Protein AF-A0A0X3V6W2-F1 (afdb_monomer_lite)

Sequence (461 aa):
MFTDTLPVMNDGNWWSPQQLYTWALNQPKLRLTGRVPLDHWPAAKRAATYAGTVDLDKATATCWQTPTGTVALIWPTSDDRRGSLKKWAHDLFPRGEGAAILVTGMFYLGPDIDGFLPGRPQDGRYSPVWADVARVLGASVPYWAPALRDPDLIRTWKPGALPVTALARGSIDSAPLLQLAATYPRDDMHSIVLTNLAQQINQMAHNQAEFALDILGENRGLDPEHLIVAARPLDVPAATSDDIDAVVRKAAWHDIQARSDALASSATMLYQFVDGGTDLANSSAVQVDPSTSAHAQEWARRLRPCQRTAAHNVLHDDSTTESLTDPETDAPVIREHDQTLVAAVPQALPARAPLAELILDDPIWIRTADGTIWPAPRDSYYGLSWGYHGSGPGSLALLIDRLLDDINTRAADDINGASDGLERLTATPLPEGTVLSREDLEAAREGRWIPVFTTDDEDER

Radius of gyration: 30.21 Å; chains: 1; bounding box: 69×69×78 Å

Structure (mmCIF, N/CA/C/O backbone):
data_AF-A0A0X3V6W2-F1
#
_entry.id   AF-A0A0X3V6W2-F1
#
loop_
_atom_site.group_PDB
_atom_site.id
_atom_site.type_symbol
_atom_site.label_atom_id
_atom_site.label_alt_id
_atom_site.label_comp_id
_atom_site.label_asym_id
_atom_site.label_entity_id
_atom_site.label_seq_id
_atom_site.pdbx_PDB_ins_code
_atom_site.Cartn_x
_atom_site.Cartn_y
_atom_site.Cartn_z
_atom_site.occupancy
_atom_site.B_iso_or_equiv
_atom_site.auth_seq_id
_atom_site.auth_comp_id
_atom_site.auth_asym_id
_atom_site.auth_atom_id
_atom_site.pdbx_PDB_model_num
ATOM 1 N N . MET A 1 1 ? 21.492 30.593 -15.847 1.00 29.72 1 MET A N 1
ATOM 2 C CA . MET A 1 1 ? 20.527 31.299 -16.710 1.00 29.72 1 MET A CA 1
ATOM 3 C C . MET A 1 1 ? 20.985 31.160 -18.151 1.00 29.72 1 MET A C 1
ATOM 5 O O . MET A 1 1 ? 21.821 31.936 -18.583 1.00 29.72 1 MET A O 1
ATOM 9 N N . PHE A 1 2 ? 20.489 30.157 -18.874 1.00 32.59 2 PHE A N 1
ATOM 10 C CA . PHE A 1 2 ? 20.242 30.339 -20.302 1.00 32.59 2 PHE A CA 1
ATOM 11 C C . PHE A 1 2 ? 18.771 30.725 -20.371 1.00 32.59 2 PHE A C 1
ATOM 13 O O . PHE A 1 2 ? 17.891 29.877 -20.338 1.00 32.59 2 PHE A O 1
ATOM 20 N N . THR A 1 3 ? 18.523 32.022 -20.250 1.00 33.00 3 THR A N 1
ATOM 21 C CA . THR A 1 3 ? 17.222 32.624 -20.535 1.00 33.00 3 THR A CA 1
ATOM 22 C C . THR A 1 3 ? 16.840 32.310 -21.983 1.00 33.00 3 THR A C 1
ATOM 24 O O . THR A 1 3 ? 17.731 32.101 -22.807 1.00 33.00 3 THR A O 1
ATOM 27 N N . ASP A 1 4 ? 15.546 32.329 -22.308 1.00 38.78 4 ASP A N 1
ATOM 28 C CA . ASP A 1 4 ? 14.972 32.275 -23.670 1.00 38.78 4 ASP A CA 1
ATOM 29 C C . ASP A 1 4 ? 15.412 33.441 -24.590 1.00 38.78 4 ASP A C 1
ATOM 31 O O . ASP A 1 4 ? 14.713 33.861 -25.510 1.00 38.78 4 ASP A O 1
ATOM 35 N N . THR A 1 5 ? 16.598 33.994 -24.365 1.00 42.41 5 THR A N 1
ATOM 36 C CA . THR A 1 5 ? 17.253 34.975 -25.211 1.00 42.41 5 THR A CA 1
ATOM 37 C C . THR A 1 5 ? 18.364 34.296 -26.003 1.00 42.41 5 THR A C 1
ATOM 39 O O . THR A 1 5 ? 19.376 33.835 -25.474 1.00 42.41 5 THR A O 1
ATOM 42 N N . LEU A 1 6 ? 18.105 34.233 -27.309 1.00 40.50 6 LEU A N 1
ATOM 43 C CA . LEU A 1 6 ? 18.957 33.755 -28.396 1.00 40.50 6 LEU A CA 1
ATOM 44 C C . LEU A 1 6 ? 20.434 34.164 -28.211 1.00 40.50 6 LEU A C 1
ATOM 46 O O . LEU A 1 6 ? 20.704 35.313 -27.849 1.00 40.50 6 LEU A O 1
ATOM 50 N N . PRO A 1 7 ? 21.408 33.277 -28.502 1.00 43.44 7 PRO A N 1
ATOM 51 C CA . PRO A 1 7 ? 22.810 33.654 -28.458 1.00 43.44 7 PRO A CA 1
ATOM 52 C C . PRO A 1 7 ? 23.105 34.656 -29.579 1.00 43.44 7 PRO A C 1
ATOM 54 O O . PRO A 1 7 ? 22.868 34.399 -30.758 1.00 43.44 7 PRO A O 1
ATOM 57 N N . VAL A 1 8 ? 23.643 35.807 -29.193 1.00 55.84 8 VAL A N 1
ATOM 58 C CA . VAL A 1 8 ? 24.193 36.809 -30.107 1.00 55.84 8 VAL A CA 1
ATOM 59 C C . VAL A 1 8 ? 25.505 36.279 -30.698 1.00 55.84 8 VAL A C 1
ATOM 61 O O . VAL A 1 8 ? 26.393 35.924 -29.926 1.00 55.84 8 VAL A O 1
ATOM 64 N N . MET A 1 9 ? 25.655 36.270 -32.034 1.00 53.53 9 MET A N 1
ATOM 65 C CA . MET A 1 9 ? 26.755 36.972 -32.733 1.00 53.53 9 MET A CA 1
ATOM 66 C C . MET A 1 9 ? 26.723 36.892 -34.278 1.00 53.53 9 MET A C 1
ATOM 68 O O . MET A 1 9 ? 26.444 35.846 -34.852 1.00 53.53 9 MET A O 1
ATOM 72 N N . ASN A 1 10 ? 27.124 38.037 -34.858 1.00 47.16 10 ASN A N 1
ATOM 73 C CA . ASN A 1 10 ? 27.547 38.417 -36.218 1.00 47.16 10 ASN A CA 1
ATOM 74 C C . ASN A 1 10 ? 26.618 38.146 -37.420 1.00 47.16 10 ASN A C 1
ATOM 76 O O . ASN A 1 10 ? 26.282 37.017 -37.743 1.00 47.16 10 ASN A O 1
ATOM 80 N N . ASP A 1 11 ? 26.283 39.243 -38.113 1.00 48.00 11 ASP A N 1
ATOM 81 C CA . ASP A 1 11 ? 25.608 39.356 -39.424 1.00 48.00 11 ASP A CA 1
ATOM 82 C C . ASP A 1 11 ? 24.072 39.502 -39.431 1.00 48.00 11 ASP A C 1
ATOM 84 O O . ASP A 1 11 ? 23.456 39.525 -40.493 1.00 48.00 11 ASP A O 1
ATOM 88 N N . GLY A 1 12 ? 23.429 39.694 -38.275 1.00 54.44 12 GLY A N 1
ATOM 89 C CA . GLY A 1 12 ? 22.019 40.126 -38.213 1.00 54.44 12 GLY A CA 1
ATOM 90 C C . GLY A 1 12 ? 20.969 39.069 -38.591 1.00 54.44 12 GLY A C 1
ATOM 91 O O . GLY A 1 12 ? 19.782 39.387 -38.620 1.00 54.44 12 GLY A O 1
ATOM 92 N N . ASN A 1 13 ? 21.370 37.817 -38.825 1.00 60.88 13 ASN A N 1
ATOM 93 C CA . ASN A 1 13 ? 20.450 36.707 -39.077 1.00 60.88 13 ASN A CA 1
ATOM 94 C C . ASN A 1 13 ? 20.165 35.920 -37.792 1.00 60.88 13 ASN A C 1
ATOM 96 O O . ASN A 1 13 ? 21.034 35.235 -37.256 1.00 60.88 13 ASN A O 1
ATOM 100 N N . TRP A 1 14 ? 18.921 35.987 -37.319 1.00 74.38 14 TRP A N 1
ATOM 101 C CA . TRP A 1 14 ? 18.433 35.183 -36.200 1.00 74.38 14 TRP A CA 1
ATOM 102 C C . TRP A 1 14 ? 18.250 33.728 -36.632 1.00 74.38 14 TRP A C 1
ATOM 104 O O . TRP A 1 14 ? 17.627 33.451 -37.657 1.00 74.38 14 TRP A O 1
ATOM 114 N N . TRP A 1 15 ? 18.785 32.790 -35.853 1.00 79.62 15 TRP A N 1
ATOM 115 C CA . TRP A 1 15 ? 18.575 31.365 -36.089 1.00 79.62 15 TRP A CA 1
ATOM 116 C C . TRP A 1 15 ? 17.305 30.909 -35.379 1.00 79.62 15 TRP A C 1
ATOM 118 O O . TRP A 1 15 ? 17.150 31.112 -34.176 1.00 79.62 15 TRP A O 1
ATOM 128 N N . SER A 1 16 ? 16.416 30.243 -36.111 1.00 85.62 16 SER A N 1
ATOM 129 C CA . SER A 1 16 ? 15.334 29.474 -35.492 1.00 85.62 16 SER A CA 1
ATOM 130 C C . SER A 1 16 ? 15.902 28.286 -34.695 1.00 85.62 16 SER A C 1
ATOM 132 O O . SER A 1 16 ? 16.968 27.766 -35.054 1.00 85.62 16 SER A O 1
ATOM 134 N N . PRO A 1 17 ? 15.188 27.786 -33.665 1.00 82.00 17 PRO A N 1
ATOM 135 C CA . PRO A 1 17 ? 15.573 26.562 -32.957 1.00 82.00 17 PRO A CA 1
ATOM 136 C C . PRO A 1 17 ? 15.858 25.392 -33.910 1.00 82.00 17 PRO A C 1
ATOM 138 O O . PRO A 1 17 ? 16.885 24.728 -33.790 1.00 82.00 17 PRO A O 1
ATOM 141 N N . GLN A 1 18 ? 15.029 25.221 -34.946 1.00 83.94 18 GLN A N 1
ATOM 142 C CA . GLN A 1 18 ? 15.217 24.202 -35.982 1.00 83.94 18 GLN A CA 1
ATOM 143 C C . GLN A 1 18 ? 16.556 24.345 -36.724 1.00 83.94 18 GLN A C 1
ATOM 145 O O . GLN A 1 18 ? 17.248 23.349 -36.947 1.00 83.94 18 GLN A O 1
ATOM 150 N N . GLN A 1 19 ? 16.937 25.566 -37.117 1.00 87.38 19 GLN A N 1
ATOM 151 C CA . GLN A 1 19 ? 18.213 25.824 -37.797 1.00 87.38 19 GLN A CA 1
ATOM 152 C C . GLN A 1 19 ? 19.401 25.545 -36.873 1.00 87.38 19 GLN A C 1
ATOM 154 O O . GLN A 1 19 ? 20.375 24.931 -37.308 1.00 87.38 19 GLN A O 1
ATOM 159 N N . LEU A 1 20 ? 19.297 25.921 -35.595 1.00 88.94 20 LEU A N 1
ATOM 160 C CA . LEU A 1 20 ? 20.328 25.658 -34.593 1.00 88.94 20 LEU A CA 1
ATOM 161 C C . LEU A 1 20 ? 20.524 24.163 -34.343 1.00 88.94 20 LEU A C 1
ATOM 163 O O . LEU A 1 20 ? 21.660 23.689 -34.347 1.00 88.94 20 LEU A O 1
ATOM 167 N N . TYR A 1 21 ? 19.439 23.410 -34.186 1.00 91.06 21 TYR A N 1
ATOM 168 C CA . TYR A 1 21 ? 19.503 21.962 -34.012 1.00 91.06 21 TYR A CA 1
ATOM 169 C C . TYR A 1 21 ? 20.021 21.255 -35.263 1.00 91.06 21 TYR A C 1
ATOM 171 O O . TYR A 1 21 ? 20.909 20.409 -35.165 1.00 91.06 21 TYR A O 1
ATOM 179 N N . THR A 1 22 ? 19.564 21.663 -36.449 1.00 88.12 22 THR A N 1
ATOM 180 C CA . THR A 1 22 ? 20.061 21.122 -37.723 1.00 88.12 22 THR A CA 1
ATOM 181 C C . THR A 1 22 ? 21.558 21.379 -37.887 1.00 88.12 22 THR A C 1
ATOM 183 O O . THR A 1 22 ? 22.307 20.483 -38.275 1.00 88.12 22 THR A O 1
ATOM 186 N N . TRP A 1 23 ? 22.029 22.587 -37.566 1.00 91.56 23 TRP A N 1
ATOM 187 C CA . TRP A 1 23 ? 23.457 22.885 -37.555 1.00 91.56 23 TRP A CA 1
ATOM 188 C C . TRP A 1 23 ? 24.198 22.006 -36.547 1.00 91.56 23 TRP A C 1
ATOM 190 O O . TRP A 1 23 ? 25.193 21.393 -36.924 1.00 91.56 23 TRP A O 1
ATOM 200 N N . ALA A 1 24 ? 23.702 21.884 -35.312 1.00 89.81 24 ALA A N 1
ATOM 201 C CA . ALA A 1 24 ? 24.347 21.111 -34.253 1.00 89.81 24 ALA A CA 1
ATOM 202 C C . ALA A 1 24 ? 24.517 19.630 -34.629 1.00 89.81 24 ALA A C 1
ATOM 204 O O . ALA A 1 24 ? 25.591 19.065 -34.418 1.00 89.81 24 ALA A O 1
ATOM 205 N N . LEU A 1 25 ? 23.501 19.021 -35.251 1.00 89.50 25 LEU A N 1
ATOM 206 C CA . LEU A 1 25 ? 23.562 17.641 -35.747 1.00 89.50 25 LEU A CA 1
ATOM 207 C C . LEU A 1 25 ? 24.542 17.466 -36.922 1.00 89.50 25 LEU A C 1
ATOM 209 O O . LEU A 1 25 ? 25.089 16.382 -37.106 1.00 89.50 25 LEU A O 1
ATOM 213 N N . ASN A 1 26 ? 24.823 18.533 -37.676 1.00 87.50 26 ASN A N 1
ATOM 214 C CA . ASN A 1 26 ? 25.808 18.545 -38.762 1.00 87.50 26 ASN A CA 1
ATOM 215 C C . ASN A 1 26 ? 27.244 18.864 -38.296 1.00 87.50 26 ASN A C 1
ATOM 217 O O . ASN A 1 26 ? 28.146 18.954 -39.131 1.00 87.50 26 ASN A O 1
ATOM 221 N N . GLN A 1 27 ? 27.489 19.013 -36.986 1.00 88.12 27 GLN A N 1
ATOM 222 C CA . GLN A 1 27 ? 28.825 19.217 -36.409 1.00 88.12 27 GLN A CA 1
ATOM 223 C C . GLN A 1 27 ? 29.340 17.953 -35.687 1.00 88.12 27 GLN A C 1
ATOM 225 O O . GLN A 1 27 ? 29.443 17.941 -34.456 1.00 88.12 27 GLN A O 1
ATOM 230 N N . PRO A 1 28 ? 29.747 16.884 -36.406 1.00 77.06 28 PRO A N 1
ATOM 231 C CA . PRO A 1 28 ? 30.130 15.608 -35.787 1.00 77.06 28 PRO A CA 1
ATOM 232 C C . PRO A 1 28 ? 31.332 15.729 -34.838 1.00 77.06 28 PRO A C 1
ATOM 234 O O . PRO A 1 28 ? 31.452 14.972 -33.879 1.00 77.06 28 PRO A O 1
ATOM 237 N N . LYS A 1 29 ? 32.212 16.716 -35.059 1.00 83.00 29 LYS A N 1
ATOM 238 C CA . LYS A 1 29 ? 33.367 16.984 -34.186 1.00 83.00 29 LYS A CA 1
ATOM 239 C C . LYS A 1 29 ? 32.975 17.562 -32.823 1.00 83.00 29 LYS A C 1
ATOM 241 O O . LYS A 1 29 ? 33.744 17.420 -31.879 1.00 83.00 29 LYS A O 1
ATOM 246 N N . LEU A 1 30 ? 31.813 18.211 -32.727 1.00 82.56 30 LEU A N 1
ATOM 247 C CA . LEU A 1 30 ? 31.355 18.887 -31.513 1.00 82.56 30 LEU A CA 1
ATOM 248 C C . LEU A 1 30 ? 30.489 17.997 -30.615 1.00 82.56 30 LEU A C 1
ATOM 250 O O . LEU A 1 30 ? 30.218 18.396 -29.486 1.00 82.56 30 LEU A O 1
ATOM 254 N N . ARG A 1 31 ? 30.080 16.805 -31.086 1.00 83.38 31 ARG A N 1
ATOM 255 C CA . ARG A 1 31 ? 29.378 15.791 -30.272 1.00 83.38 31 ARG A CA 1
ATOM 256 C C . ARG A 1 31 ? 28.145 16.355 -29.544 1.00 83.38 31 ARG A C 1
ATOM 258 O O . ARG A 1 31 ? 27.915 16.102 -28.369 1.00 83.38 31 ARG A O 1
ATOM 265 N N . LEU A 1 32 ? 27.340 17.147 -30.255 1.00 88.56 32 LEU A N 1
ATOM 266 C CA . LEU A 1 32 ? 26.226 17.919 -29.678 1.00 88.56 32 LEU A CA 1
ATOM 267 C C . LEU A 1 32 ? 24.898 17.151 -29.601 1.00 88.56 32 LEU A C 1
ATOM 269 O O . LEU A 1 32 ? 23.864 17.743 -29.309 1.00 88.56 32 LEU A O 1
ATOM 273 N N . THR A 1 33 ? 24.898 15.848 -29.862 1.00 88.56 33 THR A N 1
ATOM 274 C CA . THR A 1 33 ? 23.675 15.043 -30.012 1.00 88.56 33 THR A CA 1
ATOM 275 C C . THR A 1 33 ? 22.849 15.011 -28.732 1.00 88.56 33 THR A C 1
ATOM 277 O O . THR A 1 33 ? 21.637 15.180 -28.791 1.00 88.56 33 THR A O 1
ATOM 280 N N . GLY A 1 34 ? 23.494 14.947 -27.563 1.00 88.88 34 GLY A N 1
ATOM 281 C CA . GLY A 1 34 ? 22.813 15.046 -26.269 1.00 88.88 34 GLY A CA 1
ATOM 282 C C . GLY A 1 34 ? 22.409 16.459 -25.862 1.00 88.88 34 GLY A C 1
ATOM 283 O O . GLY A 1 34 ? 22.175 16.710 -24.685 1.00 88.88 34 GLY A O 1
ATOM 284 N N . ARG A 1 35 ? 22.341 17.400 -26.809 1.00 91.69 35 ARG A N 1
ATOM 285 C CA . ARG A 1 35 ? 21.745 18.736 -26.642 1.00 91.69 35 ARG A CA 1
ATOM 286 C C . ARG A 1 35 ? 20.576 18.986 -27.591 1.00 91.69 35 ARG A C 1
ATOM 288 O O . ARG A 1 35 ? 19.980 20.059 -27.519 1.00 91.69 35 ARG A O 1
ATOM 295 N N . VAL A 1 36 ? 20.266 18.031 -28.469 1.00 93.25 36 VAL A N 1
ATOM 296 C CA . VAL A 1 36 ? 19.229 18.159 -29.494 1.00 93.25 36 VAL A CA 1
ATOM 297 C C . VAL A 1 36 ? 18.085 17.188 -29.178 1.00 93.25 36 VAL A C 1
ATOM 299 O O . VAL A 1 36 ? 18.342 15.984 -29.139 1.00 93.25 36 VAL A O 1
ATOM 302 N N . PRO A 1 37 ? 16.853 17.675 -28.950 1.00 93.44 37 PRO A N 1
ATOM 303 C CA . PRO A 1 37 ? 15.672 16.826 -28.755 1.00 93.44 37 PRO A CA 1
ATOM 304 C C . PRO A 1 37 ? 15.384 15.895 -29.954 1.00 93.44 37 PRO A C 1
ATOM 306 O O . PRO A 1 37 ? 15.746 16.214 -31.089 1.00 93.44 37 PRO A O 1
ATOM 309 N N . LEU A 1 38 ? 14.771 14.725 -29.710 1.00 93.88 38 LEU A N 1
ATOM 310 C CA . LEU A 1 38 ? 14.567 13.681 -30.735 1.00 93.88 38 LEU A CA 1
ATOM 311 C C . LEU A 1 38 ? 13.630 14.087 -31.885 1.00 93.88 38 LEU A C 1
ATOM 313 O O . LEU A 1 38 ? 13.832 13.641 -33.018 1.00 93.88 38 LEU A O 1
ATOM 317 N N . ASP A 1 39 ? 12.647 14.946 -31.632 1.00 92.62 39 ASP A N 1
ATOM 318 C CA . ASP A 1 39 ? 11.754 15.533 -32.645 1.00 92.62 39 ASP A CA 1
ATOM 319 C C . ASP A 1 39 ? 12.524 16.301 -33.740 1.00 92.62 39 ASP A C 1
ATOM 321 O O . ASP A 1 39 ? 12.085 16.375 -34.887 1.00 92.62 39 ASP A O 1
ATOM 325 N N . HIS A 1 40 ? 13.741 16.762 -33.437 1.00 93.44 40 HIS A N 1
ATOM 326 C CA . HIS A 1 40 ? 14.641 17.415 -34.389 1.00 93.44 40 HIS A CA 1
ATOM 327 C C . HIS A 1 40 ? 15.695 16.493 -35.027 1.00 93.44 40 HIS A C 1
ATOM 329 O O . HIS A 1 40 ? 16.434 16.932 -35.915 1.00 93.44 40 HIS A O 1
ATOM 335 N N . TRP A 1 41 ? 15.806 15.227 -34.609 1.00 94.44 41 TRP A N 1
ATOM 336 C CA . TRP A 1 41 ? 16.722 14.268 -35.243 1.00 94.44 41 TRP A CA 1
ATOM 337 C C . TRP A 1 41 ? 16.181 13.840 -36.613 1.00 94.44 41 TRP A C 1
ATOM 339 O O . TRP A 1 41 ? 14.967 13.770 -36.795 1.00 94.44 41 TRP A O 1
ATOM 349 N N . PRO A 1 42 ? 17.033 13.531 -37.607 1.00 93.38 42 PRO A N 1
ATOM 350 C CA . PRO A 1 42 ? 16.561 13.067 -38.908 1.00 93.38 42 PRO A CA 1
ATOM 351 C C . PRO A 1 42 ? 15.843 11.718 -38.786 1.00 93.38 42 PRO A C 1
ATOM 353 O O . PRO A 1 42 ? 16.253 10.853 -38.014 1.00 93.38 42 PRO A O 1
ATOM 356 N N . ALA A 1 43 ? 14.797 11.517 -39.592 1.00 94.44 43 ALA A N 1
ATOM 357 C CA . ALA A 1 43 ? 14.157 10.211 -39.709 1.00 94.44 43 ALA A CA 1
ATOM 358 C C . ALA A 1 43 ? 15.158 9.161 -40.213 1.00 94.44 43 ALA A C 1
ATOM 360 O O . ALA A 1 43 ? 15.963 9.418 -41.120 1.00 94.44 43 ALA A O 1
ATOM 361 N N . ALA A 1 44 ? 15.101 7.968 -39.629 1.00 93.81 44 ALA A N 1
ATOM 362 C CA . ALA A 1 44 ? 15.961 6.870 -40.021 1.00 93.81 44 ALA A CA 1
ATOM 363 C C . ALA A 1 44 ? 15.641 6.420 -41.456 1.00 93.81 44 ALA A C 1
ATOM 365 O O . ALA A 1 44 ? 14.508 6.105 -41.801 1.00 93.81 44 ALA A O 1
ATOM 366 N N . LYS A 1 45 ? 16.672 6.339 -42.306 1.00 93.75 45 LYS A N 1
ATOM 367 C CA . LYS A 1 45 ? 16.556 5.746 -43.655 1.00 93.75 45 LYS A CA 1
ATOM 368 C C . LYS A 1 45 ? 16.566 4.213 -43.630 1.00 93.75 45 LYS A C 1
ATOM 370 O O . LYS A 1 45 ? 16.338 3.580 -44.655 1.00 93.75 45 LYS A O 1
ATOM 375 N N . ARG A 1 46 ? 16.963 3.634 -42.496 1.00 93.38 46 ARG A N 1
ATOM 376 C CA . ARG A 1 46 ? 17.118 2.202 -42.214 1.00 93.38 46 ARG A CA 1
ATOM 377 C C . ARG A 1 46 ? 16.894 2.018 -40.717 1.00 93.38 46 ARG A C 1
ATOM 379 O O . ARG A 1 46 ? 17.275 2.918 -39.970 1.00 93.38 46 ARG A O 1
ATOM 386 N N . ALA A 1 47 ? 16.376 0.867 -40.302 1.00 94.62 47 ALA A N 1
ATOM 387 C CA . ALA A 1 47 ? 16.252 0.543 -38.885 1.00 94.62 47 ALA A CA 1
ATOM 388 C C . ALA A 1 47 ? 17.602 0.703 -38.157 1.00 94.62 47 ALA A C 1
ATOM 390 O O . ALA A 1 47 ? 18.651 0.288 -38.662 1.00 94.62 47 ALA A O 1
ATOM 391 N N . ALA A 1 48 ? 17.564 1.334 -36.988 1.00 95.81 48 ALA A N 1
ATOM 392 C CA . ALA A 1 48 ? 18.704 1.528 -36.111 1.00 95.81 48 ALA A CA 1
ATOM 393 C C . ALA A 1 48 ? 19.230 0.182 -35.600 1.00 95.81 48 ALA A C 1
ATOM 395 O O . ALA A 1 48 ? 18.475 -0.766 -35.373 1.00 95.81 48 ALA A O 1
ATOM 396 N N . THR A 1 49 ? 20.541 0.101 -35.379 1.00 97.12 49 THR A N 1
ATOM 397 C CA . THR A 1 49 ? 21.160 -1.124 -34.870 1.00 97.12 49 THR A CA 1
ATOM 398 C C . THR A 1 49 ? 20.871 -1.248 -33.381 1.00 97.12 49 THR A C 1
ATOM 400 O O . THR A 1 49 ? 21.299 -0.399 -32.601 1.00 97.12 49 THR A O 1
ATOM 403 N N . TYR A 1 50 ? 20.185 -2.310 -32.968 1.00 96.81 50 TYR A N 1
ATOM 404 C CA . TYR A 1 50 ? 20.026 -2.622 -31.550 1.00 96.81 50 TYR A CA 1
ATOM 405 C C . TYR A 1 50 ? 21.386 -2.946 -30.926 1.00 96.81 50 TYR A C 1
ATOM 407 O O . TYR A 1 50 ? 22.075 -3.869 -31.360 1.00 96.81 50 TYR A O 1
ATOM 415 N N . ALA A 1 51 ? 21.778 -2.154 -29.932 1.00 96.19 51 ALA A N 1
ATOM 416 C CA . ALA A 1 51 ? 23.072 -2.230 -29.261 1.00 96.19 51 ALA A CA 1
ATOM 417 C C . ALA A 1 51 ? 23.040 -3.124 -28.007 1.00 96.19 51 ALA A C 1
ATOM 419 O O . ALA A 1 51 ? 24.073 -3.308 -27.368 1.00 96.19 51 ALA A O 1
ATOM 420 N N . GLY A 1 52 ? 21.876 -3.690 -27.673 1.00 96.00 52 GLY A N 1
ATOM 421 C CA . GLY A 1 52 ? 21.666 -4.528 -26.496 1.00 96.00 52 GLY A CA 1
ATOM 422 C C . GLY A 1 52 ? 21.044 -3.764 -25.331 1.00 96.00 52 GLY A C 1
ATOM 423 O O . GLY A 1 52 ? 20.452 -2.695 -25.507 1.00 96.00 52 GLY A O 1
ATOM 424 N N . THR A 1 53 ? 21.181 -4.337 -24.140 1.00 97.06 53 THR A N 1
ATOM 425 C CA . THR A 1 53 ? 20.631 -3.806 -22.892 1.00 97.06 53 THR A CA 1
ATOM 426 C C . THR A 1 53 ? 21.721 -3.398 -21.911 1.00 97.06 53 THR A C 1
ATOM 428 O O . THR A 1 53 ? 22.798 -3.993 -21.891 1.00 97.06 53 THR A O 1
ATOM 431 N N . VAL A 1 54 ? 21.421 -2.420 -21.061 1.00 96.69 54 VAL A N 1
ATOM 432 C CA . VAL A 1 54 ? 22.275 -1.973 -19.956 1.00 96.69 54 VAL A CA 1
ATOM 433 C C . VAL A 1 54 ? 21.468 -2.029 -18.664 1.00 96.69 54 VAL A C 1
ATOM 435 O O . VAL A 1 54 ? 20.382 -1.454 -18.592 1.00 96.69 54 VAL A O 1
ATOM 438 N N . ASP A 1 55 ? 21.999 -2.707 -17.650 1.00 94.19 55 ASP A N 1
ATOM 439 C CA . ASP A 1 55 ? 21.394 -2.725 -16.321 1.00 94.19 55 ASP A CA 1
ATOM 440 C C . ASP A 1 55 ? 21.734 -1.437 -15.573 1.00 94.19 55 ASP A C 1
ATOM 442 O O . ASP A 1 55 ? 22.876 -0.972 -15.566 1.00 94.19 55 ASP A O 1
ATOM 446 N N . LEU A 1 56 ? 20.717 -0.864 -14.945 1.00 92.56 56 LEU A N 1
ATOM 447 C CA . LEU A 1 56 ? 20.798 0.345 -14.150 1.00 92.56 56 LEU A CA 1
ATOM 448 C C . LEU A 1 56 ? 20.263 0.046 -12.750 1.00 92.56 56 LEU A C 1
ATOM 450 O O . LEU A 1 56 ? 19.516 -0.904 -12.520 1.00 92.56 56 LEU A O 1
ATOM 454 N N . ASP A 1 57 ? 20.621 0.891 -11.795 1.00 90.06 57 ASP A N 1
ATOM 455 C CA . ASP A 1 57 ? 20.052 0.839 -10.451 1.00 90.06 57 ASP A CA 1
ATOM 456 C C . ASP A 1 57 ? 18.518 1.001 -10.520 1.00 90.06 57 ASP A C 1
ATOM 458 O O . ASP A 1 57 ? 18.040 2.081 -10.866 1.00 90.06 57 ASP A O 1
ATOM 462 N N . LYS A 1 58 ? 17.763 -0.075 -10.241 1.00 89.25 58 LYS A N 1
ATOM 463 C CA . LYS A 1 58 ? 16.286 -0.167 -10.329 1.00 89.25 58 LYS A CA 1
ATOM 464 C C . LYS A 1 58 ? 15.676 0.055 -11.731 1.00 89.25 58 LYS A C 1
ATOM 466 O O . LYS A 1 58 ? 14.512 0.451 -11.847 1.00 89.25 58 LYS A O 1
ATOM 471 N N . ALA A 1 59 ? 16.432 -0.179 -12.804 1.00 92.50 59 ALA A N 1
ATOM 472 C CA . ALA A 1 59 ? 15.913 -0.112 -14.172 1.00 92.50 59 ALA A CA 1
ATOM 473 C C . ALA A 1 59 ? 16.737 -0.964 -15.148 1.00 92.50 59 ALA A C 1
ATOM 475 O O . ALA A 1 59 ? 17.899 -1.271 -14.902 1.00 92.50 59 ALA A O 1
ATOM 476 N N . THR A 1 60 ? 16.168 -1.270 -16.310 1.00 94.88 60 THR A N 1
ATOM 477 C CA . THR A 1 60 ? 16.914 -1.827 -17.448 1.00 94.88 60 THR A CA 1
ATOM 478 C C . THR A 1 60 ? 16.732 -0.906 -18.643 1.00 94.88 60 THR A C 1
ATOM 480 O O . THR A 1 60 ? 15.617 -0.479 -18.933 1.00 94.88 60 THR A O 1
ATOM 483 N N . ALA A 1 61 ? 17.813 -0.567 -19.341 1.00 96.12 61 ALA A N 1
ATOM 484 C CA . ALA A 1 61 ? 17.760 0.234 -20.555 1.00 96.12 61 ALA A CA 1
ATOM 485 C C . ALA A 1 61 ? 17.963 -0.636 -21.796 1.00 96.12 61 ALA A C 1
ATOM 487 O O . ALA A 1 61 ? 18.879 -1.449 -21.845 1.00 96.12 61 ALA A O 1
ATOM 488 N N . THR A 1 62 ? 17.147 -0.430 -22.822 1.00 97.25 62 THR A N 1
ATOM 489 C CA . THR A 1 62 ? 17.361 -0.953 -24.179 1.00 97.25 62 THR A CA 1
ATOM 490 C C . THR A 1 62 ? 17.989 0.144 -25.034 1.00 97.25 62 THR A C 1
ATOM 492 O O . THR A 1 62 ? 17.504 1.277 -25.017 1.00 97.25 62 THR A O 1
ATOM 495 N N . CYS A 1 63 ? 19.053 -0.166 -25.773 1.00 97.44 63 CYS A N 1
ATOM 496 C CA . CYS A 1 63 ? 19.865 0.829 -26.475 1.00 97.44 63 CYS A CA 1
ATOM 497 C C . CYS A 1 63 ? 19.872 0.602 -27.992 1.00 97.44 63 CYS A C 1
ATOM 499 O O . CYS A 1 63 ? 20.028 -0.522 -28.470 1.00 97.44 63 CYS A O 1
ATOM 501 N N . TRP A 1 64 ? 19.793 1.689 -28.760 1.00 97.69 64 TRP A N 1
ATOM 502 C CA . TRP A 1 64 ? 19.869 1.680 -30.221 1.00 97.69 64 TRP A CA 1
ATOM 503 C C . TRP A 1 64 ? 20.909 2.665 -30.729 1.00 97.69 64 TRP A C 1
ATOM 505 O O . TRP A 1 64 ? 20.958 3.822 -30.311 1.00 97.69 64 TRP A O 1
ATOM 515 N N . GLN A 1 65 ? 21.705 2.218 -31.693 1.00 96.56 65 GLN A N 1
ATOM 516 C CA . GLN A 1 65 ? 22.650 3.053 -32.409 1.00 96.56 65 GLN A CA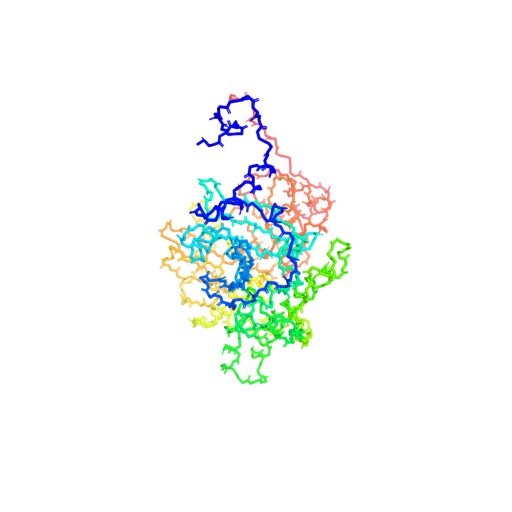 1
ATOM 517 C C . GLN A 1 65 ? 22.011 3.588 -33.691 1.00 96.56 65 GLN A C 1
ATOM 519 O O . GLN A 1 65 ? 21.732 2.834 -34.626 1.00 96.56 65 GLN A O 1
ATOM 524 N N . THR A 1 66 ? 21.837 4.906 -33.756 1.00 94.75 66 THR A N 1
ATOM 525 C CA . THR A 1 66 ? 21.436 5.608 -34.982 1.00 94.75 66 THR A CA 1
ATOM 526 C C . THR A 1 66 ? 22.660 6.270 -35.633 1.00 94.75 66 THR A C 1
ATOM 528 O O . THR A 1 66 ? 23.699 6.426 -34.977 1.00 94.75 66 THR A O 1
ATOM 531 N N . PRO A 1 67 ? 22.570 6.703 -36.907 1.00 90.12 67 PRO A N 1
ATOM 532 C CA . PRO A 1 67 ? 23.610 7.525 -37.528 1.00 90.12 67 PRO A CA 1
ATOM 533 C C . PRO A 1 67 ? 23.848 8.858 -36.806 1.00 90.12 67 PRO A C 1
ATOM 535 O O . PRO A 1 67 ? 24.938 9.416 -36.903 1.00 90.12 67 PRO A O 1
ATOM 538 N N . THR A 1 68 ? 22.833 9.371 -36.105 1.00 91.25 68 THR A N 1
ATOM 539 C CA . THR A 1 68 ? 22.891 10.644 -35.383 1.00 91.25 68 THR A CA 1
ATOM 540 C C . THR A 1 68 ? 23.481 10.474 -33.989 1.00 91.25 68 THR A C 1
ATOM 542 O O . THR A 1 68 ? 24.302 11.278 -33.573 1.00 91.25 68 THR A O 1
ATOM 545 N N . GLY A 1 69 ? 23.110 9.419 -33.272 1.00 92.38 69 GLY A N 1
ATOM 546 C CA . GLY A 1 69 ? 23.556 9.154 -31.908 1.00 92.38 69 GLY A CA 1
ATOM 547 C C . GLY A 1 69 ? 22.857 7.944 -31.299 1.00 92.38 69 GLY A C 1
ATOM 548 O O . GLY A 1 69 ? 22.024 7.296 -31.936 1.00 92.38 69 GLY A O 1
ATOM 549 N N . THR A 1 70 ? 23.202 7.620 -30.062 1.00 95.69 70 THR A N 1
ATOM 550 C CA . THR A 1 70 ? 22.560 6.524 -29.334 1.00 95.69 70 THR A CA 1
ATOM 551 C C . THR A 1 70 ? 21.259 7.008 -28.696 1.00 95.69 70 THR A C 1
ATOM 553 O O . THR A 1 70 ? 21.218 8.094 -28.116 1.00 95.69 70 THR A O 1
ATOM 556 N N . VAL A 1 71 ? 20.206 6.202 -28.798 1.00 97.06 71 VAL A N 1
ATOM 557 C CA . VAL A 1 71 ? 18.939 6.394 -28.082 1.00 97.06 71 VAL A CA 1
ATOM 558 C C . VAL A 1 71 ? 18.784 5.237 -27.107 1.00 97.06 71 VAL A C 1
ATOM 560 O O . VAL A 1 71 ? 18.923 4.081 -27.506 1.00 97.06 71 VAL A O 1
ATOM 563 N N . ALA A 1 72 ? 18.520 5.537 -25.839 1.00 97.38 72 ALA A N 1
ATOM 564 C CA . ALA A 1 72 ? 18.272 4.537 -24.810 1.00 97.38 72 ALA A CA 1
ATOM 565 C C . ALA A 1 72 ? 16.865 4.715 -24.242 1.00 97.38 72 ALA A C 1
ATOM 567 O O . ALA A 1 72 ? 16.512 5.810 -23.809 1.00 97.38 72 ALA A O 1
ATOM 568 N N . LEU A 1 73 ? 16.081 3.640 -24.229 1.00 95.88 73 LEU A N 1
ATOM 569 C CA . LEU A 1 73 ? 14.788 3.590 -23.549 1.00 95.88 73 LEU A CA 1
ATOM 570 C C . LEU A 1 73 ? 14.975 2.897 -22.212 1.00 95.88 73 LEU A C 1
ATOM 572 O O . LEU A 1 73 ? 15.502 1.789 -22.172 1.00 95.88 73 LEU A O 1
ATOM 576 N N . ILE A 1 74 ? 14.564 3.556 -21.140 1.00 94.69 74 ILE A N 1
ATOM 577 C CA . ILE A 1 74 ? 14.763 3.128 -19.763 1.00 94.69 74 ILE A CA 1
ATOM 578 C C . ILE A 1 74 ? 13.437 2.597 -19.228 1.00 94.69 74 ILE A C 1
ATOM 580 O O . ILE A 1 74 ? 12.427 3.303 -19.246 1.00 94.69 74 ILE A O 1
ATOM 584 N N . TRP A 1 75 ? 13.479 1.374 -18.710 1.00 93.25 75 TRP A N 1
ATOM 585 C CA . TRP A 1 75 ? 12.356 0.640 -18.140 1.00 93.25 75 TRP A CA 1
ATOM 586 C C . TRP A 1 75 ? 12.560 0.503 -16.623 1.00 93.25 75 TRP A C 1
ATOM 588 O O . TRP A 1 75 ? 13.299 -0.382 -16.187 1.00 93.25 75 TRP A O 1
ATOM 598 N N . PRO A 1 76 ? 11.957 1.380 -15.799 1.00 90.62 76 PRO A N 1
ATOM 599 C CA . PRO A 1 76 ? 11.979 1.241 -14.345 1.00 90.62 76 PRO A CA 1
ATOM 600 C C . PRO A 1 76 ? 11.372 -0.082 -13.898 1.00 90.62 76 PRO A C 1
ATOM 602 O O . PRO A 1 76 ? 10.286 -0.431 -14.363 1.00 90.62 76 PRO A O 1
ATOM 605 N N . THR A 1 77 ? 12.037 -0.765 -12.970 1.00 86.12 77 THR A N 1
ATOM 606 C CA . THR A 1 77 ? 11.551 -2.015 -12.364 1.00 86.12 77 THR A CA 1
ATOM 607 C C . THR A 1 77 ? 10.913 -1.808 -10.992 1.00 86.12 77 THR A C 1
ATOM 609 O O . THR A 1 77 ? 10.454 -2.762 -10.375 1.00 86.12 77 THR A O 1
ATOM 612 N N . SER A 1 78 ? 10.857 -0.561 -10.517 1.00 74.69 78 SER A N 1
ATOM 613 C CA . SER A 1 78 ? 10.141 -0.164 -9.305 1.00 74.69 78 SER A CA 1
ATOM 614 C C . SER A 1 78 ? 9.468 1.207 -9.462 1.00 74.69 78 SER A C 1
ATOM 616 O O . SER A 1 78 ? 9.695 1.940 -10.433 1.00 74.69 78 SER A O 1
ATOM 618 N N . ASP A 1 79 ? 8.611 1.559 -8.502 1.00 66.12 79 ASP A N 1
ATOM 619 C CA . ASP A 1 79 ? 7.844 2.813 -8.506 1.00 66.12 79 ASP A CA 1
ATOM 620 C C . ASP A 1 79 ? 8.642 4.047 -8.048 1.00 66.12 79 ASP A C 1
ATOM 622 O O . ASP A 1 79 ? 8.188 5.183 -8.208 1.00 66.12 79 ASP A O 1
ATOM 626 N N . ASP A 1 80 ? 9.882 3.863 -7.590 1.00 61.19 80 ASP A N 1
ATOM 627 C CA . ASP A 1 80 ? 10.798 4.943 -7.208 1.00 61.19 80 ASP A CA 1
ATOM 628 C C . ASP A 1 80 ? 11.423 5.617 -8.448 1.00 61.19 80 ASP A C 1
ATOM 630 O O . ASP A 1 80 ? 12.556 5.349 -8.854 1.00 61.19 80 ASP A O 1
ATOM 634 N N . ARG A 1 81 ? 10.624 6.454 -9.123 1.00 61.75 81 ARG A N 1
ATOM 635 C CA . ARG A 1 81 ? 10.921 6.942 -10.486 1.00 61.75 81 ARG A CA 1
ATOM 636 C C . ARG A 1 81 ? 11.462 8.371 -10.552 1.00 61.75 81 ARG A C 1
ATOM 638 O O . ARG A 1 81 ? 12.094 8.739 -11.541 1.00 61.75 81 ARG A O 1
ATOM 645 N N . ARG A 1 82 ? 11.218 9.211 -9.539 1.00 53.88 82 ARG A N 1
ATOM 646 C CA . ARG A 1 82 ? 11.386 10.676 -9.684 1.00 53.88 82 ARG A CA 1
ATOM 647 C C . ARG A 1 82 ? 12.793 11.206 -9.372 1.00 53.88 82 ARG A C 1
ATOM 649 O O . ARG A 1 82 ? 13.112 12.309 -9.813 1.00 53.88 82 ARG A O 1
ATOM 656 N N . GLY A 1 83 ? 13.659 10.418 -8.727 1.00 57.59 83 GLY A N 1
ATOM 657 C CA . GLY A 1 83 ? 15.049 10.801 -8.425 1.00 57.59 83 GLY A CA 1
ATOM 658 C C . GLY A 1 83 ? 16.106 10.358 -9.449 1.00 57.59 83 GLY A C 1
ATOM 659 O O . GLY A 1 83 ? 17.218 10.889 -9.448 1.00 57.59 83 GLY A O 1
ATOM 660 N N . SER A 1 84 ? 15.779 9.417 -10.342 1.00 74.62 84 SER A N 1
ATOM 661 C CA . SER A 1 84 ? 16.807 8.572 -10.976 1.00 74.62 84 SER A CA 1
ATOM 662 C C . SER A 1 84 ? 17.091 8.854 -12.456 1.00 74.62 84 SER A C 1
ATOM 664 O O . SER A 1 84 ? 18.175 8.514 -12.921 1.00 74.62 84 SER A O 1
ATOM 666 N N . LEU A 1 85 ? 16.209 9.534 -13.205 1.00 84.06 85 LEU A N 1
ATOM 667 C CA . LEU A 1 85 ? 16.396 9.730 -14.659 1.00 84.06 85 LEU A CA 1
ATOM 668 C C . LEU A 1 85 ? 17.704 10.445 -15.015 1.00 84.06 85 LEU A C 1
ATOM 670 O O . LEU A 1 85 ? 18.444 9.999 -15.887 1.00 84.06 85 LEU A O 1
ATOM 674 N N . LYS A 1 86 ? 18.023 11.539 -14.317 1.00 86.94 86 LYS A N 1
ATOM 675 C CA . LYS A 1 86 ? 19.273 12.274 -14.542 1.00 86.94 86 LYS A CA 1
ATOM 676 C C . LYS A 1 86 ? 20.499 11.397 -14.267 1.00 86.94 86 LYS A C 1
ATOM 678 O O . LYS A 1 86 ? 21.456 11.443 -15.035 1.00 86.94 86 LYS A O 1
ATOM 683 N N . LYS A 1 87 ? 20.463 10.603 -13.190 1.00 89.31 87 LYS A N 1
ATOM 684 C CA . LYS A 1 87 ? 21.527 9.655 -12.825 1.00 89.31 87 LYS A CA 1
ATOM 685 C C . LYS A 1 87 ? 21.696 8.607 -13.928 1.00 89.31 87 LYS A C 1
ATOM 687 O O . LYS A 1 87 ? 22.762 8.539 -14.526 1.00 89.31 87 LYS A O 1
ATOM 692 N N . TRP A 1 88 ? 20.620 7.909 -14.291 1.00 91.75 88 TRP A N 1
ATOM 693 C CA . TRP A 1 88 ? 20.617 6.905 -15.358 1.00 91.75 88 TRP A CA 1
ATOM 694 C C . TRP A 1 88 ? 21.102 7.453 -16.701 1.00 91.75 88 TRP A C 1
ATOM 696 O O . TRP A 1 88 ? 21.892 6.809 -17.384 1.00 91.75 88 TRP A O 1
ATOM 706 N N . ALA A 1 89 ? 20.674 8.657 -17.081 1.00 91.19 89 ALA A N 1
ATOM 707 C CA . ALA A 1 89 ? 21.120 9.281 -18.319 1.00 91.19 89 ALA A CA 1
ATOM 708 C C . ALA A 1 89 ? 22.623 9.604 -18.304 1.00 91.19 89 ALA A C 1
ATOM 710 O O . ALA A 1 89 ? 23.283 9.453 -19.330 1.00 91.19 89 ALA A O 1
ATOM 711 N N . HIS A 1 90 ? 23.180 10.028 -17.165 1.00 90.00 90 HIS A N 1
ATOM 712 C CA . HIS A 1 90 ? 24.624 10.233 -17.023 1.00 90.00 90 HIS A CA 1
ATOM 713 C C . HIS A 1 90 ? 25.409 8.916 -17.011 1.00 90.00 90 HIS A C 1
ATOM 715 O O . HIS A 1 90 ? 26.487 8.871 -17.604 1.00 90.00 90 HIS A O 1
ATOM 721 N N . ASP A 1 91 ? 24.863 7.855 -16.413 1.00 92.25 91 ASP A N 1
ATOM 722 C CA . ASP A 1 91 ? 25.472 6.519 -16.410 1.00 92.25 91 ASP A CA 1
ATOM 723 C C . ASP A 1 91 ? 25.526 5.928 -17.831 1.00 92.25 91 ASP A C 1
ATOM 725 O O . ASP A 1 91 ? 26.552 5.395 -18.253 1.00 92.25 91 ASP A O 1
ATOM 729 N N . LEU A 1 92 ? 24.446 6.086 -18.607 1.00 93.75 92 LEU A N 1
ATOM 730 C CA . LEU A 1 92 ? 24.374 5.658 -20.010 1.00 93.75 92 LEU A CA 1
ATOM 731 C C . LEU A 1 92 ? 25.245 6.518 -20.934 1.00 93.75 92 LEU A C 1
ATOM 733 O O . LEU A 1 92 ? 25.843 6.012 -21.886 1.00 93.75 92 LEU A O 1
ATOM 737 N N . PHE A 1 93 ? 25.319 7.823 -20.664 1.00 93.56 93 PHE A N 1
ATOM 738 C CA . PHE A 1 93 ? 25.958 8.804 -21.537 1.00 93.56 93 PHE A CA 1
ATOM 739 C C . PHE A 1 93 ? 26.955 9.685 -20.769 1.00 93.56 93 PHE A C 1
ATOM 741 O O . PHE A 1 93 ? 26.772 10.906 -20.686 1.00 93.56 93 PHE A O 1
ATOM 748 N N . PRO A 1 94 ? 28.081 9.127 -20.279 1.00 88.56 94 PRO A N 1
ATOM 749 C CA . PRO A 1 94 ? 29.055 9.873 -19.472 1.00 88.56 94 PRO A CA 1
ATOM 750 C C . PRO A 1 94 ? 29.726 11.019 -20.243 1.00 88.56 94 PRO A C 1
ATOM 752 O O . PRO A 1 94 ? 30.282 11.941 -19.653 1.00 88.56 94 PRO A O 1
ATOM 755 N N . ARG A 1 95 ? 29.673 10.979 -21.581 1.00 87.12 95 ARG A N 1
ATOM 756 C CA . ARG A 1 95 ? 30.178 12.038 -22.471 1.00 87.12 95 ARG A CA 1
ATOM 757 C C . ARG A 1 95 ? 29.119 13.072 -22.866 1.00 87.12 95 ARG A C 1
ATOM 759 O O . ARG A 1 95 ? 29.442 14.004 -23.593 1.00 87.12 95 ARG A O 1
ATOM 766 N N . GLY A 1 96 ? 27.875 12.919 -22.411 1.00 86.69 96 GLY A N 1
ATOM 767 C CA . GLY A 1 96 ? 26.774 13.813 -22.768 1.00 86.69 96 GLY A CA 1
ATOM 768 C C . GLY A 1 96 ? 26.270 13.653 -24.207 1.00 86.69 96 GLY A C 1
ATOM 769 O O . GLY A 1 96 ? 25.666 14.581 -24.739 1.00 86.69 96 GLY A O 1
ATOM 770 N N . GLU A 1 97 ? 26.529 12.508 -24.844 1.00 89.62 97 GLU A N 1
ATOM 771 C CA . GLU A 1 97 ? 26.156 12.199 -26.231 1.00 89.62 97 GLU A CA 1
ATOM 772 C C . GLU A 1 97 ? 24.985 11.210 -26.255 1.00 89.62 97 GLU A C 1
ATOM 774 O O . GLU A 1 97 ? 25.094 10.158 -25.640 1.00 89.62 97 GLU A O 1
ATOM 779 N N . GLY A 1 98 ? 23.911 11.503 -26.995 1.00 92.06 98 GLY A N 1
ATOM 780 C CA . GLY A 1 98 ? 22.733 10.628 -27.108 1.00 92.06 98 GLY A CA 1
ATOM 781 C C . GLY A 1 98 ? 21.489 11.152 -26.390 1.00 92.06 98 GLY A C 1
ATOM 782 O O . GLY A 1 98 ? 21.485 12.266 -25.874 1.00 92.06 98 GLY A O 1
ATOM 783 N N . ALA A 1 99 ? 20.420 10.359 -26.382 1.00 94.19 99 ALA A N 1
ATOM 784 C CA . ALA A 1 99 ? 19.158 10.692 -25.723 1.00 94.19 99 ALA A CA 1
ATOM 785 C C . ALA A 1 99 ? 18.699 9.537 -24.825 1.00 94.19 99 ALA A C 1
ATOM 787 O O . ALA A 1 99 ? 18.645 8.387 -25.266 1.00 94.19 99 ALA A O 1
ATOM 788 N N . ALA A 1 100 ? 18.360 9.851 -23.575 1.00 94.81 100 ALA A N 1
ATOM 789 C CA . ALA A 1 100 ? 17.733 8.921 -22.642 1.00 94.81 100 ALA A CA 1
ATOM 790 C C . ALA A 1 100 ? 16.226 9.179 -22.628 1.00 94.81 100 ALA A C 1
ATOM 792 O O . ALA A 1 100 ? 15.810 10.329 -22.526 1.00 94.81 100 ALA A O 1
ATOM 793 N N . ILE A 1 101 ? 15.416 8.133 -22.721 1.00 94.12 101 ILE A N 1
ATOM 794 C CA . ILE A 1 101 ? 13.957 8.217 -22.699 1.00 94.12 101 ILE A CA 1
ATOM 795 C C . ILE A 1 101 ? 13.470 7.322 -21.572 1.00 94.12 101 ILE A C 1
ATOM 797 O O . ILE A 1 101 ? 13.611 6.104 -21.628 1.00 94.12 101 ILE A O 1
ATOM 801 N N . LEU A 1 102 ? 12.927 7.922 -20.526 1.00 92.06 102 LEU A N 1
ATOM 802 C CA . LEU A 1 102 ? 12.261 7.210 -19.457 1.00 92.06 102 LEU A CA 1
ATOM 803 C C . LEU A 1 102 ? 10.875 6.802 -19.923 1.00 92.06 102 LEU A C 1
ATOM 805 O O . LEU A 1 102 ? 10.055 7.664 -20.224 1.00 92.06 102 LEU A O 1
ATOM 809 N N . VAL A 1 103 ? 10.595 5.504 -19.920 1.00 89.06 103 VAL A N 1
ATOM 810 C CA . VAL A 1 103 ? 9.232 5.027 -20.121 1.00 89.06 103 VAL A CA 1
ATOM 811 C C . VAL A 1 103 ? 8.548 4.977 -18.768 1.00 89.06 103 VAL A C 1
ATOM 813 O O . VAL A 1 103 ? 8.813 4.111 -17.924 1.00 89.06 103 VAL A O 1
ATOM 816 N N . THR A 1 104 ? 7.694 5.964 -18.533 1.00 79.44 104 THR A N 1
ATOM 817 C CA . THR A 1 104 ? 6.965 6.079 -17.278 1.00 79.44 104 THR A CA 1
ATOM 818 C C . THR A 1 104 ? 5.787 5.096 -17.258 1.00 79.44 104 THR A C 1
ATOM 820 O O . THR A 1 104 ? 5.727 4.150 -18.051 1.00 79.44 104 THR A O 1
ATOM 823 N N . GLY A 1 105 ? 4.930 5.206 -16.246 1.00 66.94 105 GLY A N 1
ATOM 824 C CA . GLY A 1 105 ? 3.750 4.350 -16.122 1.00 66.94 105 GLY A CA 1
ATOM 825 C C . GLY A 1 105 ? 2.635 4.783 -17.069 1.00 66.94 105 GLY A C 1
ATOM 826 O O . GLY A 1 105 ? 2.863 5.518 -18.025 1.00 66.94 105 GLY A O 1
ATOM 827 N N . MET A 1 106 ? 1.424 4.320 -16.774 1.00 62.88 106 MET A N 1
ATOM 828 C CA . MET A 1 106 ? 0.218 4.718 -17.495 1.00 62.88 106 MET A CA 1
ATOM 829 C C . MET A 1 106 ? -0.334 6.028 -16.927 1.00 62.88 106 MET A C 1
ATOM 831 O O . MET A 1 106 ? -0.462 6.160 -15.710 1.00 62.88 106 MET A O 1
ATOM 835 N N . PHE A 1 107 ? -0.728 6.942 -17.810 1.00 63.22 107 PHE A N 1
ATOM 836 C CA . PHE A 1 107 ? -1.751 7.954 -17.538 1.00 63.22 107 PHE A CA 1
ATOM 837 C C . PHE A 1 107 ? -2.868 7.821 -18.587 1.00 63.22 107 PHE A C 1
ATOM 839 O O . PHE A 1 107 ? -2.768 7.014 -19.510 1.00 63.22 107 PHE A O 1
ATOM 846 N N . TYR A 1 108 ? -3.950 8.591 -18.434 1.00 54.91 108 TYR A N 1
ATOM 847 C CA . TYR A 1 108 ? -5.215 8.529 -19.192 1.00 54.91 108 TYR A CA 1
ATOM 848 C C . TYR A 1 108 ? -5.112 8.477 -20.738 1.00 54.91 108 TYR A C 1
ATOM 850 O O . TYR A 1 108 ? -6.119 8.240 -21.398 1.00 54.91 108 TYR A O 1
ATOM 858 N N . LEU A 1 109 ? -3.928 8.695 -21.325 1.00 55.50 109 LEU A N 1
ATOM 859 C CA . LEU A 1 109 ? -3.654 8.693 -22.766 1.00 55.50 109 LEU A CA 1
ATOM 860 C C . LEU A 1 109 ? -2.509 7.737 -23.166 1.00 55.50 109 LEU A C 1
ATOM 862 O O . LEU A 1 109 ? -1.875 7.947 -24.201 1.00 55.50 109 LEU A O 1
ATOM 866 N N . GLY A 1 110 ? -2.291 6.644 -22.430 1.00 64.75 110 GLY A N 1
ATOM 867 C CA . GLY A 1 110 ? -1.317 5.604 -22.784 1.00 64.75 110 GLY A CA 1
ATOM 868 C C . GLY A 1 110 ? 0.011 5.721 -22.027 1.00 64.75 110 GLY A C 1
ATOM 869 O O . GLY A 1 110 ? 0.086 6.422 -21.017 1.00 64.75 110 GLY A O 1
ATOM 870 N N . PRO A 1 111 ? 1.052 4.977 -22.444 1.00 78.38 111 PRO A N 1
ATOM 871 C CA . PRO A 1 111 ? 2.345 5.018 -21.779 1.00 78.38 111 PRO A CA 1
ATOM 872 C C . PRO A 1 111 ? 3.068 6.336 -22.049 1.00 78.38 111 PRO A C 1
ATOM 874 O O . PRO A 1 111 ? 3.458 6.614 -23.184 1.00 78.38 111 PRO A O 1
ATOM 877 N N . ASP A 1 112 ? 3.305 7.109 -20.996 1.00 85.62 112 ASP A N 1
ATOM 878 C CA . ASP A 1 112 ? 4.000 8.389 -21.095 1.00 85.62 112 ASP A CA 1
ATOM 879 C C . ASP A 1 112 ? 5.517 8.196 -21.132 1.00 85.62 112 ASP A C 1
ATOM 881 O O . ASP A 1 112 ? 6.080 7.348 -20.424 1.00 85.62 112 ASP A O 1
ATOM 885 N N . ILE A 1 113 ? 6.196 9.018 -21.932 1.00 89.38 113 ILE A N 1
ATOM 886 C CA . ILE A 1 113 ? 7.654 9.026 -22.032 1.00 89.38 113 ILE A CA 1
ATOM 887 C C . ILE A 1 113 ? 8.229 10.395 -21.671 1.00 89.38 113 ILE A C 1
ATOM 889 O O . ILE A 1 113 ? 7.783 11.426 -22.165 1.00 89.38 113 ILE A O 1
ATOM 893 N N . ASP A 1 114 ? 9.276 10.385 -20.849 1.00 90.56 114 ASP A N 1
ATOM 894 C CA . ASP A 1 114 ? 10.041 11.576 -20.486 1.00 90.56 114 ASP A CA 1
ATOM 895 C C . ASP A 1 114 ? 11.434 11.494 -21.102 1.00 90.56 114 ASP A C 1
ATOM 897 O O . ASP A 1 114 ? 12.192 10.551 -20.871 1.00 90.56 114 ASP A O 1
ATOM 901 N N . GLY A 1 115 ? 11.809 12.495 -21.886 1.00 91.44 115 GLY A N 1
ATOM 902 C CA . GLY A 1 115 ? 13.125 12.574 -22.496 1.00 91.44 115 GLY A CA 1
ATOM 903 C C . GLY A 1 115 ? 14.117 13.319 -21.614 1.00 91.44 115 GLY A C 1
ATOM 904 O O . GLY A 1 115 ? 13.773 14.299 -20.963 1.00 91.44 115 GLY A O 1
ATOM 905 N N . PHE A 1 116 ? 15.379 12.901 -21.636 1.00 92.75 116 PHE A N 1
ATOM 906 C CA . PHE A 1 116 ? 16.492 13.598 -21.007 1.00 92.75 116 PHE A CA 1
ATOM 907 C C . PHE A 1 116 ? 17.696 13.683 -21.950 1.00 92.75 116 PHE A C 1
ATOM 909 O O . PHE A 1 116 ? 18.141 12.695 -22.541 1.00 92.75 116 PHE A O 1
ATOM 916 N N . LEU A 1 117 ? 18.238 14.893 -22.065 1.00 91.88 117 LEU A N 1
ATOM 917 C CA . LEU A 1 117 ? 19.382 15.244 -22.897 1.00 91.88 117 LEU A CA 1
ATOM 918 C C . LEU A 1 117 ? 20.621 15.473 -22.011 1.00 91.88 117 LEU A C 1
ATOM 920 O O . LEU A 1 117 ? 20.737 16.527 -21.377 1.00 91.88 117 LEU A O 1
ATOM 924 N N . PRO A 1 118 ? 21.568 14.517 -21.958 1.00 87.50 118 PRO A N 1
ATOM 925 C CA . PRO A 1 118 ? 22.667 14.510 -20.990 1.00 87.50 118 PRO A CA 1
ATOM 926 C C . PRO A 1 118 ? 23.703 15.620 -21.209 1.00 87.50 118 PRO A C 1
ATOM 928 O O . PRO A 1 118 ? 24.475 15.939 -20.308 1.00 87.50 118 PRO A O 1
ATOM 931 N N . GLY A 1 119 ? 23.716 16.241 -22.388 1.00 85.69 119 GLY A N 1
ATOM 932 C CA . GLY A 1 119 ? 24.586 17.362 -22.720 1.00 85.69 119 GLY A CA 1
ATOM 933 C C . GLY A 1 119 ? 24.017 18.739 -22.361 1.00 85.69 119 GLY A C 1
ATOM 934 O O . GLY A 1 119 ? 24.728 19.730 -22.564 1.00 85.69 119 GLY A O 1
ATOM 935 N N . ARG A 1 120 ? 22.767 18.852 -21.876 1.00 84.31 120 ARG A N 1
ATOM 936 C CA . ARG A 1 120 ? 22.102 20.142 -21.607 1.00 84.31 120 ARG A CA 1
ATOM 937 C C . ARG A 1 120 ? 22.310 20.594 -20.143 1.00 84.31 120 ARG A C 1
ATOM 939 O O . ARG A 1 120 ? 21.991 19.848 -19.224 1.00 84.31 120 ARG A O 1
ATOM 946 N N . PRO A 1 121 ? 22.794 21.829 -19.892 1.00 66.31 121 PRO A N 1
ATOM 947 C CA . PRO A 1 121 ? 23.179 22.290 -18.549 1.00 66.31 121 PRO A CA 1
ATOM 948 C C . PRO A 1 121 ? 22.023 22.686 -17.595 1.00 66.31 121 PRO A C 1
ATOM 950 O O . PRO A 1 121 ? 22.299 23.066 -16.461 1.00 66.31 121 PRO A O 1
ATOM 953 N N . GLN A 1 122 ? 20.747 22.605 -18.006 1.00 64.69 122 GLN A N 1
ATOM 954 C CA . GLN A 1 122 ? 19.562 22.892 -17.170 1.00 64.69 122 GLN A CA 1
ATOM 955 C C . GLN A 1 122 ? 18.475 21.836 -17.401 1.00 64.69 122 GLN A C 1
ATOM 957 O O . GLN A 1 122 ? 18.045 21.696 -18.543 1.00 64.69 122 GLN A O 1
ATOM 962 N N . ASP A 1 123 ? 18.115 21.113 -16.329 1.00 72.12 123 ASP A N 1
ATOM 963 C CA . ASP A 1 123 ? 17.197 19.959 -16.156 1.00 72.12 123 ASP A CA 1
ATOM 964 C C . ASP A 1 123 ? 17.176 18.867 -17.243 1.00 72.12 123 ASP A C 1
ATOM 966 O O . ASP A 1 123 ? 16.648 17.801 -16.992 1.00 72.12 123 ASP A O 1
ATOM 970 N N . GLY A 1 124 ? 17.766 19.047 -18.429 1.00 73.69 124 GLY A N 1
ATOM 971 C CA . GLY A 1 124 ? 17.879 18.063 -19.513 1.00 73.69 124 GLY A CA 1
ATOM 972 C C . GLY A 1 124 ? 16.553 17.561 -20.093 1.00 73.69 124 GLY A C 1
ATOM 973 O O . GLY A 1 124 ? 16.560 16.984 -21.178 1.00 73.69 124 GLY A O 1
ATOM 974 N N . ARG A 1 125 ? 15.441 17.791 -19.394 1.00 88.38 125 ARG A N 1
ATOM 975 C CA . ARG A 1 125 ? 14.130 17.216 -19.641 1.00 88.38 125 ARG A CA 1
ATOM 976 C C . ARG A 1 125 ? 13.456 17.828 -20.860 1.00 88.38 125 ARG A C 1
ATOM 978 O O . ARG A 1 125 ? 13.594 19.021 -21.136 1.00 88.38 125 ARG A O 1
ATOM 985 N N . TYR A 1 126 ? 12.727 16.988 -21.575 1.00 90.00 126 TYR A N 1
ATOM 986 C CA . TYR A 1 126 ? 11.793 17.352 -22.635 1.00 90.00 126 TYR A CA 1
ATOM 987 C C . TYR A 1 126 ? 10.754 16.230 -22.782 1.00 90.00 126 TYR A C 1
ATOM 989 O O . TYR A 1 126 ? 10.946 15.148 -22.232 1.00 90.00 126 TYR A O 1
ATOM 997 N N . SER A 1 127 ? 9.674 16.472 -23.520 1.00 89.94 127 SER A N 1
ATOM 998 C CA . SER A 1 127 ? 8.559 15.524 -23.660 1.00 89.94 127 SER A CA 1
ATOM 999 C C . SER A 1 127 ? 8.479 15.002 -25.100 1.00 89.94 127 SER A C 1
ATOM 1001 O O . SER A 1 127 ? 7.806 15.621 -25.924 1.00 89.94 127 SER A O 1
ATOM 1003 N N . PRO A 1 128 ? 9.217 13.931 -25.450 1.00 91.31 128 PRO A N 1
ATOM 1004 C CA . PRO A 1 128 ? 9.077 13.279 -26.747 1.00 91.31 128 PRO A CA 1
ATOM 1005 C C . PRO A 1 128 ? 7.725 12.566 -26.856 1.00 91.31 128 PRO A C 1
ATOM 1007 O O . PRO A 1 128 ? 7.080 12.277 -25.852 1.00 91.31 128 PRO A O 1
ATOM 1010 N N . VAL A 1 129 ? 7.335 12.202 -28.076 1.00 90.25 129 VAL A N 1
ATOM 1011 C CA . VAL A 1 129 ? 6.240 11.248 -28.313 1.00 90.25 129 VAL A CA 1
ATOM 1012 C C . VAL A 1 129 ? 6.770 9.961 -28.943 1.00 90.25 129 VAL A C 1
ATOM 1014 O O . VAL A 1 129 ? 7.836 9.947 -29.562 1.00 90.25 129 VAL A O 1
ATOM 1017 N N . TRP A 1 130 ? 6.030 8.856 -28.817 1.00 90.56 130 TRP A N 1
ATOM 1018 C CA . TRP A 1 130 ? 6.437 7.560 -29.383 1.00 90.56 130 TRP A CA 1
ATOM 1019 C C . TRP A 1 130 ? 6.704 7.612 -30.890 1.00 90.56 130 TRP A C 1
ATOM 1021 O O . TRP A 1 130 ? 7.622 6.945 -31.366 1.00 90.56 130 TRP A O 1
ATOM 1031 N N . ALA A 1 131 ? 5.965 8.454 -31.619 1.00 90.88 131 ALA A N 1
ATOM 1032 C CA . ALA A 1 131 ? 6.184 8.687 -33.043 1.00 90.88 131 ALA A CA 1
ATOM 1033 C C . ALA A 1 131 ? 7.598 9.221 -33.339 1.00 90.88 131 ALA A C 1
ATOM 1035 O O . ALA A 1 131 ? 8.227 8.783 -34.299 1.00 90.88 131 ALA A O 1
ATOM 1036 N N . ASP A 1 132 ? 8.147 10.105 -32.497 1.00 93.19 132 ASP A N 1
ATOM 1037 C CA . ASP A 1 132 ? 9.514 10.611 -32.668 1.00 93.19 132 ASP A CA 1
ATOM 1038 C C . ASP A 1 132 ? 10.555 9.525 -32.446 1.00 93.19 132 ASP A C 1
ATOM 1040 O O . ASP A 1 132 ? 11.504 9.403 -33.223 1.00 93.19 132 ASP A O 1
ATOM 1044 N N . VAL A 1 133 ? 10.361 8.705 -31.413 1.00 94.56 133 VAL A N 1
ATOM 1045 C CA . VAL A 1 133 ? 11.256 7.586 -31.112 1.00 94.56 133 VAL A CA 1
ATOM 1046 C C . VAL A 1 133 ? 11.249 6.591 -32.273 1.00 94.56 133 VAL A C 1
ATOM 1048 O O . VAL A 1 133 ? 12.307 6.292 -32.827 1.00 94.56 133 VAL A O 1
ATOM 1051 N N . ALA A 1 134 ? 10.072 6.129 -32.701 1.00 93.88 134 ALA A N 1
ATOM 1052 C CA . ALA A 1 134 ? 9.936 5.175 -33.799 1.00 93.88 134 ALA A CA 1
ATOM 1053 C C . ALA A 1 134 ? 10.495 5.730 -35.119 1.00 93.88 134 ALA A C 1
ATOM 1055 O O . ALA A 1 134 ? 11.216 5.031 -35.831 1.00 93.88 134 ALA A O 1
ATOM 1056 N N . ARG A 1 135 ? 10.256 7.014 -35.418 1.00 95.00 135 ARG A N 1
ATOM 1057 C CA . ARG A 1 135 ? 10.794 7.706 -36.600 1.00 95.00 135 ARG A CA 1
ATOM 1058 C C . ARG A 1 135 ? 12.321 7.784 -36.593 1.00 95.00 135 ARG A C 1
ATOM 1060 O O . ARG A 1 135 ? 12.948 7.593 -37.638 1.00 95.00 135 ARG A O 1
ATOM 1067 N N . VAL A 1 136 ? 12.934 8.089 -35.449 1.00 96.12 136 VAL A N 1
ATOM 1068 C CA . VAL A 1 136 ? 14.399 8.171 -35.308 1.00 96.12 136 VAL A CA 1
ATOM 1069 C C . VAL A 1 136 ? 15.044 6.786 -35.352 1.00 96.12 136 VAL A C 1
ATOM 1071 O O . VAL A 1 136 ? 16.128 6.628 -35.916 1.00 96.12 136 VAL A O 1
ATOM 1074 N N . LEU A 1 137 ? 14.376 5.774 -34.798 1.00 95.88 137 LEU A N 1
ATOM 1075 C CA . LEU A 1 137 ? 14.846 4.392 -34.835 1.00 95.88 137 LEU A CA 1
ATOM 1076 C C . LEU A 1 137 ? 14.555 3.697 -36.169 1.00 95.88 137 LEU A C 1
ATOM 1078 O O . LEU A 1 137 ? 15.245 2.743 -36.511 1.00 95.88 137 LEU A O 1
ATOM 1082 N N . GLY A 1 138 ? 13.572 4.164 -36.940 1.00 94.62 138 GLY A N 1
ATOM 1083 C CA . GLY A 1 138 ? 13.137 3.538 -38.190 1.00 94.62 138 GLY A CA 1
ATOM 1084 C C . GLY A 1 138 ? 12.513 2.157 -37.984 1.00 94.62 138 GLY A C 1
ATOM 1085 O O . GLY A 1 138 ? 12.594 1.319 -38.882 1.00 94.62 138 GLY A O 1
ATOM 1086 N N . ALA A 1 139 ? 11.984 1.897 -36.787 1.00 91.75 139 ALA A N 1
ATOM 1087 C CA . ALA A 1 139 ? 11.366 0.641 -36.385 1.00 91.75 139 ALA A CA 1
ATOM 1088 C C . ALA A 1 139 ? 10.437 0.865 -35.184 1.00 91.75 139 ALA A C 1
ATOM 1090 O O . ALA A 1 139 ? 10.658 1.780 -34.386 1.00 91.75 139 ALA A O 1
ATOM 1091 N N . SER A 1 140 ? 9.447 -0.014 -35.038 1.00 90.62 140 SER A N 1
ATOM 1092 C CA . SER A 1 140 ? 8.593 -0.081 -33.855 1.00 90.62 140 SER A CA 1
ATOM 1093 C C . SER A 1 140 ? 9.397 -0.474 -32.617 1.00 90.62 140 SER A C 1
ATOM 1095 O O . SER A 1 140 ? 10.391 -1.206 -32.685 1.00 90.62 140 SER A O 1
ATOM 1097 N N . VAL A 1 141 ? 8.944 0.009 -31.471 1.00 90.69 141 VAL A N 1
ATOM 1098 C CA . VAL A 1 141 ? 9.670 -0.058 -30.207 1.00 90.69 141 VAL A CA 1
ATOM 1099 C C . VAL A 1 141 ? 8.978 -1.028 -29.250 1.00 90.69 141 VAL A C 1
ATOM 1101 O O . VAL A 1 141 ? 7.749 -1.027 -29.194 1.00 90.69 141 VAL A O 1
ATOM 1104 N N . PRO A 1 142 ? 9.713 -1.866 -28.493 1.00 92.81 142 PRO A N 1
ATOM 1105 C CA . PRO A 1 142 ? 9.081 -2.745 -27.520 1.00 92.81 142 PRO A CA 1
ATOM 1106 C C . PRO A 1 142 ? 8.406 -1.927 -26.427 1.00 92.81 142 PRO A C 1
ATOM 1108 O O . PRO A 1 142 ? 9.032 -1.042 -25.856 1.00 92.81 142 PRO A O 1
ATOM 1111 N N . TYR A 1 143 ? 7.166 -2.260 -26.101 1.00 91.62 143 TYR A N 1
ATOM 1112 C CA . TYR A 1 143 ? 6.465 -1.773 -24.929 1.00 91.62 143 TYR A CA 1
ATOM 1113 C C . TYR A 1 143 ? 6.395 -2.869 -23.865 1.00 91.62 143 TYR A C 1
ATOM 1115 O O . TYR A 1 143 ? 5.946 -3.988 -24.132 1.00 91.62 143 TYR A O 1
ATOM 1123 N N . TRP A 1 144 ? 6.815 -2.510 -22.652 1.00 92.44 144 TRP A N 1
ATOM 1124 C CA . TRP A 1 144 ? 6.729 -3.336 -21.453 1.00 92.44 144 TRP A CA 1
ATOM 1125 C C . TRP A 1 144 ? 5.789 -2.668 -20.450 1.00 92.44 144 TRP A C 1
ATOM 1127 O O . TRP A 1 144 ? 6.136 -1.637 -19.851 1.00 92.44 144 TRP A O 1
ATOM 1137 N N . ALA A 1 145 ? 4.607 -3.264 -20.260 1.00 90.50 145 ALA A N 1
ATOM 1138 C CA . ALA A 1 145 ? 3.688 -2.865 -19.198 1.00 90.50 145 ALA A CA 1
ATOM 1139 C C . ALA A 1 145 ? 4.424 -2.883 -17.845 1.00 90.50 145 ALA A C 1
ATOM 1141 O O . ALA A 1 145 ? 5.267 -3.762 -17.654 1.00 90.50 145 ALA A O 1
ATOM 1142 N N . PRO A 1 146 ? 4.153 -1.951 -16.909 1.00 89.88 146 PRO A N 1
ATOM 1143 C CA . PRO A 1 146 ? 4.915 -1.828 -15.663 1.00 89.88 146 PRO A CA 1
ATOM 1144 C C . PRO A 1 146 ? 5.118 -3.147 -14.906 1.00 89.88 146 PRO A C 1
ATOM 1146 O O . PRO A 1 146 ? 6.251 -3.469 -14.562 1.00 89.88 146 PRO A O 1
ATOM 1149 N N . ALA A 1 147 ? 4.061 -3.952 -14.759 1.00 91.62 147 ALA A N 1
ATOM 1150 C CA . ALA A 1 147 ? 4.123 -5.242 -14.073 1.00 91.62 147 ALA A CA 1
ATOM 1151 C C . ALA A 1 147 ? 4.835 -6.360 -14.871 1.00 91.62 147 ALA A C 1
ATOM 1153 O O . ALA A 1 147 ? 5.029 -7.457 -14.366 1.00 91.62 147 ALA A O 1
ATOM 1154 N N . LEU A 1 148 ? 5.242 -6.116 -16.120 1.00 93.62 148 LEU A N 1
ATOM 1155 C CA . LEU A 1 148 ? 5.971 -7.067 -16.973 1.00 93.62 148 LEU A CA 1
ATOM 1156 C C . LEU A 1 148 ? 7.418 -6.629 -17.246 1.00 93.62 148 LEU A C 1
ATOM 1158 O O . LEU A 1 148 ? 8.096 -7.225 -18.084 1.00 93.62 148 LEU A O 1
ATOM 1162 N N . ARG A 1 149 ? 7.917 -5.599 -16.547 1.00 92.38 149 ARG A N 1
ATOM 1163 C CA . ARG A 1 149 ? 9.298 -5.096 -16.670 1.00 92.38 149 ARG A CA 1
ATOM 1164 C C . ARG A 1 149 ? 10.293 -5.971 -15.906 1.00 92.38 149 ARG A C 1
ATOM 1166 O O . ARG A 1 149 ? 11.008 -5.502 -15.025 1.00 92.38 149 ARG A O 1
ATOM 1173 N N . ASP A 1 150 ? 10.340 -7.253 -16.246 1.00 92.38 150 ASP A N 1
ATOM 1174 C CA . ASP A 1 150 ? 11.354 -8.172 -15.734 1.00 92.38 150 ASP A CA 1
ATOM 1175 C C . ASP A 1 150 ? 12.703 -7.911 -16.448 1.00 92.38 150 ASP A C 1
ATOM 1177 O O . ASP A 1 150 ? 12.760 -8.000 -17.682 1.00 92.38 150 ASP A O 1
ATOM 1181 N N . PRO A 1 151 ? 13.796 -7.612 -15.711 1.00 93.25 151 PRO A N 1
ATOM 1182 C CA . PRO A 1 151 ? 15.122 -7.419 -16.295 1.00 93.25 151 PRO A CA 1
ATOM 1183 C C . PRO A 1 151 ? 15.577 -8.555 -17.215 1.00 93.25 151 PRO A C 1
ATOM 1185 O O . PRO A 1 151 ? 16.149 -8.292 -18.270 1.00 93.25 151 PRO A O 1
ATOM 1188 N N . ASP A 1 152 ? 15.324 -9.815 -16.860 1.00 94.50 152 ASP A N 1
ATOM 1189 C CA . ASP A 1 152 ? 15.721 -10.978 -17.657 1.00 94.50 152 ASP A CA 1
ATOM 1190 C C . ASP A 1 152 ? 14.959 -11.054 -18.979 1.00 94.50 152 ASP A C 1
ATOM 1192 O O . ASP A 1 152 ? 15.546 -11.358 -20.026 1.00 94.50 152 ASP A O 1
ATOM 1196 N N . LEU A 1 153 ? 13.670 -10.710 -18.972 1.00 95.12 153 LEU A N 1
ATOM 1197 C CA . LEU A 1 153 ? 12.878 -10.647 -20.200 1.00 95.12 153 LEU A CA 1
ATOM 1198 C C . LEU A 1 153 ? 13.356 -9.511 -21.106 1.00 95.12 153 LEU A C 1
ATOM 1200 O O . LEU A 1 153 ? 13.550 -9.717 -22.305 1.00 95.12 153 LEU A O 1
ATOM 1204 N N . ILE A 1 154 ? 13.629 -8.334 -20.538 1.00 95.88 154 ILE A N 1
ATOM 1205 C CA . ILE A 1 154 ? 14.132 -7.186 -21.301 1.00 95.88 154 ILE A CA 1
ATOM 1206 C C . ILE A 1 154 ? 15.517 -7.496 -21.893 1.00 95.88 154 ILE A C 1
ATOM 1208 O O . ILE A 1 154 ? 15.755 -7.214 -23.068 1.00 95.88 154 ILE A O 1
ATOM 1212 N N . ARG A 1 155 ? 16.416 -8.127 -21.121 1.00 95.56 155 ARG A N 1
ATOM 1213 C CA . ARG A 1 155 ? 17.764 -8.532 -21.570 1.00 95.56 155 ARG A CA 1
ATOM 1214 C C . ARG A 1 155 ? 17.738 -9.527 -22.726 1.00 95.56 155 ARG A C 1
ATOM 1216 O O . ARG A 1 155 ? 18.582 -9.464 -23.621 1.00 95.56 155 ARG A O 1
ATOM 1223 N N . THR A 1 156 ? 16.802 -10.470 -22.697 1.00 95.25 156 THR A N 1
ATOM 1224 C CA . THR A 1 156 ? 16.704 -11.527 -23.714 1.00 95.25 156 THR A CA 1
ATOM 1225 C C . THR A 1 156 ? 15.952 -11.083 -24.968 1.00 95.25 156 THR A C 1
ATOM 1227 O O . THR A 1 156 ? 16.140 -11.678 -26.035 1.00 95.25 156 THR A O 1
ATOM 1230 N N . TRP A 1 157 ? 15.161 -10.011 -24.876 1.00 95.94 157 TRP A N 1
ATOM 1231 C CA . TRP A 1 157 ? 14.421 -9.452 -25.998 1.00 95.94 157 TRP A CA 1
ATOM 1232 C C . TRP A 1 157 ? 15.332 -8.864 -27.087 1.00 95.94 157 TRP A C 1
ATOM 1234 O O . TRP A 1 157 ? 16.393 -8.281 -26.836 1.00 95.94 157 TRP A O 1
ATOM 1244 N N . LYS A 1 158 ? 14.886 -9.005 -28.340 1.00 94.56 158 LYS A N 1
ATOM 1245 C CA . LYS A 1 158 ? 15.535 -8.455 -29.535 1.00 94.56 158 LYS A CA 1
ATOM 1246 C C . LYS A 1 158 ? 14.481 -7.913 -30.505 1.00 94.56 158 LYS A C 1
ATOM 1248 O O . LYS A 1 158 ? 13.376 -8.458 -30.544 1.00 94.56 158 LYS A O 1
ATOM 1253 N N . PRO A 1 159 ? 14.814 -6.917 -31.349 1.00 93.75 159 PRO A N 1
ATOM 1254 C CA . PRO A 1 159 ? 13.904 -6.455 -32.393 1.00 93.75 159 PRO A CA 1
ATOM 1255 C C . PRO A 1 159 ? 13.402 -7.605 -33.273 1.00 93.75 159 PRO A C 1
ATOM 1257 O O . PRO A 1 159 ? 14.190 -8.444 -33.712 1.00 93.75 159 PRO A O 1
ATOM 1260 N N . GLY A 1 160 ? 12.092 -7.633 -33.524 1.00 90.25 160 GLY A N 1
ATOM 1261 C CA . GLY A 1 160 ? 11.423 -8.695 -34.280 1.00 90.25 160 GLY A CA 1
ATOM 1262 C C . GLY A 1 160 ? 11.067 -9.946 -33.467 1.00 90.25 160 GLY A C 1
ATOM 1263 O O . GLY A 1 160 ? 10.465 -10.862 -34.024 1.00 90.25 160 GLY A O 1
ATOM 1264 N N . ALA A 1 161 ? 11.409 -10.007 -32.175 1.00 93.19 161 ALA A N 1
ATOM 1265 C CA . ALA A 1 161 ? 10.918 -11.062 -31.294 1.00 93.19 161 ALA A CA 1
ATOM 1266 C C . ALA A 1 161 ? 9.389 -10.983 -31.146 1.00 93.19 161 ALA A C 1
ATOM 1268 O O . ALA A 1 161 ? 8.814 -9.895 -31.087 1.00 93.19 161 ALA A O 1
ATOM 1269 N N . LEU A 1 162 ? 8.746 -12.150 -31.069 1.00 93.31 162 LEU A N 1
ATOM 1270 C CA . LEU A 1 162 ? 7.328 -12.247 -30.731 1.00 93.31 162 LEU A CA 1
ATOM 1271 C C . LEU A 1 162 ? 7.102 -11.859 -29.259 1.00 93.31 162 LEU A C 1
ATOM 1273 O O . LEU A 1 162 ? 8.018 -12.038 -28.449 1.00 93.31 162 LEU A O 1
ATOM 1277 N N . PRO A 1 163 ? 5.895 -11.380 -28.900 1.00 94.06 163 PRO A N 1
ATOM 1278 C CA . PRO A 1 163 ? 5.543 -11.148 -27.507 1.00 94.06 163 PRO A CA 1
ATOM 1279 C C . PRO A 1 163 ? 5.724 -12.427 -26.685 1.00 94.06 163 PRO A C 1
ATOM 1281 O O . PRO A 1 163 ? 5.279 -13.500 -27.101 1.00 94.06 163 PRO A O 1
ATOM 1284 N N . VAL A 1 164 ? 6.358 -12.315 -25.520 1.00 95.88 164 VAL A N 1
ATOM 1285 C CA . VAL A 1 164 ? 6.506 -13.437 -24.582 1.00 95.88 164 VAL A CA 1
ATOM 1286 C C . VAL A 1 164 ? 5.387 -13.425 -23.546 1.00 95.88 164 VAL A C 1
ATOM 1288 O O . VAL A 1 164 ? 4.953 -12.365 -23.106 1.00 95.88 164 VAL A O 1
ATOM 1291 N N . THR A 1 165 ? 4.927 -14.598 -23.124 1.00 96.69 165 THR A N 1
ATOM 1292 C CA . THR A 1 165 ? 4.021 -14.714 -21.975 1.00 96.69 165 THR A CA 1
ATOM 1293 C C . THR A 1 165 ? 4.846 -14.823 -20.698 1.00 96.69 165 THR A C 1
ATOM 1295 O O . THR A 1 165 ? 5.744 -15.664 -20.622 1.00 96.69 165 THR A O 1
ATOM 1298 N N . ALA A 1 166 ? 4.557 -13.990 -19.700 1.00 95.75 166 ALA A N 1
ATOM 1299 C CA . ALA A 1 166 ? 5.300 -13.962 -18.444 1.00 95.75 166 ALA A CA 1
ATOM 1300 C C . ALA A 1 166 ? 4.406 -13.660 -17.241 1.00 95.75 166 ALA A C 1
ATOM 1302 O O . ALA A 1 166 ? 3.408 -12.959 -17.359 1.00 95.75 166 ALA A O 1
ATOM 1303 N N . LEU A 1 167 ? 4.785 -14.160 -16.064 1.00 94.31 167 LEU A N 1
ATOM 1304 C CA . LEU A 1 167 ? 4.097 -13.815 -14.822 1.00 94.31 167 LEU A CA 1
ATOM 1305 C C . LEU A 1 167 ? 4.262 -12.316 -14.536 1.00 94.31 167 LEU A C 1
ATOM 1307 O O . LEU A 1 167 ? 5.389 -11.825 -14.448 1.00 94.31 167 LEU A O 1
ATOM 1311 N N . ALA A 1 168 ? 3.144 -11.613 -14.365 1.00 94.19 168 ALA A N 1
ATOM 1312 C CA . ALA A 1 168 ? 3.152 -10.222 -13.940 1.00 94.19 168 ALA A CA 1
ATOM 1313 C C . ALA A 1 168 ? 3.657 -10.101 -12.493 1.00 94.19 168 ALA A C 1
ATOM 1315 O O . ALA A 1 168 ? 3.261 -10.867 -11.617 1.00 94.19 168 ALA A O 1
ATOM 1316 N N . ARG A 1 169 ? 4.534 -9.129 -12.246 1.00 89.62 169 ARG A N 1
ATOM 1317 C CA . ARG A 1 169 ? 5.097 -8.791 -10.938 1.00 89.62 169 ARG A CA 1
ATOM 1318 C C . ARG A 1 169 ? 4.698 -7.367 -10.581 1.00 89.62 169 ARG A C 1
ATOM 1320 O O . ARG A 1 169 ? 5.150 -6.415 -11.214 1.00 89.62 169 ARG A O 1
ATOM 1327 N N . GLY A 1 170 ? 3.825 -7.238 -9.588 1.00 84.50 170 GLY A N 1
ATOM 1328 C CA . GLY A 1 170 ? 3.443 -5.945 -9.031 1.00 84.50 170 GLY A CA 1
ATOM 1329 C C . GLY A 1 170 ? 4.529 -5.367 -8.121 1.00 84.50 170 GLY A C 1
ATOM 1330 O O . GLY A 1 170 ? 5.595 -5.951 -7.937 1.00 84.50 170 GLY A O 1
ATOM 1331 N N . SER A 1 171 ? 4.229 -4.224 -7.511 1.00 83.81 171 SER A N 1
ATOM 1332 C CA . SER A 1 171 ? 5.070 -3.607 -6.476 1.00 83.81 171 SER A CA 1
ATOM 1333 C C . SER A 1 171 ? 5.031 -4.350 -5.133 1.00 83.81 171 SER A C 1
ATOM 1335 O O . SER A 1 171 ? 5.858 -4.087 -4.263 1.00 83.81 171 SER A O 1
ATOM 1337 N N . ILE A 1 172 ? 4.084 -5.277 -4.971 1.00 89.44 172 ILE A N 1
ATOM 1338 C CA . ILE A 1 172 ? 3.836 -6.035 -3.746 1.00 89.44 172 ILE A CA 1
ATOM 1339 C C . ILE A 1 172 ? 4.506 -7.410 -3.858 1.00 89.44 172 ILE A C 1
ATOM 1341 O O . ILE A 1 172 ? 4.137 -8.213 -4.716 1.00 89.44 172 ILE A O 1
ATOM 1345 N N . ASP A 1 173 ? 5.477 -7.688 -2.984 1.00 90.00 173 ASP A N 1
ATOM 1346 C CA . ASP A 1 173 ? 6.141 -8.994 -2.901 1.00 90.00 173 ASP A CA 1
ATOM 1347 C C . ASP A 1 173 ? 5.347 -9.956 -2.004 1.00 90.00 173 ASP A C 1
ATOM 1349 O O . ASP A 1 173 ? 5.251 -9.760 -0.793 1.00 90.00 173 ASP A O 1
ATOM 1353 N N . SER A 1 174 ? 4.794 -11.017 -2.597 1.00 94.19 174 SER A N 1
ATOM 1354 C CA . SER A 1 174 ? 4.022 -12.047 -1.892 1.00 94.19 174 SER A CA 1
ATOM 1355 C C . SER A 1 174 ? 4.884 -13.136 -1.237 1.00 94.19 174 SER A C 1
ATOM 1357 O O . SER A 1 174 ? 4.344 -14.023 -0.568 1.00 94.19 174 SER A O 1
ATOM 1359 N N . ALA A 1 175 ? 6.216 -13.087 -1.375 1.00 95.31 175 ALA A N 1
ATOM 1360 C CA . ALA A 1 175 ? 7.115 -14.101 -0.825 1.00 95.31 175 ALA A CA 1
ATOM 1361 C C . ALA A 1 175 ? 6.952 -14.345 0.690 1.00 95.31 175 ALA A C 1
ATOM 1363 O O . ALA A 1 175 ? 6.929 -15.520 1.070 1.00 95.31 175 ALA A O 1
ATOM 1364 N N . PRO A 1 176 ? 6.776 -13.326 1.561 1.00 96.56 176 PRO A N 1
ATOM 1365 C CA . PRO A 1 176 ? 6.559 -13.563 2.990 1.00 96.56 176 PRO A CA 1
ATOM 1366 C C . PRO A 1 176 ? 5.322 -14.423 3.285 1.00 96.56 176 PRO A C 1
ATOM 1368 O O . PRO A 1 176 ? 5.370 -15.282 4.164 1.00 96.56 176 PRO A O 1
ATOM 1371 N N . LEU A 1 177 ? 4.237 -14.261 2.516 1.00 97.19 177 LEU A N 1
ATOM 1372 C CA . LEU A 1 177 ? 3.016 -15.062 2.679 1.00 97.19 177 LEU A CA 1
ATOM 1373 C C . LEU A 1 177 ? 3.268 -16.526 2.333 1.00 97.19 177 LEU A C 1
ATOM 1375 O O . LEU A 1 177 ? 2.923 -17.416 3.105 1.00 97.19 177 LEU A O 1
ATOM 1379 N N . LEU A 1 178 ? 3.905 -16.775 1.187 1.00 97.50 178 LEU A N 1
ATOM 1380 C CA . LEU A 1 178 ? 4.189 -18.129 0.708 1.00 97.50 178 LEU A CA 1
ATOM 1381 C C . LEU A 1 178 ? 5.197 -18.854 1.606 1.00 97.50 178 LEU A C 1
ATOM 1383 O O . LEU A 1 178 ? 5.064 -20.051 1.859 1.00 97.50 178 LEU A O 1
ATOM 1387 N N . GLN A 1 179 ? 6.193 -18.131 2.120 1.00 98.31 179 GLN A N 1
ATOM 1388 C CA . GLN A 1 179 ? 7.141 -18.664 3.094 1.00 98.31 179 GLN A CA 1
ATOM 1389 C C . GLN A 1 179 ? 6.441 -19.021 4.407 1.00 98.31 179 GLN A C 1
ATOM 1391 O O . GLN A 1 179 ? 6.695 -20.097 4.946 1.00 98.31 179 GLN A O 1
ATOM 1396 N N . LEU A 1 180 ? 5.537 -18.166 4.905 1.00 98.25 180 LEU A N 1
ATOM 1397 C CA . LEU A 1 180 ? 4.780 -18.454 6.123 1.00 98.25 180 LEU A CA 1
ATOM 1398 C C . LEU A 1 180 ? 3.837 -19.642 5.922 1.00 98.25 180 LEU A C 1
ATOM 1400 O O . LEU A 1 180 ? 3.793 -20.540 6.764 1.00 98.25 180 LEU A O 1
ATOM 1404 N N . ALA A 1 181 ? 3.148 -19.698 4.781 1.00 98.31 181 ALA A N 1
ATOM 1405 C CA . ALA A 1 181 ? 2.255 -20.793 4.416 1.00 98.31 181 ALA A CA 1
ATOM 1406 C C . ALA A 1 181 ? 2.977 -22.148 4.418 1.00 98.31 181 ALA A C 1
ATOM 1408 O O . ALA A 1 181 ? 2.404 -23.151 4.842 1.00 98.31 181 ALA A O 1
ATOM 1409 N N . ALA A 1 182 ? 4.250 -22.172 4.004 1.00 98.06 182 ALA A N 1
ATOM 1410 C CA . ALA A 1 182 ? 5.088 -23.370 3.991 1.00 98.06 182 ALA A CA 1
ATOM 1411 C C . ALA A 1 182 ? 5.488 -23.875 5.392 1.00 98.06 182 ALA A C 1
ATOM 1413 O O . ALA A 1 182 ? 6.000 -24.990 5.509 1.00 98.06 182 ALA A O 1
ATOM 1414 N N . THR A 1 183 ? 5.263 -23.086 6.450 1.00 98.00 183 THR A N 1
ATOM 1415 C CA . THR A 1 183 ? 5.470 -23.523 7.843 1.00 98.00 183 THR A CA 1
ATOM 1416 C C . THR A 1 183 ? 4.290 -24.318 8.407 1.00 98.00 183 THR A C 1
ATOM 1418 O O . THR A 1 183 ? 4.432 -24.952 9.452 1.00 98.00 183 THR A O 1
ATOM 1421 N N . TYR A 1 184 ? 3.155 -24.329 7.702 1.00 97.88 184 TYR A N 1
ATOM 1422 C CA . TYR A 1 184 ? 1.947 -25.066 8.063 1.00 97.88 184 TYR A CA 1
ATOM 1423 C C . TYR A 1 184 ? 1.732 -26.278 7.137 1.00 97.88 184 TYR A C 1
ATOM 1425 O O . TYR A 1 184 ? 2.229 -26.295 6.005 1.00 97.88 184 TYR A O 1
ATOM 1433 N N . PRO A 1 185 ? 0.987 -27.313 7.576 1.00 97.56 185 PRO A N 1
ATOM 1434 C CA . PRO A 1 185 ? 0.488 -28.345 6.670 1.00 97.56 185 PRO A CA 1
ATOM 1435 C C . PRO A 1 185 ? -0.315 -27.727 5.517 1.00 97.56 185 PRO A C 1
ATOM 1437 O O . PRO A 1 185 ? -1.008 -26.734 5.703 1.00 97.56 185 PRO A O 1
ATOM 1440 N N . ARG A 1 186 ? -0.255 -28.326 4.322 1.00 92.62 186 ARG A N 1
ATOM 1441 C CA . ARG A 1 186 ? -0.888 -27.753 3.116 1.00 92.62 186 ARG A CA 1
ATOM 1442 C C . ARG A 1 186 ? -2.402 -27.571 3.226 1.00 92.62 186 ARG A C 1
ATOM 1444 O O . ARG A 1 186 ? -2.929 -26.624 2.660 1.00 92.62 186 ARG A O 1
ATOM 1451 N N . ASP A 1 187 ? -3.067 -28.467 3.947 1.00 94.31 187 ASP A N 1
ATOM 1452 C CA . ASP A 1 187 ? -4.526 -28.464 4.100 1.00 94.31 187 ASP A CA 1
ATOM 1453 C C . ASP A 1 187 ? -4.977 -27.706 5.365 1.00 94.31 187 ASP A C 1
ATOM 1455 O O . ASP A 1 187 ? -6.148 -27.742 5.735 1.00 94.31 187 ASP A O 1
ATOM 1459 N N . ASP A 1 188 ? -4.042 -27.046 6.056 1.00 97.12 188 ASP A N 1
ATOM 1460 C CA . ASP A 1 188 ? -4.321 -26.238 7.238 1.00 97.12 188 ASP A CA 1
ATOM 1461 C C . ASP A 1 188 ? -4.872 -24.854 6.854 1.00 97.12 188 ASP A C 1
ATOM 1463 O O . ASP A 1 188 ? -4.452 -24.256 5.856 1.00 97.12 188 ASP A O 1
ATOM 1467 N N . MET A 1 189 ? -5.788 -24.321 7.671 1.00 96.44 189 MET A N 1
ATOM 1468 C CA . MET A 1 189 ? -6.453 -23.041 7.406 1.00 96.44 189 MET A CA 1
ATOM 1469 C C . MET A 1 189 ? -5.470 -21.885 7.185 1.00 96.44 189 MET A C 1
ATOM 1471 O O . MET A 1 189 ? -5.697 -21.057 6.305 1.00 96.44 189 MET A O 1
ATOM 1475 N N . HIS A 1 190 ? -4.346 -21.856 7.907 1.00 97.88 190 HIS A N 1
ATOM 1476 C CA . HIS A 1 190 ? -3.343 -20.803 7.765 1.00 97.88 190 HIS A CA 1
ATOM 1477 C C . HIS A 1 190 ? -2.674 -20.852 6.391 1.00 97.88 190 HIS A C 1
ATOM 1479 O O . HIS A 1 190 ? -2.520 -19.823 5.734 1.00 97.88 190 HIS A O 1
ATOM 1485 N N . SER A 1 191 ? -2.303 -22.055 5.935 1.00 97.81 191 SER A N 1
ATOM 1486 C CA . SER A 1 191 ? -1.668 -22.252 4.628 1.00 97.81 191 SER A CA 1
ATOM 1487 C C . SER A 1 191 ? -2.605 -21.830 3.495 1.00 97.81 191 SER A C 1
ATOM 1489 O O . SER A 1 191 ? -2.182 -21.140 2.564 1.00 97.81 191 SER A O 1
ATOM 1491 N N . ILE A 1 192 ? -3.892 -22.177 3.614 1.00 96.94 192 ILE A N 1
ATOM 1492 C CA . ILE A 1 192 ? -4.940 -21.828 2.649 1.00 96.94 192 ILE A CA 1
ATOM 1493 C C . ILE A 1 192 ? -5.141 -20.307 2.583 1.00 96.94 192 ILE A C 1
ATOM 1495 O O . ILE A 1 192 ? -5.073 -19.739 1.494 1.00 96.94 192 ILE A O 1
ATOM 1499 N N . VAL A 1 193 ? -5.318 -19.635 3.728 1.00 97.12 193 VAL A N 1
ATOM 1500 C CA . VAL A 1 193 ? -5.536 -18.176 3.802 1.00 97.12 193 VAL A CA 1
ATOM 1501 C C . VAL A 1 193 ? -4.343 -17.394 3.246 1.00 97.12 193 VAL A C 1
ATOM 1503 O O . VAL A 1 193 ? -4.516 -16.504 2.414 1.00 97.12 193 VAL A O 1
ATOM 1506 N N . LEU A 1 194 ? -3.119 -17.760 3.635 1.00 97.56 194 LEU A N 1
ATOM 1507 C CA . LEU A 1 194 ? -1.900 -17.096 3.162 1.00 97.56 194 LEU A CA 1
ATOM 1508 C C . LEU A 1 194 ? -1.668 -17.305 1.659 1.00 97.56 194 LEU A C 1
ATOM 1510 O O . LEU A 1 194 ? -1.268 -16.377 0.954 1.00 97.56 194 LEU A O 1
ATOM 1514 N N . THR A 1 195 ? -1.938 -18.512 1.157 1.00 96.94 195 THR A N 1
ATOM 1515 C CA . THR A 1 195 ? -1.808 -18.821 -0.274 1.00 96.94 195 THR A CA 1
ATOM 1516 C C . THR A 1 195 ? -2.864 -18.090 -1.097 1.00 96.94 195 THR A C 1
ATOM 1518 O O . THR A 1 195 ? -2.532 -17.560 -2.157 1.00 96.94 195 THR A O 1
ATOM 1521 N N . ASN A 1 196 ? -4.106 -18.011 -0.613 1.00 96.31 196 ASN A N 1
ATOM 1522 C CA . ASN A 1 196 ? -5.170 -17.259 -1.275 1.00 96.31 196 ASN A CA 1
ATOM 1523 C C . ASN A 1 196 ? -4.817 -15.765 -1.366 1.00 96.31 196 ASN A C 1
ATOM 1525 O O . ASN A 1 196 ? -4.880 -15.206 -2.456 1.00 96.31 196 ASN A O 1
ATOM 1529 N N . LEU A 1 197 ? -4.319 -15.138 -0.292 1.00 96.06 197 LEU A N 1
ATOM 1530 C CA . LEU A 1 197 ? -3.864 -13.743 -0.359 1.00 96.06 197 LEU A CA 1
ATOM 1531 C C . LEU A 1 197 ? -2.697 -13.556 -1.348 1.00 96.06 197 LEU A C 1
ATOM 1533 O O . LEU A 1 197 ? -2.673 -12.595 -2.116 1.00 96.06 197 LEU A O 1
ATOM 1537 N N . ALA A 1 198 ? -1.744 -14.492 -1.396 1.00 95.81 198 ALA A N 1
ATOM 1538 C CA . ALA A 1 198 ? -0.669 -14.448 -2.388 1.00 95.81 198 ALA A CA 1
ATOM 1539 C C . ALA A 1 198 ? -1.198 -14.568 -3.834 1.00 95.81 198 ALA A C 1
ATOM 1541 O O . ALA A 1 198 ? -0.677 -13.913 -4.740 1.00 95.81 198 ALA A O 1
ATOM 1542 N N . GLN A 1 199 ? -2.242 -15.372 -4.061 1.00 95.19 199 GLN A N 1
ATOM 1543 C CA . GLN A 1 199 ? -2.927 -15.466 -5.354 1.00 95.19 199 GLN A CA 1
ATOM 1544 C C . GLN A 1 199 ? -3.655 -14.166 -5.706 1.00 95.19 199 GLN A C 1
ATOM 1546 O O . GLN A 1 199 ? -3.533 -13.716 -6.842 1.00 95.19 199 GLN A O 1
ATOM 1551 N N . GLN A 1 200 ? -4.318 -13.518 -4.743 1.00 95.00 200 GLN A N 1
ATOM 1552 C CA . GLN A 1 200 ? -4.942 -12.206 -4.942 1.00 95.00 200 GLN A CA 1
ATOM 1553 C C . GLN A 1 200 ? -3.913 -11.151 -5.376 1.00 95.00 200 GLN A C 1
ATOM 1555 O O . GLN A 1 200 ? -4.135 -10.448 -6.358 1.00 95.00 200 GLN A O 1
ATOM 1560 N N . ILE A 1 201 ? -2.739 -11.097 -4.733 1.00 94.62 201 ILE A N 1
ATOM 1561 C CA . ILE A 1 201 ? -1.647 -10.185 -5.126 1.00 94.62 201 ILE A CA 1
ATOM 1562 C C . ILE A 1 201 ? -1.190 -10.449 -6.571 1.00 94.62 201 ILE A C 1
ATOM 1564 O O . ILE A 1 201 ? -0.998 -9.513 -7.353 1.00 94.62 201 ILE A O 1
ATOM 1568 N N . ASN A 1 202 ? -1.048 -11.719 -6.959 1.00 93.69 202 ASN A N 1
ATOM 1569 C CA . ASN A 1 202 ? -0.692 -12.079 -8.334 1.00 93.69 202 ASN A CA 1
ATOM 1570 C C . ASN A 1 202 ? -1.801 -11.699 -9.331 1.00 93.69 202 ASN A C 1
ATOM 1572 O O . ASN A 1 202 ? -1.497 -11.205 -10.418 1.00 93.69 202 ASN A O 1
ATOM 1576 N N . GLN A 1 203 ? -3.074 -11.872 -8.960 1.00 93.81 203 GLN A N 1
ATOM 1577 C CA . GLN A 1 203 ? -4.219 -11.440 -9.763 1.00 93.81 203 GLN A CA 1
ATOM 1578 C C . GLN A 1 203 ? -4.239 -9.917 -9.933 1.00 93.81 203 GLN A C 1
ATOM 1580 O O . GLN A 1 203 ? -4.473 -9.433 -11.037 1.00 93.81 203 GLN A O 1
ATOM 1585 N N . MET A 1 204 ? -3.940 -9.146 -8.883 1.00 93.00 204 MET A N 1
ATOM 1586 C CA . MET A 1 204 ? -3.814 -7.688 -8.975 1.00 93.00 204 MET A CA 1
ATOM 1587 C C . MET A 1 204 ? -2.720 -7.289 -9.973 1.00 93.00 204 MET A C 1
ATOM 1589 O O . MET A 1 204 ? -2.950 -6.422 -10.815 1.00 93.00 204 MET A O 1
ATOM 1593 N N . ALA A 1 205 ? -1.552 -7.938 -9.927 1.00 93.06 205 ALA A N 1
ATOM 1594 C CA . ALA A 1 205 ? -0.469 -7.686 -10.877 1.00 93.06 205 ALA A CA 1
ATOM 1595 C C . ALA A 1 205 ? -0.858 -8.053 -12.322 1.00 93.06 205 ALA A C 1
ATOM 1597 O O . ALA A 1 205 ? -0.551 -7.301 -13.249 1.00 93.06 205 ALA A O 1
ATOM 1598 N N . HIS A 1 206 ? -1.559 -9.175 -12.515 1.00 94.81 206 HIS A N 1
ATOM 1599 C CA . HIS A 1 206 ? -2.117 -9.572 -13.809 1.00 94.81 206 HIS A CA 1
ATOM 1600 C C . HIS A 1 206 ? -3.112 -8.525 -14.330 1.00 94.81 206 HIS A C 1
ATOM 1602 O O . HIS A 1 206 ? -2.931 -8.016 -15.433 1.00 94.81 206 HIS A O 1
ATOM 1608 N N . ASN A 1 207 ? -4.092 -8.124 -13.515 1.00 92.94 207 ASN A N 1
ATOM 1609 C CA . ASN A 1 207 ? -5.097 -7.120 -13.877 1.00 92.94 207 ASN A CA 1
ATOM 1610 C C . ASN A 1 207 ? -4.454 -5.771 -14.228 1.00 92.94 207 ASN A C 1
ATOM 1612 O O . ASN A 1 207 ? -4.871 -5.120 -15.179 1.00 92.94 207 ASN A O 1
ATOM 1616 N N . GLN A 1 208 ? -3.415 -5.352 -13.496 1.00 90.12 208 GLN A N 1
ATOM 1617 C CA . GLN A 1 208 ? -2.660 -4.137 -13.820 1.00 90.12 208 GLN A CA 1
ATOM 1618 C C . GLN A 1 208 ? -1.940 -4.239 -15.172 1.00 90.12 208 GLN A C 1
ATOM 1620 O O . GLN A 1 208 ? -1.867 -3.249 -15.903 1.00 90.12 208 GLN A O 1
ATOM 1625 N N . ALA A 1 209 ? -1.392 -5.410 -15.508 1.00 91.88 209 ALA A N 1
ATOM 1626 C CA . ALA A 1 209 ? -0.749 -5.640 -16.797 1.00 91.88 209 ALA A CA 1
ATOM 1627 C C . ALA A 1 209 ? -1.767 -5.632 -17.946 1.00 91.88 209 ALA A C 1
ATOM 1629 O O . ALA A 1 209 ? -1.532 -4.939 -18.934 1.00 91.88 209 ALA A O 1
ATOM 1630 N N . GLU A 1 210 ? -2.890 -6.340 -17.801 1.00 92.12 210 GLU A N 1
ATOM 1631 C CA . GLU A 1 210 ? -3.976 -6.352 -18.791 1.00 92.12 210 GLU A CA 1
ATOM 1632 C C . GLU A 1 210 ? -4.542 -4.949 -18.998 1.00 92.12 210 GLU A C 1
ATOM 1634 O O . GLU A 1 210 ? -4.544 -4.458 -20.120 1.00 92.12 210 GLU A O 1
ATOM 1639 N N . PHE A 1 211 ? -4.869 -4.230 -17.920 1.00 88.81 211 PHE A N 1
ATOM 1640 C CA . PHE A 1 211 ? -5.355 -2.853 -18.004 1.00 88.81 211 PHE A CA 1
ATOM 1641 C C . PHE A 1 211 ? -4.384 -1.928 -18.755 1.00 88.81 211 PHE A C 1
ATOM 1643 O O . PHE A 1 211 ? -4.795 -1.087 -19.557 1.00 88.81 211 PHE A O 1
ATOM 1650 N N . ALA A 1 212 ? -3.073 -2.090 -18.542 1.00 86.50 212 ALA A N 1
ATOM 1651 C CA . ALA A 1 212 ? -2.071 -1.319 -19.271 1.00 86.50 212 ALA A CA 1
ATOM 1652 C C . ALA A 1 212 ? -2.050 -1.641 -20.779 1.00 86.50 212 ALA A C 1
ATOM 1654 O O . ALA A 1 212 ? -1.833 -0.745 -21.600 1.00 86.50 212 ALA A O 1
ATOM 1655 N N . LEU A 1 213 ? -2.270 -2.905 -21.150 1.00 87.69 213 LEU A N 1
ATOM 1656 C CA . LEU A 1 213 ? -2.344 -3.349 -22.543 1.00 87.69 213 LEU A CA 1
ATOM 1657 C C . LEU A 1 213 ? -3.673 -2.962 -23.210 1.00 87.69 213 LEU A C 1
ATOM 1659 O O . LEU A 1 213 ? -3.662 -2.606 -24.388 1.00 87.69 213 LEU A O 1
ATOM 1663 N N . ASP A 1 214 ? -4.779 -2.965 -22.470 1.00 86.69 214 ASP A N 1
ATOM 1664 C CA . ASP A 1 214 ? -6.093 -2.532 -22.950 1.00 86.69 214 ASP A CA 1
ATOM 1665 C C . ASP A 1 214 ? -6.086 -1.045 -23.292 1.00 86.69 214 ASP A C 1
ATOM 1667 O O . ASP A 1 214 ? -6.445 -0.675 -24.409 1.00 86.69 214 ASP A O 1
ATOM 1671 N N . ILE A 1 215 ? -5.552 -0.192 -22.407 1.00 80.25 215 ILE A N 1
ATOM 1672 C CA . ILE A 1 215 ? -5.380 1.235 -22.717 1.00 80.25 215 ILE A CA 1
ATOM 1673 C C . ILE A 1 215 ? -4.523 1.413 -23.976 1.00 80.25 215 ILE A C 1
ATOM 1675 O O . ILE A 1 215 ? -4.823 2.275 -24.798 1.00 80.25 215 ILE A O 1
ATOM 1679 N N . LEU A 1 216 ? -3.458 0.620 -24.155 1.00 79.94 216 LEU A N 1
ATOM 1680 C CA . LEU A 1 216 ? -2.645 0.685 -25.373 1.00 79.94 216 LEU A CA 1
ATOM 1681 C C . LEU A 1 216 ? -3.471 0.340 -26.625 1.00 79.94 216 LEU A C 1
ATOM 1683 O O . LEU A 1 216 ? -3.301 0.994 -27.651 1.00 79.94 216 LEU A O 1
ATOM 1687 N N . GLY A 1 217 ? -4.363 -0.653 -26.543 1.00 75.38 217 GLY A N 1
ATOM 1688 C CA . GLY A 1 217 ? -5.252 -1.053 -27.638 1.00 75.38 217 GLY A CA 1
ATOM 1689 C C . GLY A 1 217 ? -6.382 -0.057 -27.929 1.00 75.38 217 GLY A C 1
ATOM 1690 O O . GLY A 1 217 ? -6.762 0.124 -29.086 1.00 75.38 217 GLY A O 1
ATOM 1691 N N . GLU A 1 218 ? -6.907 0.613 -26.904 1.00 68.56 218 GLU A N 1
ATOM 1692 C CA . GLU A 1 218 ? -7.976 1.612 -27.028 1.00 68.56 218 GLU A CA 1
ATOM 1693 C C . GLU A 1 218 ? -7.470 2.981 -27.500 1.00 68.56 218 GLU A C 1
ATOM 1695 O O . GLU A 1 218 ? -8.230 3.789 -28.054 1.00 68.56 218 GLU A O 1
ATOM 1700 N N . ASN A 1 219 ? -6.181 3.264 -27.309 1.00 64.44 219 ASN A N 1
ATOM 1701 C CA . ASN A 1 219 ? -5.622 4.565 -27.616 1.00 64.44 219 ASN A CA 1
ATOM 1702 C C . ASN A 1 219 ? -5.383 4.768 -29.114 1.00 64.44 219 ASN A C 1
ATOM 1704 O O . ASN A 1 219 ? -4.338 4.434 -29.669 1.00 64.44 219 ASN A O 1
ATOM 1708 N N . ARG A 1 220 ? -6.350 5.427 -29.757 1.00 53.94 220 ARG A N 1
ATOM 1709 C CA . ARG A 1 220 ? -6.340 5.760 -31.191 1.00 53.94 220 ARG A CA 1
ATOM 1710 C C . ARG A 1 220 ? -5.157 6.634 -31.648 1.00 53.94 220 ARG A C 1
ATOM 1712 O O . ARG A 1 220 ? -5.018 6.843 -32.849 1.00 53.94 220 ARG A O 1
ATOM 1719 N N . GLY A 1 221 ? -4.342 7.168 -30.731 1.00 53.41 221 GLY A N 1
ATOM 1720 C CA . GLY A 1 221 ? -3.136 7.947 -31.037 1.00 53.41 221 GLY A CA 1
ATOM 1721 C C . GLY A 1 221 ? -1.832 7.138 -31.090 1.00 53.41 221 GLY A C 1
ATOM 1722 O O . GLY A 1 221 ? -0.819 7.661 -31.556 1.00 53.41 221 GLY A O 1
ATOM 1723 N N . LEU A 1 222 ? -1.831 5.882 -30.630 1.00 67.00 222 LEU A N 1
ATOM 1724 C CA . LEU A 1 222 ? -0.654 5.011 -30.644 1.00 67.00 222 LEU A CA 1
ATOM 1725 C C . LEU A 1 222 ? -0.766 4.023 -31.803 1.00 67.00 222 LEU A C 1
ATOM 1727 O O . LEU A 1 222 ? -1.386 2.970 -31.698 1.00 67.00 222 LEU A O 1
ATOM 1731 N N . ASP A 1 223 ? -0.171 4.403 -32.932 1.00 72.19 223 ASP A N 1
ATOM 1732 C CA . ASP A 1 223 ? -0.092 3.553 -34.117 1.00 72.19 223 ASP A CA 1
ATOM 1733 C C . ASP A 1 223 ? 0.700 2.261 -33.801 1.00 72.19 223 ASP A C 1
ATOM 1735 O O . ASP A 1 223 ? 1.809 2.359 -33.255 1.00 72.19 223 ASP A O 1
ATOM 1739 N N . PRO A 1 224 ? 0.189 1.061 -34.148 1.00 73.25 224 PRO A N 1
ATOM 1740 C CA . PRO A 1 224 ? 0.956 -0.187 -34.123 1.00 73.25 224 PRO A CA 1
ATOM 1741 C C . PRO A 1 224 ? 2.304 -0.115 -34.860 1.00 73.25 224 PRO A C 1
ATOM 1743 O O . PRO A 1 224 ? 3.203 -0.908 -34.586 1.00 73.25 224 PRO A O 1
ATOM 1746 N N . GLU A 1 225 ? 2.484 0.844 -35.773 1.00 80.56 225 GLU A N 1
ATOM 1747 C CA . GLU A 1 225 ? 3.772 1.130 -36.408 1.00 80.56 225 GLU A CA 1
ATOM 1748 C C . GLU A 1 225 ? 4.824 1.694 -35.429 1.00 80.56 225 GLU A C 1
ATOM 1750 O O . GLU A 1 225 ? 6.026 1.520 -35.652 1.00 80.56 225 GLU A O 1
ATOM 1755 N N . HIS A 1 226 ? 4.421 2.316 -34.316 1.00 87.62 226 HIS A N 1
ATOM 1756 C CA . HIS A 1 226 ? 5.336 2.912 -33.334 1.00 87.62 226 HIS A CA 1
ATOM 1757 C C . HIS A 1 226 ? 5.716 1.968 -32.190 1.00 87.62 226 HIS A C 1
ATOM 1759 O O . HIS A 1 226 ? 6.855 2.004 -31.717 1.00 87.62 226 HIS A O 1
ATOM 1765 N N . LEU A 1 227 ? 4.785 1.124 -31.743 1.00 88.69 227 LEU A N 1
ATOM 1766 C CA . LEU A 1 227 ? 4.934 0.281 -30.557 1.00 88.69 227 LEU A CA 1
ATOM 1767 C C . LEU A 1 227 ? 4.563 -1.170 -30.853 1.00 88.69 227 LEU A C 1
ATOM 1769 O O . LEU A 1 227 ? 3.539 -1.446 -31.468 1.00 88.69 227 LEU A O 1
ATOM 1773 N N . ILE A 1 228 ? 5.356 -2.102 -30.328 1.00 90.06 228 ILE A N 1
ATOM 1774 C CA . ILE A 1 228 ? 5.006 -3.522 -30.282 1.00 90.06 228 ILE A CA 1
ATOM 1775 C C . ILE A 1 228 ? 4.948 -3.998 -28.835 1.00 90.06 228 ILE A C 1
ATOM 1777 O O . ILE A 1 228 ? 5.812 -3.667 -28.028 1.00 90.06 228 ILE A O 1
ATOM 1781 N N . VAL A 1 229 ? 3.953 -4.811 -28.495 1.00 91.69 229 VAL A N 1
ATOM 1782 C CA . VAL A 1 229 ? 3.867 -5.427 -27.164 1.00 91.69 229 VAL A CA 1
ATOM 1783 C C . VAL A 1 229 ? 4.995 -6.446 -27.017 1.00 91.69 229 VAL A C 1
ATOM 1785 O O . VAL A 1 229 ? 5.063 -7.405 -27.781 1.00 91.69 229 VAL A O 1
ATOM 1788 N N . ALA A 1 230 ? 5.890 -6.246 -26.050 1.00 94.44 230 ALA A N 1
ATOM 1789 C CA . ALA A 1 230 ? 7.027 -7.143 -25.842 1.00 94.44 230 ALA A CA 1
ATOM 1790 C C . ALA A 1 230 ? 6.686 -8.334 -24.936 1.00 94.44 230 ALA A C 1
ATOM 1792 O O . ALA A 1 230 ? 7.256 -9.413 -25.103 1.00 94.44 230 ALA A O 1
ATOM 1793 N N . ALA A 1 231 ? 5.729 -8.159 -24.022 1.00 95.38 231 ALA A N 1
ATOM 1794 C CA . ALA A 1 231 ? 5.250 -9.213 -23.141 1.00 95.38 231 ALA A CA 1
ATOM 1795 C C . ALA A 1 231 ? 3.745 -9.105 -22.880 1.00 95.38 231 ALA A C 1
ATOM 1797 O O . ALA A 1 231 ? 3.187 -8.008 -22.859 1.00 95.38 231 ALA A O 1
ATOM 1798 N N . ARG A 1 232 ? 3.113 -10.256 -22.652 1.00 95.62 232 ARG A N 1
ATOM 1799 C CA . ARG A 1 232 ? 1.733 -10.39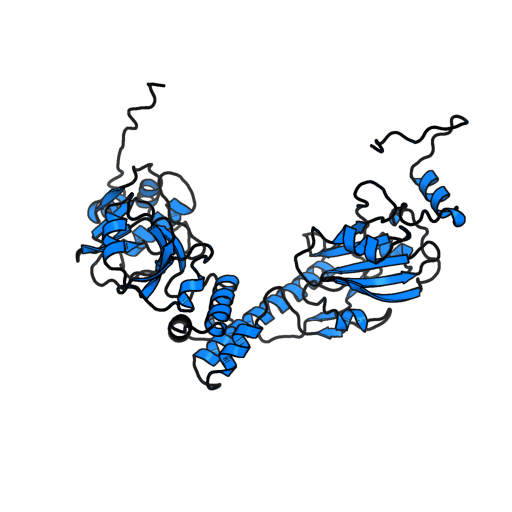5 -22.175 1.00 95.62 232 ARG A CA 1
ATOM 1800 C C . ARG A 1 232 ? 1.728 -11.115 -20.829 1.00 95.62 232 ARG A C 1
ATOM 1802 O O . ARG A 1 232 ? 2.597 -11.972 -20.619 1.00 95.62 232 ARG A O 1
ATOM 1809 N N . PRO A 1 233 ? 0.802 -10.783 -19.919 1.00 96.38 233 PRO A N 1
ATOM 1810 C CA . PRO A 1 233 ? 0.739 -11.475 -18.650 1.00 96.38 233 PRO A CA 1
ATOM 1811 C C . PRO A 1 233 ? 0.319 -12.930 -18.869 1.00 96.38 233 PRO A C 1
ATOM 1813 O O . PRO A 1 233 ? -0.442 -13.263 -19.774 1.00 96.38 233 PRO A O 1
ATOM 1816 N N . LEU A 1 234 ? 0.878 -13.814 -18.053 1.00 96.31 234 LEU A N 1
ATOM 1817 C CA . LEU A 1 234 ? 0.399 -15.176 -17.891 1.00 96.31 234 LEU A CA 1
ATOM 1818 C C . LEU A 1 234 ? -0.980 -15.127 -17.231 1.00 96.31 234 LEU A C 1
ATOM 1820 O O . LEU A 1 234 ? -1.163 -14.389 -16.259 1.00 96.31 234 LEU A O 1
ATOM 1824 N N . ASP A 1 235 ? -1.911 -15.936 -17.727 1.00 93.38 235 ASP A N 1
ATOM 1825 C CA . ASP A 1 235 ? -3.204 -16.129 -17.078 1.00 93.38 235 ASP A CA 1
ATOM 1826 C C . ASP A 1 235 ? -2.994 -16.731 -15.689 1.00 93.38 235 ASP A C 1
ATOM 1828 O O . ASP A 1 235 ? -2.356 -17.777 -15.529 1.00 93.38 235 ASP A O 1
ATOM 1832 N N . VAL A 1 236 ? -3.535 -16.059 -14.679 1.00 91.44 236 VAL A N 1
ATOM 1833 C CA . VAL A 1 236 ? -3.540 -16.537 -13.298 1.00 91.44 236 VAL A CA 1
ATOM 1834 C C . VAL A 1 236 ? -4.986 -16.809 -12.877 1.00 91.44 236 VAL A C 1
ATOM 1836 O O . VAL A 1 236 ? -5.889 -16.101 -13.323 1.00 91.44 236 VAL A O 1
ATOM 1839 N N . PRO A 1 237 ? -5.249 -17.859 -12.079 1.00 88.31 237 PRO A N 1
ATOM 1840 C CA . PRO A 1 237 ? -6.587 -18.102 -11.562 1.00 88.31 237 PRO A CA 1
ATOM 1841 C C . PRO A 1 237 ? -7.059 -16.928 -10.706 1.00 88.31 237 PRO A C 1
ATOM 1843 O O . PRO A 1 237 ? -6.314 -16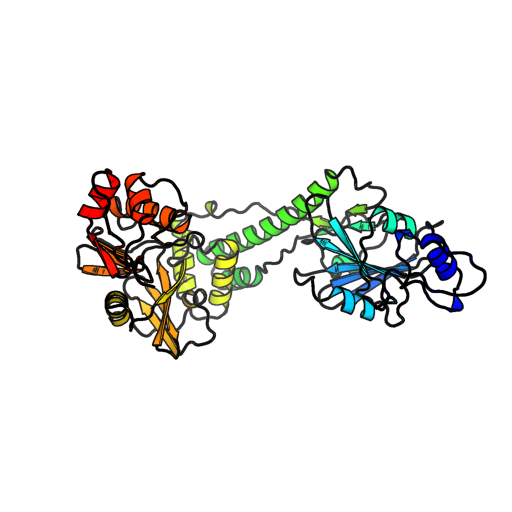.463 -9.842 1.00 88.31 237 PRO A O 1
ATOM 1846 N N . ALA A 1 238 ? -8.311 -16.517 -10.911 1.00 88.88 238 ALA A N 1
ATOM 1847 C CA . ALA A 1 238 ? -8.956 -15.556 -10.033 1.00 88.88 238 ALA A CA 1
ATOM 1848 C C . ALA A 1 238 ? -9.018 -16.119 -8.610 1.00 88.88 238 ALA A C 1
ATOM 1850 O O . ALA A 1 238 ? -9.394 -17.275 -8.410 1.00 88.88 238 ALA A O 1
ATOM 1851 N N . ALA A 1 239 ? -8.647 -15.280 -7.650 1.00 90.38 239 ALA A N 1
ATOM 1852 C CA . ALA A 1 239 ? -8.795 -15.536 -6.231 1.00 90.38 239 ALA A CA 1
ATOM 1853 C C . ALA A 1 239 ? -9.480 -14.326 -5.600 1.00 90.38 239 ALA A C 1
ATOM 1855 O O . ALA A 1 239 ? -9.171 -13.182 -5.943 1.00 90.38 239 ALA A O 1
ATOM 1856 N N . THR A 1 240 ? -10.403 -14.586 -4.686 1.00 90.38 240 THR A N 1
ATOM 1857 C CA . THR A 1 240 ? -11.089 -13.580 -3.879 1.00 90.38 240 THR A CA 1
ATOM 1858 C C . THR A 1 240 ? -11.052 -13.996 -2.415 1.00 90.38 240 THR A C 1
ATOM 1860 O O . THR A 1 240 ? -10.868 -15.174 -2.097 1.00 90.38 240 THR A O 1
ATOM 1863 N N . SER A 1 241 ? -11.216 -13.037 -1.505 1.00 86.81 241 SER A N 1
ATOM 1864 C CA . SER A 1 241 ? -11.336 -13.343 -0.078 1.00 86.81 241 SER A CA 1
ATOM 1865 C C . SER A 1 241 ? -12.543 -14.249 0.194 1.00 86.81 241 SER A C 1
ATOM 1867 O O . SER A 1 241 ? -12.457 -15.143 1.034 1.00 86.81 241 SER A O 1
ATOM 1869 N N . ASP A 1 242 ? -13.624 -14.099 -0.572 1.00 90.75 242 ASP A N 1
ATOM 1870 C CA . ASP A 1 242 ? -14.858 -14.885 -0.457 1.00 90.75 242 ASP A CA 1
ATOM 1871 C C . ASP A 1 242 ? -14.714 -16.363 -0.856 1.00 90.75 242 ASP A C 1
ATOM 1873 O O . ASP A 1 242 ? -15.604 -17.164 -0.567 1.00 90.75 242 ASP A O 1
ATOM 1877 N N . ASP A 1 243 ? -13.578 -16.763 -1.438 1.00 92.75 243 ASP A N 1
ATOM 1878 C CA . ASP A 1 243 ? -13.273 -18.177 -1.696 1.00 92.75 243 ASP A CA 1
ATOM 1879 C C . ASP A 1 243 ? -13.088 -18.981 -0.393 1.00 92.75 243 ASP A C 1
ATOM 1881 O O . ASP A 1 243 ? -13.138 -20.214 -0.398 1.00 92.75 243 ASP A O 1
ATOM 1885 N N . ILE A 1 244 ? -12.852 -18.292 0.728 1.00 95.44 244 ILE A N 1
ATOM 1886 C CA . ILE A 1 244 ? -12.674 -18.872 2.059 1.00 95.44 244 ILE A CA 1
ATOM 1887 C C . ILE A 1 244 ? -13.703 -18.248 2.998 1.00 95.44 244 ILE A C 1
ATOM 1889 O O . ILE A 1 244 ? -13.868 -17.033 3.020 1.00 95.44 244 ILE A O 1
ATOM 1893 N N . ASP A 1 245 ? -14.354 -19.066 3.824 1.00 95.56 245 ASP A N 1
ATOM 1894 C CA . ASP A 1 245 ? -15.304 -18.585 4.829 1.00 95.56 245 ASP A CA 1
ATOM 1895 C C . ASP A 1 245 ? -14.670 -17.542 5.772 1.00 95.56 245 ASP A C 1
ATOM 1897 O O . ASP A 1 245 ? -13.571 -17.738 6.299 1.00 95.56 245 ASP A O 1
ATOM 1901 N N . ALA A 1 246 ? -15.375 -16.432 6.010 1.00 92.50 246 ALA A N 1
ATOM 1902 C CA . ALA A 1 246 ? -14.858 -15.306 6.785 1.00 92.50 246 ALA A CA 1
ATOM 1903 C C . ALA A 1 246 ? -14.476 -15.678 8.229 1.00 92.50 246 ALA A C 1
ATOM 1905 O O . ALA A 1 246 ? -13.545 -15.093 8.781 1.00 92.50 246 ALA A O 1
ATOM 1906 N N . VAL A 1 247 ? -15.149 -16.655 8.848 1.00 93.38 247 VAL A N 1
ATOM 1907 C CA . VAL A 1 247 ? -14.796 -17.139 10.192 1.00 93.38 247 VAL A CA 1
ATOM 1908 C C . VAL A 1 247 ? -13.436 -17.831 10.160 1.00 93.38 247 VAL A C 1
ATOM 1910 O O . VAL A 1 247 ? -12.610 -17.597 11.040 1.00 93.38 247 VAL A O 1
ATOM 1913 N N . VAL A 1 248 ? -13.174 -18.629 9.121 1.00 95.81 248 VAL A N 1
ATOM 1914 C CA . VAL A 1 248 ? -11.886 -19.312 8.925 1.00 95.81 248 VAL A CA 1
ATOM 1915 C C . VAL A 1 248 ? -10.769 -18.301 8.676 1.00 95.81 248 VAL A C 1
ATOM 1917 O O . VAL A 1 248 ? -9.705 -18.414 9.285 1.00 95.81 248 VAL A O 1
ATOM 1920 N N . ARG A 1 249 ? -11.009 -17.283 7.836 1.00 95.38 249 ARG A N 1
ATOM 1921 C CA . ARG A 1 249 ? -10.012 -16.231 7.566 1.00 95.38 249 ARG A CA 1
ATOM 1922 C C . ARG A 1 249 ? -9.637 -15.469 8.834 1.00 95.38 249 ARG A C 1
ATOM 1924 O O . ARG A 1 249 ? -8.454 -15.351 9.144 1.00 95.38 249 ARG A O 1
ATOM 1931 N N . LYS A 1 250 ? -10.637 -15.015 9.596 1.00 93.25 250 LYS A N 1
ATOM 1932 C CA . LYS A 1 250 ? -10.435 -14.288 10.859 1.00 93.25 250 LYS A CA 1
ATOM 1933 C C . LYS A 1 250 ? -9.709 -15.131 11.903 1.00 93.25 250 LYS A C 1
ATOM 1935 O O . LYS A 1 250 ? -8.785 -14.637 12.539 1.00 93.25 250 LYS A O 1
ATOM 1940 N N . ALA A 1 251 ? -10.082 -16.404 12.053 1.00 94.75 251 ALA A N 1
ATOM 1941 C CA . ALA A 1 251 ? -9.413 -17.314 12.981 1.00 94.75 251 ALA A CA 1
ATOM 1942 C C . ALA A 1 251 ? -7.934 -17.527 12.612 1.00 94.75 251 ALA A C 1
ATOM 1944 O O . ALA A 1 251 ? -7.064 -17.412 13.471 1.00 94.75 251 ALA A O 1
ATOM 1945 N N . ALA A 1 252 ? -7.633 -17.759 11.330 1.00 96.81 252 ALA A N 1
ATOM 1946 C CA . ALA A 1 252 ? -6.255 -17.920 10.869 1.00 96.81 252 ALA A CA 1
ATOM 1947 C C . ALA A 1 252 ? -5.418 -16.648 11.091 1.00 96.81 252 ALA A C 1
ATOM 1949 O O . ALA A 1 252 ? -4.273 -16.726 11.539 1.00 96.81 252 ALA A O 1
ATOM 1950 N N . TRP A 1 253 ? -5.974 -15.468 10.798 1.00 95.44 253 TRP A N 1
ATOM 1951 C CA . TRP A 1 253 ? -5.270 -14.205 11.022 1.00 95.44 253 TRP A CA 1
ATOM 1952 C C . TRP A 1 253 ? -5.053 -13.900 12.500 1.00 95.44 253 TRP A C 1
ATOM 1954 O O . TRP A 1 253 ? -3.970 -13.439 12.852 1.00 95.44 253 TRP A O 1
ATOM 1964 N N . HIS A 1 254 ? -6.022 -14.206 13.362 1.00 93.75 254 HIS A N 1
ATOM 1965 C CA . HIS A 1 254 ? -5.866 -14.099 14.811 1.00 93.75 254 HIS A CA 1
ATOM 1966 C C . HIS A 1 254 ? -4.666 -14.924 15.311 1.00 93.75 254 HIS A C 1
ATOM 1968 O O . HIS A 1 254 ? -3.778 -14.401 15.990 1.00 93.75 254 HIS A O 1
ATOM 1974 N N . ASP A 1 255 ? -4.574 -16.188 14.898 1.00 96.06 255 ASP A N 1
ATOM 1975 C CA . ASP A 1 255 ? -3.475 -17.078 15.282 1.00 96.06 255 ASP A CA 1
ATOM 1976 C C . ASP A 1 255 ? -2.123 -16.618 14.702 1.00 96.06 255 ASP A C 1
ATOM 1978 O O . ASP A 1 255 ? -1.093 -16.692 15.377 1.00 96.06 255 ASP A O 1
ATOM 1982 N N . ILE A 1 256 ? -2.105 -16.078 13.476 1.00 96.50 256 ILE A N 1
ATOM 1983 C CA . ILE A 1 256 ? -0.903 -15.474 12.875 1.00 96.50 256 ILE A CA 1
ATOM 1984 C C . ILE A 1 256 ? -0.465 -14.227 13.655 1.00 96.50 256 ILE A C 1
ATOM 1986 O O . ILE A 1 256 ? 0.727 -14.079 13.932 1.00 96.50 256 ILE A O 1
ATOM 1990 N N . GLN A 1 257 ? -1.399 -13.355 14.046 1.00 94.62 257 GLN A N 1
ATOM 1991 C CA . GLN A 1 257 ? -1.112 -12.131 14.803 1.00 94.62 257 GLN A CA 1
ATOM 1992 C C . GLN A 1 257 ? -0.538 -12.413 16.195 1.00 94.62 257 GLN A C 1
ATOM 1994 O O . GLN A 1 257 ? 0.257 -11.617 16.698 1.00 94.62 257 GLN A O 1
ATOM 1999 N N . ALA A 1 258 ? -0.881 -13.553 16.799 1.00 94.38 258 ALA A N 1
ATOM 2000 C CA . ALA A 1 258 ? -0.356 -13.979 18.094 1.00 94.38 258 ALA A CA 1
ATOM 2001 C C . ALA A 1 258 ? 1.122 -14.428 18.053 1.00 94.38 258 ALA A C 1
ATOM 2003 O O . ALA A 1 258 ? 1.764 -14.566 19.097 1.00 94.38 258 ALA A O 1
ATOM 2004 N N . ARG A 1 259 ? 1.698 -14.655 16.866 1.00 96.06 259 ARG A N 1
ATOM 2005 C CA . ARG A 1 259 ? 3.096 -15.094 16.715 1.00 96.06 259 ARG A CA 1
ATOM 2006 C C . ARG A 1 259 ? 4.080 -13.943 16.903 1.00 96.06 259 ARG A C 1
ATOM 2008 O O . ARG A 1 259 ? 3.791 -12.805 16.560 1.00 96.06 259 ARG A O 1
ATOM 2015 N N . SER A 1 260 ? 5.281 -14.246 17.391 1.00 95.00 260 SER A N 1
ATOM 2016 C CA . SER A 1 260 ? 6.348 -13.261 17.653 1.00 95.00 260 SER A CA 1
ATOM 2017 C C . SER A 1 260 ? 7.518 -13.307 16.666 1.00 95.00 260 SER A C 1
ATOM 2019 O O . SER A 1 260 ? 8.509 -12.600 16.845 1.00 95.00 260 SER A O 1
ATOM 2021 N N . ASP A 1 261 ? 7.436 -14.137 15.625 1.00 95.38 261 ASP A N 1
ATOM 2022 C CA . ASP A 1 261 ? 8.486 -14.250 14.616 1.00 95.38 261 ASP A CA 1
ATOM 2023 C C . ASP A 1 261 ? 8.342 -13.230 13.475 1.00 95.38 261 ASP A C 1
ATOM 2025 O O . ASP A 1 261 ? 7.249 -12.778 13.130 1.00 95.38 261 ASP A O 1
ATOM 2029 N N . ALA A 1 262 ? 9.475 -12.899 12.850 1.00 93.81 262 ALA A N 1
ATOM 2030 C CA . ALA A 1 262 ? 9.552 -11.890 11.796 1.00 93.81 262 ALA A CA 1
ATOM 2031 C C . ALA A 1 262 ? 8.703 -12.226 10.559 1.00 93.81 262 ALA A C 1
ATOM 2033 O O . ALA A 1 262 ? 8.266 -11.318 9.857 1.00 93.81 262 ALA A O 1
ATOM 2034 N N . LEU A 1 263 ? 8.459 -13.510 10.288 1.00 95.69 263 LEU A N 1
ATOM 2035 C CA . LEU A 1 263 ? 7.741 -13.935 9.094 1.00 95.69 263 LEU A CA 1
ATOM 2036 C C . LEU A 1 263 ? 6.232 -13.691 9.235 1.00 95.69 263 LEU A C 1
ATOM 2038 O O . LEU A 1 263 ? 5.615 -13.149 8.319 1.00 95.69 263 LEU A O 1
ATOM 2042 N N . ALA A 1 264 ? 5.662 -13.997 10.406 1.00 96.50 264 ALA A N 1
ATOM 2043 C CA . ALA A 1 264 ? 4.302 -13.586 10.763 1.00 96.50 264 ALA A CA 1
ATOM 2044 C C . ALA A 1 264 ? 4.137 -12.060 10.729 1.00 96.50 264 ALA A C 1
ATOM 2046 O O . ALA A 1 264 ? 3.127 -11.553 10.229 1.00 96.50 264 ALA A O 1
ATOM 2047 N N . SER A 1 265 ? 5.158 -11.327 11.183 1.00 93.56 265 SER A N 1
ATOM 2048 C CA . SER A 1 265 ? 5.149 -9.869 11.118 1.00 93.56 265 SER A CA 1
ATOM 2049 C C . SER A 1 265 ? 5.099 -9.336 9.688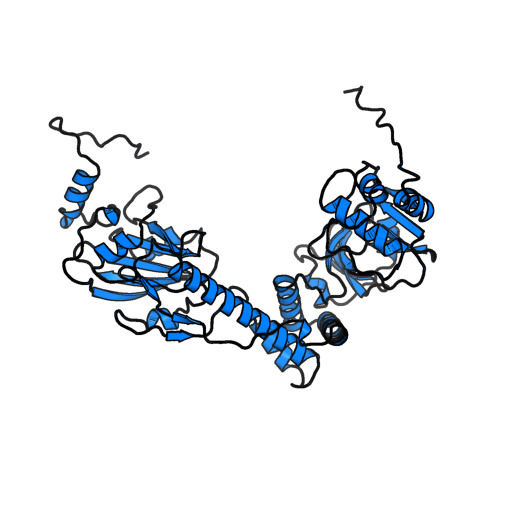 1.00 93.56 265 SER A C 1
ATOM 2051 O O . SER A 1 265 ? 4.227 -8.533 9.356 1.00 93.56 265 SER A O 1
ATOM 2053 N N . SER A 1 266 ? 5.980 -9.822 8.810 1.00 94.06 266 SER A N 1
ATOM 2054 C CA . SER A 1 266 ? 5.981 -9.437 7.396 1.00 94.06 266 SER A CA 1
ATOM 2055 C C . SER A 1 266 ? 4.673 -9.790 6.686 1.00 94.06 266 SER A C 1
ATOM 2057 O O . SER A 1 266 ? 4.176 -8.981 5.907 1.00 94.06 266 SER A O 1
ATOM 2059 N N . ALA A 1 267 ? 4.087 -10.957 6.973 1.00 95.56 267 ALA A N 1
ATOM 2060 C CA . ALA A 1 267 ? 2.799 -11.359 6.409 1.00 95.56 267 ALA A CA 1
ATOM 2061 C C . ALA A 1 267 ? 1.648 -10.438 6.852 1.00 95.56 267 ALA A C 1
ATOM 2063 O O . ALA A 1 267 ? 0.837 -10.033 6.022 1.00 95.56 267 ALA A O 1
ATOM 2064 N N . THR A 1 268 ? 1.606 -10.070 8.136 1.00 93.56 268 THR A N 1
ATOM 2065 C CA . THR A 1 268 ? 0.568 -9.182 8.689 1.00 93.56 268 THR A CA 1
ATOM 2066 C C . THR A 1 268 ? 0.664 -7.775 8.098 1.00 93.56 268 THR A C 1
ATOM 2068 O O . THR A 1 268 ? -0.349 -7.228 7.669 1.00 93.56 268 THR A O 1
ATOM 2071 N N . MET A 1 269 ? 1.877 -7.214 7.996 1.00 91.00 269 MET A N 1
ATOM 2072 C CA . MET A 1 269 ? 2.094 -5.916 7.340 1.00 91.00 269 MET A CA 1
ATOM 2073 C C . MET A 1 269 ? 1.643 -5.935 5.878 1.00 91.00 269 MET A C 1
ATOM 2075 O O . MET A 1 269 ? 1.016 -4.989 5.406 1.00 91.00 269 MET A O 1
ATOM 2079 N N . LEU A 1 270 ? 1.938 -7.021 5.158 1.00 92.38 270 LEU A N 1
ATOM 2080 C CA . LEU A 1 270 ? 1.529 -7.151 3.766 1.00 92.38 270 LEU A CA 1
ATOM 2081 C C . LEU A 1 270 ? 0.006 -7.216 3.627 1.00 92.38 270 LEU A C 1
ATOM 2083 O O . LEU A 1 270 ? -0.548 -6.570 2.745 1.00 92.38 270 LEU A O 1
ATOM 2087 N N . TYR A 1 271 ? -0.672 -7.959 4.505 1.00 92.00 271 TYR A N 1
ATOM 2088 C CA . TYR A 1 271 ? -2.130 -8.043 4.486 1.00 92.00 271 TYR A CA 1
ATOM 2089 C C . TYR A 1 271 ? -2.793 -6.687 4.757 1.00 92.00 271 TYR A C 1
ATOM 2091 O O . TYR A 1 271 ? -3.693 -6.288 4.021 1.00 92.00 271 TYR A O 1
ATOM 2099 N N . GLN A 1 272 ? -2.285 -5.935 5.737 1.00 89.06 272 GLN A N 1
ATOM 2100 C CA . GLN A 1 272 ? -2.739 -4.566 6.007 1.00 89.06 272 GLN A CA 1
ATOM 2101 C C . GLN A 1 272 ? -2.534 -3.637 4.810 1.00 89.06 272 GLN A C 1
ATOM 2103 O O . GLN A 1 272 ? -3.401 -2.826 4.506 1.00 89.06 272 GLN A O 1
ATOM 2108 N N . PHE A 1 273 ? -1.407 -3.765 4.109 1.00 88.12 273 PHE A N 1
ATOM 2109 C CA . PHE A 1 273 ? -1.132 -2.959 2.923 1.00 88.12 273 PHE A CA 1
ATOM 2110 C C . PHE A 1 273 ? -2.072 -3.279 1.750 1.00 88.12 273 PHE A C 1
ATOM 2112 O O . PHE A 1 273 ? -2.435 -2.378 0.998 1.00 88.12 273 PHE A O 1
ATOM 2119 N N . VAL A 1 274 ? -2.447 -4.550 1.575 1.00 88.38 274 VAL A N 1
ATOM 2120 C CA . VAL A 1 274 ? -3.279 -5.003 0.448 1.00 88.38 274 VAL A CA 1
ATOM 2121 C C . VAL A 1 274 ? -4.759 -4.684 0.655 1.00 88.38 274 VAL A C 1
ATOM 2123 O O . VAL A 1 274 ? -5.397 -4.212 -0.281 1.00 88.38 274 VAL A O 1
ATOM 2126 N N . ASP A 1 275 ? -5.292 -4.940 1.851 1.00 83.75 275 ASP A N 1
ATOM 2127 C CA . ASP A 1 275 ? -6.744 -4.972 2.108 1.00 83.75 275 ASP A CA 1
ATOM 2128 C C . ASP A 1 275 ? -7.137 -4.215 3.391 1.00 83.75 275 ASP A C 1
ATOM 2130 O O . ASP A 1 275 ? -8.151 -4.497 4.017 1.00 83.75 275 ASP A O 1
ATOM 2134 N N . GLY A 1 276 ? -6.266 -3.340 3.906 1.00 83.00 276 GLY A N 1
ATOM 2135 C CA . GLY A 1 276 ? -6.513 -2.597 5.153 1.00 83.00 276 GLY A CA 1
ATOM 2136 C C . GLY A 1 276 ? -6.570 -3.468 6.419 1.00 83.00 276 GLY A C 1
ATOM 2137 O O . GLY A 1 276 ? -6.693 -2.951 7.528 1.00 83.00 276 GLY A O 1
ATOM 2138 N N . GLY A 1 277 ? -6.442 -4.792 6.282 1.00 86.31 277 GLY A N 1
ATOM 2139 C CA . GLY A 1 277 ? -6.602 -5.744 7.373 1.00 86.31 277 GLY A CA 1
ATOM 2140 C C . GLY A 1 277 ? -8.065 -6.022 7.726 1.00 86.31 277 GLY A C 1
ATOM 2141 O O . GLY A 1 277 ? -8.386 -6.141 8.907 1.00 86.31 277 GLY A O 1
ATOM 2142 N N . THR A 1 278 ? -8.965 -6.130 6.743 1.00 86.38 278 THR A N 1
ATOM 2143 C CA . THR A 1 278 ? -10.407 -6.365 6.963 1.00 86.38 278 THR A CA 1
ATOM 2144 C C . THR A 1 278 ? -10.737 -7.581 7.844 1.00 86.38 278 THR A C 1
ATOM 2146 O O . THR A 1 278 ? -11.753 -7.574 8.541 1.00 86.38 278 THR A O 1
ATOM 2149 N N . ASP A 1 279 ? -9.909 -8.627 7.862 1.00 89.81 279 ASP A N 1
ATOM 2150 C CA . ASP A 1 279 ? -10.103 -9.805 8.724 1.00 89.81 279 ASP A CA 1
ATOM 2151 C C . ASP A 1 279 ? -9.293 -9.756 10.035 1.00 89.81 279 ASP A C 1
ATOM 2153 O O . ASP A 1 279 ? -9.335 -10.703 10.820 1.00 89.81 279 ASP A O 1
ATOM 2157 N N . LEU A 1 280 ? -8.572 -8.663 10.303 1.00 89.62 280 LEU A N 1
ATOM 2158 C CA . LEU A 1 280 ? -7.860 -8.463 11.566 1.00 89.62 280 LEU A CA 1
ATOM 2159 C C . LEU A 1 280 ? -8.824 -7.991 12.663 1.00 89.62 280 LEU A C 1
ATOM 2161 O O . LEU A 1 280 ? -9.786 -7.269 12.403 1.00 89.62 280 LEU A O 1
ATOM 2165 N N . ALA A 1 281 ? -8.542 -8.365 13.914 1.00 85.88 281 ALA A N 1
ATOM 2166 C CA . ALA A 1 281 ? -9.348 -7.932 15.061 1.00 85.88 281 ALA A CA 1
ATOM 2167 C C . ALA A 1 281 ? -9.245 -6.417 15.313 1.00 85.88 281 ALA A C 1
ATOM 2169 O O . ALA A 1 281 ? -10.210 -5.780 15.740 1.00 85.88 281 ALA A O 1
ATOM 2170 N N . ASN A 1 282 ? -8.080 -5.845 15.003 1.00 88.56 282 ASN A N 1
ATOM 2171 C CA . ASN A 1 282 ? -7.757 -4.440 15.211 1.00 88.56 282 ASN A CA 1
ATOM 2172 C C . ASN A 1 282 ? -7.374 -3.776 13.883 1.00 88.56 282 ASN A C 1
ATOM 2174 O O . ASN A 1 282 ? -6.815 -4.427 12.997 1.00 88.56 282 ASN A O 1
ATOM 2178 N N . SER A 1 283 ? -7.693 -2.493 13.748 1.00 84.44 283 SER A N 1
ATOM 2179 C CA . SER A 1 283 ? -7.420 -1.667 12.571 1.00 84.44 283 SER A CA 1
ATOM 2180 C C . SER A 1 283 ? -6.298 -0.660 12.859 1.00 84.44 283 SER A C 1
ATOM 2182 O O . SER A 1 283 ? -5.276 -1.028 13.432 1.00 84.44 283 SER A O 1
ATOM 2184 N N . SER A 1 284 ? -6.466 0.593 12.427 1.00 83.81 284 SER A N 1
ATOM 2185 C CA . SER A 1 284 ? -5.487 1.678 12.502 1.00 83.81 284 SER A CA 1
ATOM 2186 C C . SER A 1 284 ? -4.952 1.928 13.915 1.00 83.81 284 SER A C 1
ATOM 2188 O O . SER A 1 284 ? -5.618 1.656 14.913 1.00 83.81 284 SER A O 1
ATOM 2190 N N . ALA A 1 285 ? -3.765 2.522 13.995 1.00 90.25 285 ALA A N 1
ATOM 2191 C CA . ALA A 1 285 ? -3.231 3.029 15.246 1.00 90.25 285 ALA A CA 1
ATOM 2192 C C . ALA A 1 285 ? -3.906 4.350 15.652 1.00 90.25 285 ALA A C 1
ATOM 2194 O O . ALA A 1 285 ? -4.167 5.211 14.808 1.00 90.25 285 ALA A O 1
ATOM 2195 N N . VAL A 1 286 ? -4.131 4.530 16.951 1.00 91.69 286 VAL A N 1
ATOM 2196 C CA . VAL A 1 286 ? -4.462 5.822 17.562 1.00 91.69 286 VAL A CA 1
ATOM 2197 C C . VAL A 1 286 ? -3.448 6.153 18.643 1.00 91.69 286 VAL A C 1
ATOM 2199 O O . VAL A 1 286 ? -2.962 5.265 19.348 1.00 91.69 286 VAL A O 1
ATOM 2202 N N . GLN A 1 287 ? -3.134 7.436 18.759 1.00 93.56 287 GLN A N 1
ATOM 2203 C CA . GLN A 1 287 ? -2.333 7.962 19.851 1.00 93.56 287 GLN A CA 1
ATOM 2204 C C . GLN A 1 287 ? -3.257 8.263 21.034 1.00 93.56 287 GLN A C 1
ATOM 2206 O O . GLN A 1 287 ? -4.367 8.750 20.848 1.00 93.56 287 GLN A O 1
ATOM 2211 N N . VAL A 1 288 ? -2.816 7.939 22.243 1.00 94.75 288 VAL A N 1
ATOM 2212 C CA . VAL A 1 288 ? -3.564 8.128 23.485 1.00 94.75 288 VAL A CA 1
ATOM 2213 C C . VAL A 1 288 ? -2.608 8.707 24.516 1.00 94.75 288 VAL A C 1
ATOM 2215 O O . VAL A 1 288 ? -1.612 8.066 24.850 1.00 94.75 288 VAL A O 1
ATOM 2218 N N . ASP A 1 289 ? -2.912 9.887 25.053 1.00 94.81 289 ASP A N 1
ATOM 2219 C CA . ASP A 1 289 ? -2.161 10.486 26.160 1.00 94.81 289 ASP A CA 1
ATOM 2220 C C . ASP A 1 289 ? -2.931 10.299 27.487 1.00 94.81 289 ASP A C 1
ATOM 2222 O O . ASP A 1 289 ? -3.935 10.969 27.740 1.00 94.81 289 ASP A O 1
ATOM 2226 N N . PRO A 1 290 ? -2.487 9.399 28.387 1.00 95.25 290 PRO A N 1
ATOM 2227 C CA . PRO A 1 290 ? -3.155 9.182 29.671 1.00 95.25 290 PRO A CA 1
ATOM 2228 C C . PRO A 1 290 ? -3.065 10.367 30.645 1.00 95.25 290 PRO A C 1
ATOM 2230 O O . PRO A 1 290 ? -3.649 10.295 31.728 1.00 95.25 290 PRO A O 1
ATOM 2233 N N . SER A 1 291 ? -2.282 11.407 30.335 1.00 93.81 291 SER A N 1
ATOM 2234 C CA . SER A 1 291 ? -2.115 12.591 31.182 1.00 93.81 291 SER A CA 1
ATOM 2235 C C . SER A 1 291 ? -3.137 13.694 30.898 1.00 93.81 291 SER A C 1
ATOM 2237 O O . SER A 1 291 ? -3.397 14.510 31.785 1.00 93.81 291 SER A O 1
ATOM 2239 N N . THR A 1 292 ? -3.745 13.697 29.708 1.00 91.00 292 THR A N 1
ATOM 2240 C CA . THR A 1 292 ? -4.711 14.720 29.277 1.00 91.00 292 THR A CA 1
ATOM 2241 C C . THR A 1 292 ? -6.161 14.311 29.527 1.00 91.00 292 THR A C 1
ATOM 2243 O O . THR A 1 292 ? -6.991 15.178 29.789 1.00 91.00 292 THR A O 1
ATOM 2246 N N . SER A 1 293 ? -6.461 13.006 29.537 1.00 92.44 293 SER A N 1
ATOM 2247 C CA . SER A 1 293 ? -7.824 12.483 29.692 1.00 92.44 293 SER A CA 1
ATOM 2248 C C . SER A 1 293 ? -7.959 11.481 30.844 1.00 92.44 293 SER A C 1
ATOM 2250 O O . SER A 1 293 ? -7.210 10.507 30.970 1.00 92.44 293 SER A O 1
ATOM 2252 N N . ALA A 1 294 ? -8.986 11.673 31.680 1.00 95.06 294 ALA A N 1
ATOM 2253 C CA . ALA A 1 294 ? -9.341 10.726 32.738 1.00 95.06 294 ALA A CA 1
ATOM 2254 C C . ALA A 1 294 ? -9.801 9.366 32.176 1.00 95.06 294 ALA A C 1
ATOM 2256 O O . ALA A 1 294 ? -9.572 8.329 32.806 1.00 95.06 294 ALA A O 1
ATOM 2257 N N . HIS A 1 295 ? -10.408 9.364 30.987 1.00 95.44 295 HIS A N 1
ATOM 2258 C CA . HIS A 1 295 ? -10.857 8.169 30.274 1.00 95.44 295 HIS A CA 1
ATOM 2259 C C . HIS A 1 295 ? -9.675 7.390 29.702 1.00 95.44 295 HIS A C 1
ATOM 2261 O O . HIS A 1 295 ? -9.560 6.182 29.933 1.00 95.44 295 HIS A O 1
ATOM 2267 N N . ALA A 1 296 ? -8.728 8.102 29.085 1.00 96.06 296 ALA A N 1
ATOM 2268 C CA . ALA A 1 296 ? -7.449 7.535 28.674 1.00 96.06 296 ALA A CA 1
ATOM 2269 C C . ALA A 1 296 ? -6.700 6.924 29.869 1.00 96.06 296 ALA A C 1
ATOM 2271 O O . ALA A 1 296 ? -6.198 5.802 29.785 1.00 96.06 296 ALA A O 1
ATOM 2272 N N . GLN A 1 297 ? -6.679 7.610 31.017 1.00 96.56 297 GLN A N 1
ATOM 2273 C CA . GLN A 1 297 ? -6.058 7.101 32.242 1.00 96.56 297 GLN A CA 1
ATOM 2274 C C . GLN A 1 297 ? -6.773 5.866 32.817 1.00 96.56 297 GLN A C 1
ATOM 2276 O O . GLN A 1 297 ? -6.133 4.980 33.392 1.00 96.56 297 GLN A O 1
ATOM 2281 N N . GLU A 1 298 ? -8.102 5.802 32.734 1.00 96.94 298 GLU A N 1
ATOM 2282 C CA . GLU A 1 298 ? -8.891 4.634 33.134 1.00 96.94 298 GLU A CA 1
ATOM 2283 C C . GLU A 1 298 ? -8.546 3.414 32.282 1.00 96.94 298 GLU A C 1
ATOM 2285 O O . GLU A 1 298 ? -8.174 2.375 32.834 1.00 96.94 298 GLU A O 1
ATOM 2290 N N . TRP A 1 299 ? -8.576 3.567 30.959 1.00 97.25 299 TRP A N 1
ATOM 2291 C CA . TRP A 1 299 ? -8.211 2.511 30.022 1.00 97.25 299 TRP A CA 1
ATOM 2292 C C . TRP A 1 299 ? -6.742 2.086 30.193 1.00 97.25 299 TRP A C 1
ATOM 2294 O O . TRP A 1 299 ? -6.454 0.906 30.397 1.00 97.25 299 TRP A O 1
ATOM 2304 N N . ALA A 1 300 ? -5.803 3.034 30.253 1.00 97.19 300 ALA A N 1
ATOM 2305 C CA . ALA A 1 300 ? -4.371 2.754 30.375 1.00 97.19 300 ALA A CA 1
ATOM 2306 C C . ALA A 1 300 ? -4.005 1.918 31.619 1.00 97.19 300 ALA A C 1
ATOM 2308 O O . ALA A 1 300 ? -3.064 1.122 31.581 1.00 97.19 300 ALA A O 1
ATOM 2309 N N . ARG A 1 301 ? -4.749 2.051 32.730 1.00 97.06 301 ARG A N 1
ATOM 2310 C CA . ARG A 1 301 ? -4.515 1.281 33.971 1.00 97.06 301 ARG A CA 1
ATOM 2311 C C . ARG A 1 301 ? -4.775 -0.222 33.824 1.00 97.06 301 ARG A C 1
ATOM 2313 O O . ARG A 1 301 ? -4.241 -1.010 34.615 1.00 97.06 301 ARG A O 1
ATOM 2320 N N . ARG A 1 302 ? -5.595 -0.640 32.854 1.00 96.56 302 ARG A N 1
ATOM 2321 C CA . ARG A 1 302 ? -5.921 -2.061 32.649 1.00 96.56 302 ARG A CA 1
ATOM 2322 C C . ARG A 1 302 ? -4.891 -2.797 31.799 1.00 96.56 302 ARG A C 1
ATOM 2324 O O . ARG A 1 302 ? -4.795 -4.018 31.914 1.00 96.56 302 ARG A O 1
ATOM 2331 N N . LEU A 1 303 ? -4.104 -2.060 31.017 1.00 97.56 303 LEU A N 1
ATOM 2332 C CA . LEU A 1 303 ? -3.101 -2.619 30.119 1.00 97.56 303 LEU A CA 1
ATOM 2333 C C . LEU A 1 303 ? -2.087 -3.489 30.866 1.00 97.56 303 LEU A C 1
ATOM 2335 O O . LEU A 1 303 ? -1.798 -3.293 32.058 1.00 97.56 303 LEU A O 1
ATOM 2339 N N . ARG A 1 304 ? -1.558 -4.486 30.159 1.00 97.81 304 ARG A N 1
ATOM 2340 C CA . ARG A 1 304 ? -0.599 -5.452 30.698 1.00 97.81 304 ARG A CA 1
ATOM 2341 C C . ARG A 1 304 ? 0.643 -5.520 29.817 1.00 97.81 304 ARG A C 1
ATOM 2343 O O . ARG A 1 304 ? 0.486 -5.600 28.603 1.00 97.81 304 ARG A O 1
ATOM 2350 N N . PRO A 1 305 ? 1.856 -5.534 30.396 1.00 97.31 305 PRO A N 1
ATOM 2351 C CA . PRO A 1 305 ? 3.065 -5.849 29.645 1.00 97.31 305 PRO A CA 1
ATOM 2352 C C . PRO A 1 305 ? 2.943 -7.196 28.944 1.00 97.31 305 PRO A C 1
ATOM 2354 O O . PRO A 1 305 ? 2.482 -8.173 29.540 1.00 97.31 305 PRO A O 1
ATOM 2357 N N . CYS A 1 306 ? 3.366 -7.249 27.687 1.00 95.25 306 CYS A N 1
ATOM 2358 C CA . CYS A 1 306 ? 3.339 -8.460 26.882 1.00 95.25 306 CYS A CA 1
ATOM 2359 C C . CYS A 1 306 ? 4.615 -8.600 26.048 1.00 95.25 306 CYS A C 1
ATOM 2361 O O . CYS A 1 306 ? 5.379 -7.653 25.853 1.00 95.25 306 CYS A O 1
ATOM 2363 N N . GLN A 1 307 ? 4.847 -9.805 25.530 1.00 93.88 307 GLN A N 1
ATOM 2364 C CA . GLN A 1 307 ? 5.814 -9.975 24.453 1.00 93.88 307 GLN A CA 1
ATOM 2365 C C . GLN A 1 307 ? 5.262 -9.320 23.182 1.00 93.88 307 GLN A C 1
ATOM 2367 O O . GLN A 1 307 ? 4.062 -9.391 22.917 1.00 93.88 307 GLN A O 1
ATOM 2372 N N . ARG A 1 308 ? 6.138 -8.702 22.386 1.00 92.44 308 ARG A N 1
ATOM 2373 C CA . ARG A 1 308 ? 5.765 -8.171 21.074 1.00 92.44 308 ARG A CA 1
ATOM 2374 C C . ARG A 1 308 ? 5.402 -9.308 20.116 1.00 92.44 308 ARG A C 1
ATOM 2376 O O . ARG A 1 308 ? 6.142 -10.292 20.019 1.00 92.44 308 ARG A O 1
ATOM 2383 N N . THR A 1 309 ? 4.299 -9.151 19.397 1.00 94.31 309 THR A N 1
ATOM 2384 C CA . THR A 1 309 ? 3.816 -10.099 18.385 1.00 94.31 309 THR A CA 1
ATOM 2385 C C . THR A 1 309 ? 3.600 -9.401 17.043 1.00 94.31 309 THR A C 1
ATOM 2387 O O . THR A 1 309 ? 3.800 -8.191 16.910 1.00 94.31 309 THR A O 1
ATOM 2390 N N . ALA A 1 310 ? 3.194 -10.158 16.026 1.00 93.56 310 ALA A N 1
ATOM 2391 C CA . ALA A 1 310 ? 2.869 -9.636 14.709 1.00 93.56 310 ALA A CA 1
ATOM 2392 C C . ALA A 1 310 ? 1.679 -8.658 14.732 1.00 93.56 310 ALA A C 1
ATOM 2394 O O . ALA A 1 310 ? 1.579 -7.800 13.853 1.00 93.56 310 ALA A O 1
ATOM 2395 N N . ALA A 1 311 ? 0.822 -8.728 15.755 1.00 92.25 311 ALA A N 1
ATOM 2396 C CA . ALA A 1 311 ? -0.240 -7.752 15.979 1.00 92.25 311 ALA A CA 1
ATOM 2397 C C . ALA A 1 311 ? 0.314 -6.323 16.182 1.00 92.25 311 ALA A C 1
ATOM 2399 O O . ALA A 1 311 ? -0.279 -5.365 15.692 1.00 92.25 311 ALA A O 1
ATOM 2400 N N . HIS A 1 312 ? 1.487 -6.159 16.813 1.00 92.62 312 HIS A N 1
ATOM 2401 C CA . HIS A 1 312 ? 2.094 -4.840 17.061 1.00 92.62 312 HIS A CA 1
ATOM 2402 C C . HIS A 1 312 ? 2.611 -4.131 15.803 1.00 92.62 312 HIS A C 1
ATOM 2404 O O . HIS A 1 312 ? 3.018 -2.981 15.910 1.00 92.62 312 HIS A O 1
ATOM 2410 N N . ASN A 1 313 ? 2.620 -4.755 14.619 1.00 86.50 313 ASN A N 1
ATOM 2411 C CA . ASN A 1 313 ? 3.139 -4.095 13.409 1.00 86.50 313 ASN A CA 1
ATOM 2412 C C . ASN A 1 313 ? 2.257 -2.961 12.891 1.00 86.50 313 ASN A C 1
ATOM 2414 O O . ASN A 1 313 ? 2.730 -2.129 12.124 1.00 86.50 313 ASN A O 1
ATOM 2418 N N . VAL A 1 314 ? 0.992 -2.919 13.310 1.00 83.19 314 VAL A N 1
ATOM 2419 C CA . VAL A 1 314 ? 0.116 -1.787 12.989 1.00 83.19 314 VAL A CA 1
ATOM 2420 C C . VAL A 1 314 ? 0.524 -0.509 13.731 1.00 83.19 314 VAL A C 1
ATOM 2422 O O . VAL A 1 314 ? 0.076 0.579 13.386 1.00 83.19 314 VAL A O 1
ATOM 2425 N N . LEU A 1 315 ? 1.387 -0.641 14.742 1.00 87.00 315 LEU A N 1
ATOM 2426 C CA . LEU A 1 315 ? 1.896 0.434 15.582 1.00 87.00 315 LEU A CA 1
ATOM 2427 C C . LEU A 1 315 ? 3.309 0.785 15.100 1.00 87.00 315 LEU A C 1
ATOM 2429 O O . LEU A 1 315 ? 4.202 -0.065 15.118 1.00 87.00 315 LEU A O 1
ATOM 2433 N N . HIS A 1 316 ? 3.514 2.019 14.638 1.00 72.94 316 HIS A N 1
ATOM 2434 C CA . HIS A 1 316 ? 4.832 2.506 14.213 1.00 72.94 316 HIS A CA 1
ATOM 2435 C C . HIS A 1 316 ? 5.866 2.395 15.356 1.00 72.94 316 HIS A C 1
ATOM 2437 O O . HIS A 1 316 ? 5.514 2.562 16.517 1.00 72.94 316 HIS A O 1
ATOM 2443 N N . ASP A 1 317 ? 7.132 2.075 15.047 1.00 67.56 317 ASP A N 1
ATOM 2444 C CA . ASP A 1 317 ? 8.091 1.497 16.017 1.00 67.56 317 ASP A CA 1
ATOM 2445 C C . ASP A 1 317 ? 9.318 2.373 16.345 1.00 67.56 317 ASP A C 1
ATOM 2447 O O . ASP A 1 317 ? 10.298 1.897 16.916 1.00 67.56 317 ASP A O 1
ATOM 2451 N N . ASP A 1 318 ? 9.318 3.656 15.988 1.00 63.62 318 ASP A N 1
ATOM 2452 C CA . ASP A 1 318 ? 10.563 4.440 16.033 1.00 63.62 318 ASP A CA 1
ATOM 2453 C C . ASP A 1 318 ? 10.975 4.879 17.462 1.00 63.62 318 ASP A C 1
ATOM 2455 O O . ASP A 1 318 ? 12.120 5.286 17.674 1.00 63.62 318 ASP A O 1
ATOM 2459 N N . SER A 1 319 ? 10.083 4.768 18.460 1.00 70.88 319 SER A N 1
ATOM 2460 C CA . SER A 1 319 ? 10.265 5.290 19.834 1.00 70.88 319 SER A CA 1
ATOM 2461 C C . SER A 1 319 ? 9.774 4.352 20.961 1.00 70.88 319 SER A C 1
ATOM 2463 O O . SER A 1 319 ? 9.591 4.791 22.103 1.00 70.88 319 SER A O 1
ATOM 2465 N N . THR A 1 320 ? 9.558 3.061 20.674 1.00 80.12 320 THR A N 1
ATOM 2466 C CA . THR A 1 320 ? 8.927 2.110 21.610 1.00 80.12 320 THR A CA 1
ATOM 2467 C C . THR A 1 320 ? 9.778 1.821 22.855 1.00 80.12 320 THR A C 1
ATOM 2469 O O . THR A 1 320 ? 10.912 1.350 22.758 1.00 80.12 320 THR A O 1
ATOM 2472 N N . THR A 1 321 ? 9.193 1.988 24.047 1.00 83.19 321 THR A N 1
ATOM 2473 C CA . THR A 1 321 ? 9.801 1.582 25.332 1.00 83.19 321 THR A CA 1
ATOM 2474 C C . THR A 1 321 ? 9.294 0.246 25.857 1.00 83.19 321 THR A C 1
ATOM 2476 O O . THR A 1 321 ? 10.069 -0.529 26.416 1.00 83.19 321 THR A O 1
ATOM 2479 N N . GLU A 1 322 ? 8.002 -0.032 25.691 1.00 93.94 322 GLU A N 1
ATOM 2480 C CA . GLU A 1 322 ? 7.338 -1.208 26.250 1.00 93.94 322 GLU A CA 1
ATOM 2481 C C . GLU A 1 322 ? 6.193 -1.655 25.335 1.00 93.94 322 GLU A C 1
ATOM 2483 O O . GLU A 1 322 ? 5.438 -0.828 24.823 1.00 93.94 322 GLU A O 1
ATOM 2488 N N . SER A 1 323 ? 6.056 -2.970 25.147 1.00 95.31 323 SER A N 1
ATOM 2489 C CA . SER A 1 323 ? 4.896 -3.576 24.490 1.00 95.31 323 SER A CA 1
ATOM 2490 C C . SER A 1 323 ? 3.863 -3.977 25.536 1.00 95.31 323 SER A C 1
ATOM 2492 O O . SER A 1 323 ? 4.162 -4.659 26.518 1.00 95.31 323 SER A O 1
ATOM 2494 N N . LEU A 1 324 ? 2.637 -3.540 25.304 1.00 97.00 324 LEU A N 1
ATOM 2495 C CA . LEU A 1 324 ? 1.476 -3.748 26.145 1.00 97.00 324 LEU A CA 1
ATOM 2496 C C . LEU A 1 324 ? 0.381 -4.454 25.329 1.00 97.00 324 LEU A C 1
ATOM 2498 O O . LEU A 1 324 ? 0.384 -4.451 24.093 1.00 97.00 324 LEU A O 1
ATOM 2502 N N . THR A 1 325 ? -0.572 -5.042 26.036 1.00 95.88 325 THR A N 1
ATOM 2503 C CA . THR A 1 325 ? -1.819 -5.554 25.476 1.00 95.88 325 THR A CA 1
ATOM 2504 C C . THR A 1 325 ? -2.993 -5.095 26.328 1.00 95.88 325 THR A C 1
ATOM 2506 O O . THR A 1 325 ? -2.877 -4.959 27.555 1.00 95.88 325 THR A O 1
ATOM 2509 N N . ASP A 1 326 ? -4.112 -4.832 25.671 1.00 95.69 326 ASP A N 1
ATOM 2510 C CA . ASP A 1 326 ? -5.398 -4.660 26.320 1.00 95.69 326 ASP A CA 1
ATOM 2511 C C . ASP A 1 326 ? -6.055 -6.036 26.532 1.00 95.69 326 ASP A C 1
ATOM 2513 O O . ASP A 1 326 ? -6.506 -6.638 25.560 1.00 95.69 326 ASP A O 1
ATOM 2517 N N . PRO A 1 327 ? -6.142 -6.548 27.775 1.00 93.81 327 PRO A N 1
ATOM 2518 C CA . PRO A 1 327 ? -6.625 -7.905 28.041 1.00 93.81 327 PRO A CA 1
ATOM 2519 C C . PRO A 1 327 ? -8.102 -8.128 27.694 1.00 93.81 327 PRO A C 1
ATOM 2521 O O . PRO A 1 327 ? -8.559 -9.265 27.713 1.00 93.81 327 PRO A O 1
ATOM 2524 N N . GLU A 1 328 ? -8.858 -7.060 27.437 1.00 92.31 328 GLU A N 1
ATOM 2525 C CA . GLU A 1 328 ? -10.274 -7.160 27.094 1.00 92.31 328 GLU A CA 1
ATOM 2526 C C . GLU A 1 328 ? -10.516 -7.257 25.577 1.00 92.31 328 GLU A C 1
ATOM 2528 O O . GLU A 1 328 ? -11.548 -7.771 25.158 1.00 92.31 328 GLU A O 1
ATOM 2533 N N . THR A 1 329 ? -9.589 -6.763 24.748 1.00 90.38 329 THR A N 1
ATOM 2534 C CA . THR A 1 329 ? -9.700 -6.755 23.271 1.00 90.38 329 THR A CA 1
ATOM 2535 C C . THR A 1 329 ? -8.587 -7.530 22.568 1.00 90.38 329 THR A C 1
ATOM 2537 O O . THR A 1 329 ? -8.610 -7.655 21.345 1.00 90.38 329 THR A O 1
ATOM 2540 N N . ASP A 1 330 ? -7.578 -7.976 23.318 1.00 91.50 330 ASP A N 1
ATOM 2541 C CA . ASP A 1 330 ? -6.275 -8.421 22.818 1.00 91.50 330 ASP A CA 1
ATOM 2542 C C . ASP A 1 330 ? -5.561 -7.369 21.945 1.00 91.50 330 ASP A C 1
ATOM 2544 O O . ASP A 1 330 ? -4.613 -7.678 21.215 1.00 91.50 330 ASP A O 1
ATOM 2548 N N . ALA A 1 331 ? -5.978 -6.096 22.020 1.00 93.50 331 ALA A N 1
ATOM 2549 C CA . ALA A 1 331 ? -5.389 -5.039 21.216 1.00 93.50 331 ALA A CA 1
ATOM 2550 C C . ALA A 1 331 ? -3.915 -4.827 21.593 1.00 93.50 331 ALA A C 1
ATOM 2552 O O . ALA A 1 331 ? -3.590 -4.652 22.776 1.00 93.50 331 ALA A O 1
ATOM 2553 N N . PRO A 1 332 ? -2.999 -4.824 20.610 1.00 95.38 332 PRO A N 1
ATOM 2554 C CA . PRO A 1 332 ? -1.619 -4.447 20.845 1.00 95.38 332 PRO A CA 1
ATOM 2555 C C . PRO A 1 332 ? -1.541 -2.951 21.154 1.00 95.38 332 PRO A C 1
ATOM 2557 O O . PRO A 1 332 ? -2.194 -2.120 20.516 1.00 95.38 332 PRO A O 1
ATOM 2560 N N . VAL A 1 333 ? -0.695 -2.612 22.120 1.00 96.00 333 VAL A N 1
ATOM 2561 C CA . VAL A 1 333 ? -0.387 -1.237 22.508 1.00 96.00 333 VAL A CA 1
ATOM 2562 C C . VAL A 1 333 ? 1.126 -1.114 22.674 1.00 96.00 333 VAL A C 1
ATOM 2564 O O . VAL A 1 333 ? 1.788 -2.045 23.135 1.00 96.00 333 VAL A O 1
ATOM 2567 N N . ILE A 1 334 ? 1.701 0.022 22.308 1.00 95.56 334 ILE A N 1
ATOM 2568 C CA . ILE A 1 334 ? 3.077 0.380 22.655 1.00 95.56 334 ILE A CA 1
ATOM 2569 C C . ILE A 1 334 ? 3.074 1.627 23.530 1.00 95.56 334 ILE A C 1
ATOM 2571 O O . ILE A 1 334 ? 2.229 2.506 23.372 1.00 95.56 334 ILE A O 1
ATOM 2575 N N . ARG A 1 335 ? 4.017 1.689 24.467 1.00 95.44 335 ARG A N 1
ATOM 2576 C CA . ARG A 1 335 ? 4.305 2.887 25.255 1.00 95.44 335 ARG A CA 1
ATOM 2577 C C . ARG A 1 335 ? 5.546 3.560 24.691 1.00 95.44 335 ARG A C 1
ATOM 2579 O O . ARG A 1 335 ? 6.601 2.925 24.601 1.00 95.44 335 ARG A O 1
ATOM 2586 N N . GLU A 1 336 ? 5.440 4.834 24.362 1.00 93.12 336 GLU A N 1
ATOM 2587 C CA . GLU A 1 336 ? 6.557 5.648 23.892 1.00 93.12 336 GLU A CA 1
ATOM 2588 C C . GLU A 1 336 ? 7.367 6.247 25.053 1.00 93.12 336 GLU A C 1
ATOM 2590 O O . GLU A 1 336 ? 6.995 6.174 26.229 1.00 93.12 336 GLU A O 1
ATOM 2595 N N . HIS A 1 337 ? 8.520 6.836 24.728 1.00 90.06 337 HIS A N 1
ATOM 2596 C CA . HIS A 1 337 ? 9.415 7.454 25.710 1.00 90.06 337 HIS A CA 1
ATOM 2597 C C . HIS A 1 337 ? 8.758 8.571 26.537 1.00 90.06 337 HIS A C 1
ATOM 2599 O O . HIS A 1 337 ? 9.070 8.713 27.722 1.00 90.06 337 HIS A O 1
ATOM 2605 N N . ASP A 1 338 ? 7.853 9.340 25.937 1.00 90.75 338 ASP A N 1
ATOM 2606 C CA . ASP A 1 338 ? 7.122 10.449 26.562 1.00 90.75 338 ASP A CA 1
ATOM 2607 C C . ASP A 1 338 ? 5.917 9.997 27.412 1.00 90.75 338 ASP A C 1
ATOM 2609 O O . ASP A 1 338 ? 5.246 10.836 28.000 1.00 90.75 338 ASP A O 1
ATOM 2613 N N . GLN A 1 339 ? 5.704 8.681 27.552 1.00 91.88 339 GLN A N 1
ATOM 2614 C CA . GLN A 1 339 ? 4.558 8.040 28.215 1.00 91.88 339 GLN A CA 1
ATOM 2615 C C . GLN A 1 339 ? 3.240 8.063 27.433 1.00 91.88 339 GLN A C 1
ATOM 2617 O O . GLN A 1 339 ? 2.252 7.511 27.930 1.00 91.88 339 GLN A O 1
ATOM 2622 N N . THR A 1 340 ? 3.238 8.595 26.213 1.00 94.06 340 THR A N 1
ATOM 2623 C CA . THR A 1 340 ? 2.138 8.426 25.268 1.00 94.06 340 THR A CA 1
ATOM 2624 C C . THR A 1 340 ? 1.985 6.947 24.905 1.00 94.06 340 THR A C 1
ATOM 2626 O O . THR A 1 340 ? 2.954 6.179 24.868 1.00 94.06 340 THR A O 1
ATOM 2629 N N . LEU A 1 341 ? 0.749 6.523 24.661 1.00 95.56 341 LEU A N 1
ATOM 2630 C CA . LEU A 1 341 ? 0.423 5.189 24.182 1.00 95.56 341 LEU A CA 1
ATOM 2631 C C . LEU A 1 341 ? 0.019 5.252 22.711 1.00 95.56 341 LEU A C 1
ATOM 2633 O O . LEU A 1 341 ? -0.730 6.136 22.309 1.00 95.56 341 LEU A O 1
ATOM 2637 N N . VAL A 1 342 ? 0.457 4.279 21.920 1.00 95.06 342 VAL A N 1
ATOM 2638 C CA . VAL A 1 342 ? -0.060 4.055 20.567 1.00 95.06 342 VAL A CA 1
ATOM 2639 C C . VAL A 1 342 ? -0.737 2.696 20.551 1.00 95.06 342 VAL A C 1
ATOM 2641 O O . VAL A 1 342 ? -0.119 1.681 20.874 1.00 95.06 342 VAL A O 1
ATOM 2644 N N . ALA A 1 343 ? -2.025 2.678 20.231 1.00 94.25 343 ALA A N 1
ATOM 2645 C CA . ALA A 1 343 ? -2.893 1.518 20.380 1.00 94.25 343 ALA A CA 1
ATOM 2646 C C . ALA A 1 343 ? -3.563 1.161 19.058 1.00 94.25 343 ALA A C 1
ATOM 2648 O O . ALA A 1 343 ? -4.012 2.050 18.336 1.00 94.25 343 ALA A O 1
ATOM 2649 N N . ALA A 1 344 ? -3.673 -0.130 18.755 1.00 93.25 344 ALA A N 1
ATOM 2650 C CA . ALA A 1 344 ? -4.499 -0.572 17.640 1.00 93.25 344 ALA A CA 1
ATOM 2651 C C . ALA A 1 344 ? -5.948 -0.569 18.110 1.00 93.25 344 ALA A C 1
ATOM 2653 O O . ALA A 1 344 ? -6.263 -1.199 19.119 1.00 93.25 344 ALA A O 1
ATOM 2654 N N . VAL A 1 345 ? -6.830 0.138 17.412 1.00 92.06 345 VAL A N 1
ATOM 2655 C CA . VAL A 1 345 ? -8.238 0.172 17.823 1.00 92.06 345 VAL A CA 1
ATOM 2656 C C . VAL A 1 345 ? -8.987 -1.052 17.304 1.00 92.06 345 VAL A C 1
ATOM 2658 O O . VAL A 1 345 ? -8.722 -1.504 16.186 1.00 92.06 345 VAL A O 1
ATOM 2661 N N . PRO A 1 346 ? -9.925 -1.607 18.087 1.00 92.31 346 PRO A N 1
ATOM 2662 C CA . PRO A 1 346 ? -10.703 -2.757 17.656 1.00 92.31 346 PRO A CA 1
ATOM 2663 C C . PRO A 1 346 ? -11.601 -2.403 16.463 1.00 92.31 346 PRO A C 1
ATOM 2665 O O . PRO A 1 346 ? -12.078 -1.278 16.334 1.00 92.31 346 PRO A O 1
ATOM 2668 N N . GLN A 1 347 ? -11.888 -3.377 15.599 1.00 91.06 347 GLN A N 1
ATOM 2669 C CA . GLN A 1 347 ? -12.905 -3.218 14.547 1.00 91.06 347 GLN A CA 1
ATOM 2670 C C . GLN A 1 347 ? -14.327 -3.529 15.033 1.00 91.06 347 GLN A C 1
ATOM 2672 O O . GLN A 1 347 ? -15.291 -3.204 14.344 1.00 91.06 347 GLN A O 1
ATOM 2677 N N . ALA A 1 348 ? -14.466 -4.172 16.190 1.00 92.44 348 ALA A N 1
ATOM 2678 C CA . ALA A 1 348 ? -15.723 -4.425 16.888 1.00 92.44 348 ALA A CA 1
ATOM 2679 C C . ALA A 1 348 ? -15.425 -4.614 18.381 1.00 92.44 348 ALA A C 1
ATOM 2681 O O . ALA A 1 348 ? -14.352 -5.106 18.734 1.00 92.44 348 ALA A O 1
ATOM 2682 N N . LEU A 1 349 ? -16.353 -4.246 19.263 1.00 93.56 349 LEU A N 1
ATOM 2683 C CA . LEU A 1 349 ? -16.168 -4.477 20.697 1.00 93.56 349 LEU A CA 1
ATOM 2684 C C . LEU A 1 349 ? -16.521 -5.929 21.047 1.00 93.56 349 LEU A C 1
ATOM 2686 O O . LEU A 1 349 ? -17.509 -6.433 20.527 1.00 93.56 349 LEU A O 1
ATOM 2690 N N . PRO A 1 350 ? -15.786 -6.601 21.949 1.00 92.31 350 PRO A N 1
ATOM 2691 C CA . PRO A 1 350 ? -16.152 -7.919 22.472 1.00 92.31 350 PRO A CA 1
ATOM 2692 C C . PRO A 1 350 ? -17.121 -7.806 23.667 1.00 92.31 350 PRO A C 1
ATOM 2694 O O . PRO A 1 350 ? -16.992 -8.504 24.676 1.00 92.31 350 PRO A O 1
ATOM 2697 N N . ALA A 1 351 ? -18.085 -6.887 23.589 1.00 93.19 351 ALA A N 1
ATOM 2698 C CA . ALA A 1 351 ? -18.909 -6.483 24.721 1.00 93.19 351 ALA A CA 1
ATOM 2699 C C . ALA A 1 351 ? -20.214 -7.289 24.836 1.00 93.19 351 ALA A C 1
ATOM 2701 O O . ALA A 1 351 ? -20.815 -7.752 23.869 1.00 93.19 351 ALA A O 1
ATOM 2702 N N . ARG A 1 352 ? -20.705 -7.440 26.068 1.00 93.88 352 ARG A N 1
ATOM 2703 C CA . ARG A 1 352 ? -22.020 -8.059 26.336 1.00 93.88 352 ARG A CA 1
ATOM 2704 C C . ARG A 1 352 ? -23.043 -7.067 26.861 1.00 93.88 352 ARG A C 1
ATOM 2706 O O . ARG A 1 352 ? -24.238 -7.254 26.649 1.00 93.88 352 ARG A O 1
ATOM 2713 N N . ALA A 1 353 ? -22.580 -6.049 27.579 1.00 96.75 353 ALA A N 1
ATOM 2714 C CA . ALA A 1 353 ? -23.421 -4.966 28.051 1.00 96.75 353 ALA A CA 1
ATOM 2715 C C . ALA A 1 353 ? -23.658 -3.955 26.914 1.00 96.75 353 ALA A C 1
ATOM 2717 O O . ALA A 1 353 ? -22.734 -3.690 26.147 1.00 96.75 353 ALA A O 1
ATOM 2718 N N . PRO A 1 354 ? -24.869 -3.383 26.796 1.00 97.56 354 PRO A N 1
ATOM 2719 C CA . PRO A 1 354 ? -25.174 -2.404 25.757 1.00 97.56 354 PRO A CA 1
ATOM 2720 C C . PRO A 1 354 ? -24.380 -1.106 25.950 1.00 97.56 354 PRO A C 1
ATOM 2722 O O . PRO A 1 354 ? -23.848 -0.842 27.035 1.00 97.56 354 PRO A O 1
ATOM 2725 N N . LEU A 1 355 ? -24.362 -0.271 24.906 1.00 98.19 355 LEU A N 1
ATOM 2726 C CA . LEU A 1 355 ? -23.835 1.094 24.958 1.00 98.19 355 LEU A CA 1
ATOM 2727 C C . LEU A 1 355 ? -24.513 1.878 26.088 1.00 98.19 355 LEU A C 1
ATOM 2729 O O . LEU A 1 355 ? -25.742 1.910 26.142 1.00 98.19 355 LEU A O 1
ATOM 2733 N N . ALA A 1 356 ? -23.724 2.513 26.953 1.00 98.44 356 ALA A N 1
ATOM 2734 C CA . ALA A 1 356 ? -24.204 3.411 28.000 1.00 98.44 356 ALA A CA 1
ATOM 2735 C C . ALA A 1 356 ? -23.829 4.868 27.721 1.00 98.44 356 ALA A C 1
ATOM 2737 O O . ALA A 1 356 ? -24.676 5.744 27.884 1.00 98.44 356 ALA A O 1
ATOM 2738 N N . GLU A 1 357 ? -22.594 5.122 27.282 1.00 98.44 357 GLU A N 1
ATOM 2739 C CA . GLU A 1 357 ? -22.096 6.473 27.006 1.00 98.44 357 GLU A CA 1
ATOM 2740 C C . GLU A 1 357 ? -21.176 6.478 25.779 1.00 98.44 357 GLU A C 1
ATOM 2742 O O . GLU A 1 357 ? -20.378 5.556 25.581 1.00 98.44 357 GLU A O 1
ATOM 2747 N N . LEU A 1 358 ? -21.265 7.547 24.990 1.00 98.38 358 LEU A N 1
ATOM 2748 C CA . LEU A 1 358 ? -20.254 7.961 24.021 1.00 98.38 358 LEU A CA 1
ATOM 2749 C C . LEU A 1 358 ? -19.532 9.180 24.590 1.00 98.38 358 LEU A C 1
ATOM 2751 O O . LEU A 1 358 ? -20.173 10.146 24.999 1.00 98.38 358 LEU A O 1
ATOM 2755 N N . ILE A 1 359 ? -18.207 9.152 24.595 1.00 98.38 359 ILE A N 1
ATOM 2756 C CA . ILE A 1 359 ? -17.388 10.226 25.149 1.00 98.38 359 ILE A CA 1
ATOM 2757 C C . ILE A 1 359 ? -16.561 10.821 24.010 1.00 98.38 359 ILE A C 1
ATOM 2759 O O . ILE A 1 359 ? -15.726 10.136 23.417 1.00 98.38 359 ILE A O 1
ATOM 2763 N N . LEU A 1 360 ? -16.824 12.088 23.696 1.00 97.44 360 LEU A N 1
ATOM 2764 C CA . LEU A 1 360 ? -16.150 12.843 22.643 1.00 97.44 360 LEU A CA 1
ATOM 2765 C C . LEU A 1 360 ? -14.822 13.380 23.173 1.00 97.44 360 LEU A C 1
ATOM 2767 O O . LEU A 1 360 ? -14.779 14.432 23.800 1.00 97.44 360 LEU A O 1
ATOM 2771 N N . ASP A 1 361 ? -13.759 12.624 22.957 1.00 95.56 361 ASP A N 1
ATOM 2772 C CA . ASP A 1 361 ? -12.400 12.864 23.449 1.00 95.56 361 ASP A CA 1
ATOM 2773 C C . ASP A 1 361 ? -11.404 12.424 22.357 1.00 95.56 361 ASP A C 1
ATOM 2775 O O . ASP A 1 361 ? -11.839 11.955 21.296 1.00 95.56 361 ASP A O 1
ATOM 2779 N N . ASP A 1 362 ? -10.098 12.561 22.585 1.00 91.12 362 ASP A N 1
ATOM 2780 C CA . ASP A 1 362 ? -9.069 12.051 21.669 1.00 91.12 362 ASP A CA 1
ATOM 2781 C C . ASP A 1 362 ? -8.284 10.868 22.282 1.00 91.12 362 ASP A C 1
ATOM 2783 O O . ASP A 1 362 ? -7.416 11.066 23.141 1.00 91.12 362 ASP A O 1
ATOM 2787 N N . PRO A 1 363 ? -8.571 9.609 21.884 1.00 94.56 363 PRO A N 1
ATOM 2788 C CA . PRO A 1 363 ? -9.584 9.170 20.918 1.00 94.56 363 PRO A CA 1
ATOM 2789 C C . PRO A 1 363 ? -11.007 9.173 21.502 1.00 94.56 363 PRO A C 1
ATOM 2791 O O . PRO A 1 363 ? -11.208 9.286 22.707 1.00 94.56 363 PRO A O 1
ATOM 2794 N N . ILE A 1 364 ? -12.010 8.953 20.647 1.00 97.12 364 ILE A N 1
ATOM 2795 C CA . ILE A 1 364 ? -13.407 8.790 21.075 1.00 97.12 364 ILE A CA 1
ATOM 2796 C C . ILE A 1 364 ? -13.551 7.494 21.879 1.00 97.12 364 ILE A C 1
ATOM 2798 O O . ILE A 1 364 ? -13.101 6.433 21.431 1.00 97.12 364 ILE A O 1
ATOM 2802 N N . TRP A 1 365 ? -14.230 7.560 23.027 1.00 97.75 365 TRP A N 1
ATOM 2803 C CA . TRP A 1 365 ? -14.447 6.405 23.902 1.00 97.75 365 TRP A CA 1
ATOM 2804 C C . TRP A 1 365 ? -15.902 5.944 23.924 1.00 97.75 365 TRP A C 1
ATOM 2806 O O . TRP A 1 365 ? -16.845 6.729 23.821 1.00 97.75 365 TRP A O 1
ATOM 2816 N N . ILE A 1 366 ? -16.070 4.643 24.137 1.00 98.06 366 ILE A N 1
ATOM 2817 C CA . ILE A 1 366 ? -17.342 3.973 24.379 1.00 98.06 366 ILE A CA 1
ATOM 2818 C C . ILE A 1 366 ? -17.333 3.426 25.797 1.00 98.06 366 ILE A C 1
ATOM 2820 O O . ILE A 1 366 ? -16.417 2.690 26.168 1.00 98.06 366 ILE A O 1
ATOM 2824 N N . ARG A 1 367 ? -18.374 3.728 26.576 1.00 98.31 367 ARG A N 1
ATOM 2825 C CA . ARG A 1 367 ? -18.636 3.056 27.850 1.00 98.31 367 ARG A CA 1
ATOM 2826 C C . ARG A 1 367 ? -19.854 2.155 27.730 1.00 98.31 367 ARG A C 1
ATOM 2828 O O . ARG A 1 367 ? -20.916 2.582 27.274 1.00 98.31 367 ARG A O 1
ATOM 2835 N N . THR A 1 368 ? -19.714 0.911 28.165 1.00 98.06 368 THR A N 1
ATOM 2836 C CA . THR A 1 368 ? -20.811 -0.059 28.246 1.00 98.06 368 THR A CA 1
ATOM 2837 C C . THR A 1 368 ? -21.499 -0.009 29.610 1.00 98.06 368 THR A C 1
ATOM 2839 O O . THR A 1 368 ? -20.943 0.493 30.585 1.00 98.06 368 THR A O 1
ATOM 2842 N N . ALA A 1 369 ? -22.728 -0.524 29.709 1.00 97.88 369 ALA A N 1
ATOM 2843 C CA . ALA A 1 369 ? -23.540 -0.440 30.933 1.00 97.88 369 ALA A CA 1
ATOM 2844 C C . ALA A 1 369 ? -22.963 -1.191 32.151 1.00 97.88 369 ALA A C 1
ATOM 2846 O O . ALA A 1 369 ? -23.392 -0.962 33.279 1.00 97.88 369 ALA A O 1
ATOM 2847 N N . ASP A 1 370 ? -21.987 -2.074 31.939 1.00 96.81 370 ASP A N 1
ATOM 2848 C CA . ASP A 1 370 ? -21.200 -2.712 33.001 1.00 96.81 370 ASP A CA 1
ATOM 2849 C C . ASP A 1 370 ? -20.028 -1.842 33.500 1.00 96.81 370 ASP A C 1
ATOM 2851 O O . ASP A 1 370 ? -19.296 -2.244 34.403 1.00 96.81 370 ASP A O 1
ATOM 2855 N N . GLY A 1 371 ? -19.875 -0.638 32.944 1.00 96.38 371 GLY A N 1
ATOM 2856 C CA . GLY A 1 371 ? -18.852 0.340 33.293 1.00 96.38 371 GLY A CA 1
ATOM 2857 C C . GLY A 1 371 ? -17.570 0.230 32.472 1.00 96.38 371 GLY A C 1
ATOM 2858 O O . GLY A 1 371 ? -16.708 1.094 32.624 1.00 96.38 371 GLY A O 1
ATOM 2859 N N . THR A 1 372 ? -17.429 -0.772 31.601 1.00 96.75 372 THR A N 1
ATOM 2860 C CA . THR A 1 372 ? -16.191 -0.980 30.838 1.00 96.75 372 THR A CA 1
ATOM 2861 C C . THR A 1 372 ? -16.010 0.099 29.774 1.00 96.75 372 THR A C 1
ATOM 2863 O O . THR A 1 372 ? -16.944 0.414 29.039 1.00 96.75 372 THR A O 1
ATOM 2866 N N . ILE A 1 373 ? -14.803 0.662 29.691 1.00 96.31 373 ILE A N 1
ATOM 2867 C CA . ILE A 1 373 ? -14.442 1.681 28.701 1.00 96.31 373 ILE A CA 1
ATOM 2868 C C . ILE A 1 373 ? -13.609 1.089 27.562 1.00 96.31 373 ILE A C 1
ATOM 2870 O O . ILE A 1 373 ? -12.764 0.223 27.789 1.00 96.31 373 ILE A O 1
ATOM 2874 N N . TRP A 1 374 ? -13.828 1.559 26.341 1.00 95.62 374 TRP A N 1
ATOM 2875 C CA . TRP A 1 374 ? -13.166 1.078 25.132 1.00 95.62 374 TRP A CA 1
ATOM 2876 C C . TRP A 1 374 ? -12.858 2.249 24.205 1.00 95.62 374 TRP A C 1
ATOM 2878 O O . TRP A 1 374 ? -13.687 3.156 24.113 1.00 95.62 374 TRP A O 1
ATOM 2888 N N . PRO A 1 375 ? -11.734 2.239 23.472 1.00 95.69 375 PRO A N 1
ATOM 2889 C CA . PRO A 1 375 ? -11.631 3.052 22.268 1.00 95.69 375 PRO A CA 1
ATOM 2890 C C . PRO A 1 375 ? -12.781 2.694 21.316 1.00 95.69 375 PRO A C 1
ATOM 2892 O O . PRO A 1 375 ? -13.127 1.517 21.175 1.00 95.69 375 PRO A O 1
ATOM 2895 N N . ALA A 1 376 ? -13.386 3.692 20.675 1.00 96.19 376 ALA A N 1
ATOM 2896 C CA . ALA A 1 376 ? -14.465 3.460 19.724 1.00 96.19 376 ALA A CA 1
ATOM 2897 C C . ALA A 1 376 ? -13.985 2.593 18.541 1.00 96.19 376 ALA A C 1
ATOM 2899 O O . ALA A 1 376 ? -12.891 2.840 18.019 1.00 96.19 376 ALA A O 1
ATOM 2900 N N . PRO A 1 377 ? -14.781 1.597 18.092 1.00 95.25 377 PRO A N 1
ATOM 2901 C CA . PRO A 1 377 ? -14.404 0.771 16.955 1.00 95.25 377 PRO A CA 1
ATOM 2902 C C . PRO A 1 377 ? -14.178 1.590 15.694 1.00 95.25 377 PRO A C 1
ATOM 2904 O O . PRO A 1 377 ? -15.007 2.429 15.342 1.00 95.25 377 PRO A O 1
ATOM 2907 N N . ARG A 1 378 ? -13.094 1.310 14.974 1.00 92.06 378 ARG A N 1
ATOM 2908 C CA . ARG A 1 378 ? -12.719 2.075 13.780 1.00 92.06 378 ARG A CA 1
ATOM 2909 C C . ARG A 1 378 ? -12.377 1.161 12.617 1.00 92.06 378 ARG A C 1
ATOM 2911 O O . ARG A 1 378 ? -11.769 0.108 12.809 1.00 92.06 378 ARG A O 1
ATOM 2918 N N . ASP A 1 379 ? -12.746 1.578 11.415 1.00 90.12 379 ASP A N 1
ATOM 2919 C CA . ASP A 1 379 ? -12.315 0.927 10.185 1.00 90.12 379 ASP A CA 1
ATOM 2920 C C . ASP A 1 379 ? -10.946 1.462 9.729 1.00 90.12 379 ASP A C 1
ATOM 2922 O O . ASP A 1 379 ? -10.531 2.568 10.078 1.00 90.12 379 ASP A O 1
ATOM 2926 N N . SER A 1 380 ? -10.225 0.668 8.942 1.00 83.25 380 SER A N 1
ATOM 2927 C CA . SER A 1 380 ? -8.918 1.050 8.396 1.00 83.25 380 SER A CA 1
ATOM 2928 C C . SER A 1 380 ? -8.955 2.272 7.459 1.00 83.25 380 SER A C 1
ATOM 2930 O O . SER A 1 380 ? -7.971 3.010 7.392 1.00 83.25 380 SER A O 1
ATOM 2932 N N . TYR A 1 381 ? -10.081 2.530 6.787 1.00 84.38 381 TYR A N 1
ATOM 2933 C CA . TYR A 1 381 ? -10.259 3.623 5.827 1.00 84.38 381 TYR A CA 1
ATOM 2934 C C . TYR A 1 381 ? -11.072 4.799 6.380 1.00 84.38 381 TYR A C 1
ATOM 2936 O O . TYR A 1 381 ? -10.859 5.941 5.959 1.00 84.38 381 TYR A O 1
ATOM 2944 N N . TYR A 1 382 ? -11.973 4.554 7.334 1.00 86.94 382 TYR A N 1
ATOM 2945 C CA . TYR A 1 382 ? -12.894 5.569 7.849 1.00 86.94 382 TYR A CA 1
ATOM 2946 C C . TYR A 1 382 ? -12.488 6.056 9.243 1.00 86.94 382 TYR A C 1
ATOM 2948 O O . TYR A 1 382 ? -12.563 5.347 10.248 1.00 86.94 382 TYR A O 1
ATOM 2956 N N . GLY A 1 383 ? -12.018 7.305 9.297 1.00 91.31 383 GLY A N 1
ATOM 2957 C CA . GLY A 1 383 ? -11.712 7.997 10.548 1.00 91.31 383 GLY A CA 1
ATOM 2958 C C . GLY A 1 383 ? -12.963 8.408 11.316 1.00 91.31 383 GLY A C 1
ATOM 2959 O O . GLY A 1 383 ? -14.008 8.636 10.719 1.00 91.31 383 GLY A O 1
ATOM 2960 N N . LEU A 1 384 ? -12.838 8.554 12.635 1.00 95.31 384 LEU A N 1
ATOM 2961 C CA . LEU A 1 384 ? -13.893 9.100 13.488 1.00 95.31 384 LEU A CA 1
ATOM 2962 C C . LEU A 1 384 ? -13.490 10.501 13.950 1.00 95.31 384 LEU A C 1
ATOM 2964 O O . LEU A 1 384 ? -12.359 10.708 14.381 1.00 95.31 384 LEU A O 1
ATOM 2968 N N . SER A 1 385 ? -14.408 11.457 13.861 1.00 96.19 385 SER A N 1
ATOM 2969 C CA . SER A 1 385 ? -14.243 12.814 14.399 1.00 96.19 385 SER A CA 1
ATOM 2970 C C . SER A 1 385 ? -15.615 13.468 14.577 1.00 96.19 385 SER A C 1
ATOM 2972 O O . SER A 1 385 ? -16.605 12.923 14.101 1.00 96.19 385 SER A O 1
ATOM 2974 N N . TRP A 1 386 ? -15.691 14.649 15.186 1.00 96.88 386 TRP A N 1
ATOM 2975 C CA . TRP A 1 386 ? -16.938 15.408 15.347 1.00 96.88 386 TRP A CA 1
ATOM 2976 C C . TRP A 1 386 ? -16.700 16.914 15.158 1.00 96.88 386 TRP A C 1
ATOM 2978 O O . TRP A 1 386 ? -15.564 17.359 15.005 1.00 96.88 386 TRP A O 1
ATOM 2988 N N . GLY A 1 387 ? -17.776 17.698 15.154 1.00 95.44 387 GLY A N 1
ATOM 2989 C CA . GLY A 1 387 ? -17.725 19.160 15.216 1.00 95.44 387 GLY A CA 1
ATOM 2990 C C . GLY A 1 387 ? -17.669 19.901 13.884 1.00 95.44 387 GLY A C 1
ATOM 2991 O O . GLY A 1 387 ? -17.466 21.113 13.872 1.00 95.44 387 GLY A O 1
ATOM 2992 N N . TYR A 1 388 ? -17.838 19.197 12.766 1.00 92.81 388 TYR A N 1
ATOM 2993 C CA . TYR A 1 388 ? -17.887 19.788 11.429 1.00 92.81 388 TYR A CA 1
ATOM 2994 C C . TYR A 1 388 ? -18.674 18.893 10.460 1.00 92.81 388 TYR A C 1
ATOM 2996 O O . TYR A 1 388 ? -19.092 17.792 10.805 1.00 92.81 388 TYR A O 1
ATOM 3004 N N . HIS A 1 389 ? -18.875 19.334 9.219 1.00 90.06 389 HIS A N 1
ATOM 3005 C CA . HIS A 1 389 ? -19.440 18.478 8.172 1.00 90.06 389 HIS A CA 1
ATOM 3006 C C . HIS A 1 389 ? -18.337 17.728 7.421 1.00 90.06 389 HIS A C 1
ATOM 3008 O O . HIS A 1 389 ? -17.416 18.354 6.899 1.00 90.06 389 HIS A O 1
ATOM 3014 N N . GLY A 1 390 ? -18.447 16.406 7.287 1.00 90.94 390 GLY A N 1
ATOM 3015 C CA . GLY A 1 390 ? -17.495 15.635 6.490 1.00 90.94 390 GLY A CA 1
ATOM 3016 C C . GLY A 1 390 ? -17.526 14.139 6.765 1.00 90.94 390 GLY A C 1
ATOM 3017 O O . GLY A 1 390 ? -18.423 13.629 7.434 1.00 90.94 390 GLY A O 1
ATOM 3018 N N . SER A 1 391 ? -16.511 13.445 6.252 1.00 92.81 391 SER A N 1
ATOM 3019 C CA . SER A 1 391 ? -16.398 11.988 6.335 1.00 92.81 391 SER A CA 1
ATOM 3020 C C . SER A 1 391 ? -16.272 11.475 7.767 1.00 92.81 391 SER A C 1
ATOM 3022 O O . SER A 1 391 ? -16.941 10.509 8.120 1.00 92.81 391 SER A O 1
ATOM 3024 N N . GLY A 1 392 ? -15.455 12.119 8.604 1.00 94.38 392 GLY A N 1
ATOM 3025 C CA . GLY A 1 392 ? -15.239 11.677 9.983 1.00 94.38 392 GLY A CA 1
ATOM 3026 C C . GLY A 1 392 ? -16.501 11.744 10.858 1.00 94.38 392 GLY A C 1
ATOM 3027 O O . GLY A 1 392 ? -16.856 10.740 11.473 1.00 94.38 392 GLY A O 1
ATOM 3028 N N . PRO A 1 393 ? -17.235 12.874 10.868 1.00 96.88 393 PRO A N 1
ATOM 3029 C CA . PRO A 1 393 ? -18.515 13.001 11.569 1.00 96.88 393 PRO A CA 1
ATOM 3030 C C . PRO A 1 393 ? -19.616 12.098 11.008 1.00 96.88 393 PRO A C 1
ATOM 3032 O O . PRO A 1 393 ? -20.394 11.550 11.790 1.00 96.88 393 PRO A O 1
ATOM 3035 N N . GLY A 1 394 ? -19.652 11.881 9.687 1.00 97.06 394 GLY A N 1
ATOM 3036 C CA . GLY A 1 394 ? -20.554 10.904 9.064 1.00 97.06 394 GLY A CA 1
ATOM 3037 C C . GLY A 1 394 ? -20.267 9.468 9.514 1.00 97.06 394 GLY A C 1
ATOM 3038 O O . GLY A 1 394 ? -21.172 8.754 9.941 1.00 97.06 394 GLY A O 1
ATOM 3039 N N . SER A 1 395 ? -18.989 9.078 9.539 1.00 97.31 395 SER A N 1
ATOM 3040 C CA . SER A 1 395 ? -18.557 7.756 10.023 1.00 97.31 395 SER A CA 1
ATOM 3041 C C . SER A 1 395 ? -18.889 7.566 11.508 1.00 97.31 395 SER A C 1
ATOM 3043 O O . SER A 1 395 ? -19.369 6.508 11.910 1.00 97.31 395 SER A O 1
ATOM 3045 N N . LEU A 1 396 ? -18.697 8.604 12.334 1.00 98.19 396 LEU A N 1
ATOM 3046 C CA . LEU A 1 396 ? -19.086 8.573 13.744 1.00 98.19 396 LEU A CA 1
ATOM 3047 C C . LEU A 1 396 ? -20.605 8.431 13.917 1.00 98.19 396 LEU A C 1
ATOM 3049 O O . LEU A 1 396 ? -21.042 7.636 14.744 1.00 98.19 396 LEU A O 1
ATOM 3053 N N . ALA A 1 397 ? -21.411 9.154 13.134 1.00 98.12 397 ALA A N 1
ATOM 3054 C CA . ALA A 1 397 ? -22.869 9.046 13.193 1.00 98.12 397 ALA A CA 1
ATOM 3055 C C . ALA A 1 397 ? -23.335 7.627 12.844 1.00 98.12 397 ALA A C 1
ATOM 3057 O O . ALA A 1 397 ? -24.163 7.061 13.558 1.00 98.12 397 ALA A O 1
ATOM 3058 N N . LEU A 1 398 ? -22.756 7.030 11.797 1.00 98.19 398 LEU A N 1
ATOM 3059 C CA . LEU A 1 398 ? -23.055 5.659 11.385 1.00 98.19 398 LEU A CA 1
ATOM 3060 C C . LEU A 1 398 ? -22.647 4.641 12.454 1.00 98.19 398 LEU A C 1
ATOM 3062 O O . LEU A 1 398 ? -23.397 3.710 12.741 1.00 98.19 398 LEU A O 1
ATOM 3066 N N . LEU A 1 399 ? -21.477 4.825 13.070 1.00 98.19 399 LEU A N 1
ATOM 3067 C CA . LEU A 1 399 ? -21.028 3.976 14.169 1.00 98.19 399 LEU A CA 1
ATOM 3068 C C . LEU A 1 399 ? -21.998 4.040 15.356 1.00 98.19 399 LEU A C 1
ATOM 3070 O O . LEU A 1 399 ? -22.373 2.996 15.883 1.00 98.19 399 LEU A O 1
ATOM 3074 N N . ILE A 1 400 ? -22.422 5.241 15.762 1.00 98.31 400 ILE A N 1
ATOM 3075 C CA . ILE A 1 400 ? -23.387 5.424 16.857 1.00 98.31 400 ILE A CA 1
ATOM 3076 C C . ILE A 1 400 ? -24.695 4.704 16.541 1.00 98.31 400 ILE A C 1
ATOM 3078 O O . ILE A 1 400 ? -25.200 3.968 17.386 1.00 98.31 400 ILE A O 1
ATOM 3082 N N . ASP A 1 401 ? -25.225 4.900 15.333 1.00 97.75 401 ASP A N 1
ATOM 3083 C CA . ASP A 1 401 ? -26.488 4.301 14.906 1.00 97.75 401 ASP A CA 1
ATOM 3084 C C . ASP A 1 401 ? -26.450 2.772 15.032 1.00 97.75 401 ASP A C 1
ATOM 3086 O O . ASP A 1 401 ? -27.330 2.169 15.648 1.00 97.75 401 ASP A O 1
ATOM 3090 N N . ARG A 1 402 ? -25.354 2.158 14.566 1.00 97.56 402 ARG A N 1
ATOM 3091 C CA . ARG A 1 402 ? -25.122 0.714 14.673 1.00 97.56 402 ARG A CA 1
ATOM 3092 C C . ARG A 1 402 ? -24.929 0.249 16.121 1.00 97.56 402 ARG A C 1
ATOM 3094 O O . ARG A 1 402 ? -25.508 -0.762 16.506 1.00 97.56 402 ARG A O 1
ATOM 3101 N N . LEU A 1 403 ? -24.148 0.968 16.936 1.00 97.94 403 LEU A N 1
ATOM 3102 C CA . LEU A 1 403 ? -23.870 0.600 18.337 1.00 97.94 403 LEU A CA 1
ATOM 3103 C C . LEU A 1 403 ? -25.112 0.689 19.233 1.00 97.94 403 LEU A C 1
ATOM 3105 O O . LEU A 1 403 ? -25.209 -0.020 20.240 1.00 97.94 403 LEU A O 1
ATOM 3109 N N . LEU A 1 404 ? -26.057 1.571 18.896 1.00 97.94 404 LEU A N 1
ATOM 3110 C CA . LEU A 1 404 ? -27.345 1.639 19.578 1.00 97.94 404 LEU A CA 1
ATOM 3111 C C . LEU A 1 404 ? -28.161 0.358 19.367 1.00 97.94 404 LEU A C 1
ATOM 3113 O O . LEU A 1 404 ? -28.852 -0.056 20.301 1.00 97.94 404 LEU A O 1
ATOM 3117 N N . ASP A 1 405 ? -28.046 -0.287 18.208 1.00 96.81 405 ASP A N 1
ATOM 3118 C CA . ASP A 1 405 ? -28.767 -1.522 17.890 1.00 96.81 405 ASP A CA 1
ATOM 3119 C C . ASP A 1 405 ? -28.003 -2.787 18.319 1.00 96.81 405 ASP A C 1
ATOM 3121 O O . ASP A 1 405 ? -28.605 -3.711 18.871 1.00 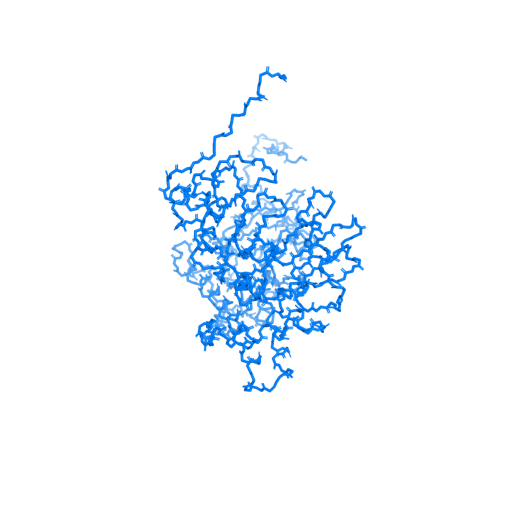96.81 405 ASP A O 1
ATOM 3125 N N . ASP A 1 406 ? -26.682 -2.824 18.123 1.00 97.44 406 ASP A N 1
ATOM 3126 C CA . ASP A 1 406 ? -25.805 -3.931 18.517 1.00 97.44 406 ASP A CA 1
ATOM 3127 C C . ASP A 1 406 ? -24.420 -3.427 18.951 1.00 97.44 406 ASP A C 1
ATOM 3129 O O . ASP A 1 406 ? -23.644 -2.903 18.153 1.00 97.44 406 ASP A O 1
ATOM 3133 N N . ILE A 1 407 ? -24.062 -3.655 20.219 1.00 96.44 407 ILE A N 1
ATOM 3134 C CA . ILE A 1 407 ? -22.755 -3.258 20.765 1.00 96.44 407 ILE A CA 1
ATOM 3135 C C . ILE A 1 407 ? -21.575 -3.982 20.091 1.00 96.44 407 ILE A C 1
ATOM 3137 O O . ILE A 1 407 ? -20.461 -3.463 20.084 1.00 96.44 407 ILE A O 1
ATOM 3141 N N . ASN A 1 408 ? -21.816 -5.161 19.508 1.00 95.00 408 ASN A N 1
ATOM 3142 C CA . ASN A 1 408 ? -20.805 -5.960 18.812 1.00 95.00 408 ASN A CA 1
ATOM 3143 C C . ASN A 1 408 ? -20.758 -5.674 17.305 1.00 95.00 408 ASN A C 1
ATOM 3145 O O . ASN A 1 408 ? -20.092 -6.403 16.562 1.00 95.00 408 ASN A O 1
ATOM 3149 N N . THR A 1 409 ? -21.460 -4.635 16.836 1.00 94.44 409 THR A N 1
ATOM 3150 C CA . THR A 1 409 ? -21.386 -4.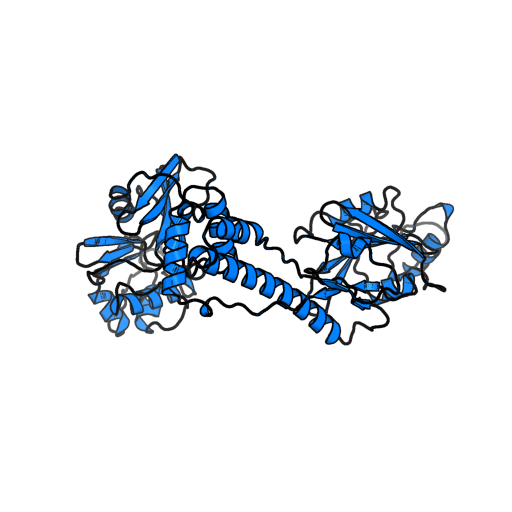209 15.438 1.00 94.44 409 THR A CA 1
ATOM 3151 C C . THR A 1 409 ? -19.940 -3.940 15.018 1.00 94.44 409 THR A C 1
ATOM 3153 O O . THR A 1 409 ? -19.092 -3.520 15.811 1.00 94.44 409 THR A O 1
ATOM 3156 N N . ARG A 1 410 ? -19.667 -4.129 13.724 1.00 91.88 410 ARG A N 1
ATOM 3157 C CA . ARG A 1 410 ? -18.421 -3.648 13.128 1.00 91.88 410 ARG A CA 1
ATOM 3158 C C . ARG A 1 410 ? -18.392 -2.122 13.106 1.00 91.88 410 ARG A C 1
ATOM 3160 O O . ARG A 1 410 ? -19.440 -1.470 13.068 1.00 91.88 410 ARG A O 1
ATOM 3167 N N . ALA A 1 411 ? -17.175 -1.590 13.068 1.00 93.31 411 ALA A N 1
ATOM 3168 C CA . ALA A 1 411 ? -16.888 -0.192 12.816 1.00 93.31 411 ALA A CA 1
ATOM 3169 C C . ALA A 1 411 ? -17.602 0.336 11.558 1.00 93.31 411 ALA A C 1
ATOM 3171 O O . ALA A 1 411 ? -18.018 -0.431 10.686 1.00 93.31 411 ALA A O 1
ATOM 3172 N N . ALA A 1 412 ? -17.752 1.656 11.475 1.00 94.00 412 ALA A N 1
ATOM 3173 C CA . ALA A 1 412 ? -18.304 2.307 10.293 1.00 94.00 412 ALA A CA 1
ATOM 3174 C C . ALA A 1 412 ? -17.377 2.108 9.083 1.00 94.00 412 ALA A C 1
ATOM 3176 O O . ALA A 1 412 ? -16.200 2.446 9.140 1.00 94.00 412 ALA A O 1
ATOM 3177 N N . ASP A 1 413 ? -17.934 1.564 8.006 1.00 92.00 413 ASP A N 1
ATOM 3178 C CA . ASP A 1 413 ? -17.295 1.267 6.717 1.00 92.00 413 ASP A CA 1
ATOM 3179 C C . ASP A 1 413 ? -17.857 2.144 5.578 1.00 92.00 413 ASP A C 1
ATOM 3181 O O . ASP A 1 413 ? -17.635 1.879 4.396 1.00 92.00 413 ASP A O 1
ATOM 3185 N N . ASP A 1 414 ? -18.593 3.194 5.947 1.00 93.44 414 ASP A N 1
ATOM 3186 C CA . ASP A 1 414 ? -19.140 4.237 5.080 1.00 93.44 414 ASP A CA 1
ATOM 3187 C C . ASP A 1 414 ? -19.246 5.541 5.900 1.00 93.44 414 ASP A C 1
ATOM 3189 O O . ASP A 1 414 ? -19.127 5.547 7.128 1.00 93.44 414 ASP A O 1
ATOM 3193 N N . ILE A 1 415 ? -19.488 6.654 5.216 1.00 94.38 415 ILE A N 1
ATOM 3194 C CA . ILE A 1 415 ? -19.776 7.965 5.808 1.00 94.38 415 ILE A CA 1
ATOM 3195 C C . ILE A 1 415 ? -21.280 8.270 5.844 1.00 94.38 415 ILE A C 1
ATOM 3197 O O . ILE A 1 415 ? -21.667 9.299 6.390 1.00 94.38 415 ILE A O 1
ATOM 3201 N N . ASN A 1 416 ? -22.106 7.417 5.227 1.00 93.56 416 ASN A N 1
ATOM 3202 C CA . ASN A 1 416 ? -23.550 7.596 5.083 1.00 93.56 416 ASN A CA 1
ATOM 3203 C C . ASN A 1 416 ? -24.333 6.454 5.743 1.00 93.56 416 ASN A C 1
ATOM 3205 O O . ASN A 1 416 ? -23.826 5.349 5.921 1.00 93.56 416 ASN A O 1
ATOM 3209 N N . GLY A 1 417 ? -25.618 6.697 6.008 1.00 92.56 417 GLY A N 1
ATOM 3210 C CA . GLY A 1 417 ? -26.570 5.663 6.433 1.00 92.56 417 GLY A CA 1
ATOM 3211 C C . GLY A 1 417 ? -27.035 5.781 7.881 1.00 92.56 417 GLY A C 1
ATOM 3212 O O . GLY A 1 417 ? -27.901 5.012 8.284 1.00 92.56 417 GLY A O 1
ATOM 3213 N N . ALA A 1 418 ? -26.507 6.749 8.632 1.00 95.06 418 ALA A N 1
ATOM 3214 C CA . ALA A 1 418 ? -27.059 7.142 9.922 1.00 95.06 418 ALA A CA 1
ATOM 3215 C C . ALA A 1 418 ? -28.362 7.939 9.747 1.00 95.06 418 ALA A C 1
ATOM 3217 O O . ALA A 1 418 ? -28.701 8.381 8.648 1.00 95.06 418 ALA A O 1
ATOM 3218 N N . SER A 1 419 ? -29.088 8.174 10.841 1.00 95.81 419 SER A N 1
ATOM 3219 C CA . SER A 1 419 ? -30.219 9.103 10.808 1.00 95.81 419 SER A CA 1
ATOM 3220 C C . SER A 1 419 ? -29.758 10.566 10.732 1.00 95.81 419 SER A C 1
ATOM 3222 O O . SER A 1 419 ? -28.766 10.945 11.360 1.00 95.81 419 SER A O 1
ATOM 3224 N N . ASP A 1 420 ? -30.542 11.425 10.066 1.00 95.38 420 ASP A N 1
ATOM 3225 C CA . ASP A 1 420 ? -30.277 12.873 9.963 1.00 95.38 420 ASP A CA 1
ATOM 3226 C C . ASP A 1 420 ? -30.017 13.539 11.327 1.00 95.38 420 ASP A C 1
ATOM 3228 O O . ASP A 1 420 ? -29.349 14.567 11.427 1.00 95.38 420 ASP A O 1
ATOM 3232 N N . GLY A 1 421 ? -30.618 13.011 12.395 1.00 96.50 421 GLY A N 1
ATOM 3233 C CA . GLY A 1 421 ? -30.443 13.534 13.743 1.00 96.50 421 GLY A CA 1
ATOM 3234 C C . GLY A 1 421 ? -29.060 13.247 14.325 1.00 96.50 421 GLY A C 1
ATOM 3235 O O . GLY A 1 421 ? -28.454 14.156 14.894 1.00 96.50 421 GLY A O 1
ATOM 3236 N N . LEU A 1 422 ? -28.531 12.036 14.117 1.00 97.44 422 LEU A N 1
ATOM 3237 C CA . LEU A 1 422 ? -27.162 11.688 14.502 1.00 97.44 422 LEU A CA 1
ATOM 3238 C C . LEU A 1 422 ? -26.132 12.415 13.637 1.00 97.44 422 LEU A C 1
ATOM 3240 O O . LEU A 1 422 ? -25.146 12.905 14.178 1.00 97.44 422 LEU A O 1
ATOM 3244 N N . GLU A 1 423 ? -26.385 12.570 12.335 1.00 96.31 423 GLU A N 1
ATOM 3245 C CA . GLU A 1 423 ? -25.506 13.351 11.452 1.00 96.31 423 GLU A CA 1
ATOM 3246 C C . GLU A 1 423 ? -25.387 14.812 11.909 1.00 96.31 423 GLU A C 1
ATOM 3248 O O . GLU A 1 423 ? -24.294 15.379 11.949 1.00 96.31 423 GLU A O 1
ATOM 3253 N N . ARG A 1 424 ? -26.502 15.439 12.311 1.00 95.38 424 ARG A N 1
ATOM 3254 C CA . ARG A 1 424 ? -26.473 16.796 12.881 1.00 95.38 424 ARG A CA 1
ATOM 3255 C C . ARG A 1 424 ? -25.770 16.842 14.234 1.00 95.38 424 ARG A C 1
ATOM 3257 O O . ARG A 1 424 ? -25.044 17.800 14.493 1.00 95.38 424 ARG A O 1
ATOM 3264 N N . LEU A 1 425 ? -25.985 15.842 15.092 1.00 96.75 425 LEU A N 1
ATOM 3265 C CA . LEU A 1 425 ? -25.322 15.756 16.393 1.00 96.75 425 LEU A CA 1
ATOM 3266 C C . LEU A 1 425 ? -23.800 15.700 16.225 1.00 96.75 425 LEU A C 1
ATOM 3268 O O . LEU A 1 425 ? -23.102 16.516 16.817 1.00 96.75 425 LEU A O 1
ATOM 3272 N N . THR A 1 426 ? -23.279 14.795 15.394 1.00 96.75 426 THR A N 1
ATOM 3273 C CA . THR A 1 426 ? -21.826 14.652 15.207 1.00 96.75 426 THR A CA 1
ATOM 3274 C C . THR A 1 426 ? -21.215 15.814 14.430 1.00 96.75 426 THR A C 1
ATOM 3276 O O . THR A 1 426 ? -20.035 16.106 14.613 1.00 96.75 426 THR A O 1
ATOM 3279 N N . ALA A 1 427 ? -21.996 16.527 13.613 1.00 95.69 427 ALA A N 1
ATOM 3280 C CA . ALA A 1 427 ? -21.554 17.767 12.980 1.00 95.69 427 ALA A CA 1
ATOM 3281 C C . ALA A 1 427 ? -21.531 18.979 13.931 1.00 95.69 427 ALA A C 1
ATOM 3283 O O . ALA A 1 427 ? -20.937 20.004 13.596 1.00 95.69 427 ALA A O 1
ATOM 3284 N N . THR A 1 428 ? -22.157 18.883 15.109 1.00 94.81 428 THR A N 1
ATOM 3285 C CA . THR A 1 428 ? -22.211 19.980 16.085 1.00 94.81 428 THR A CA 1
ATOM 3286 C C . THR A 1 428 ? -20.869 20.097 16.820 1.00 94.81 428 THR A C 1
ATOM 3288 O O . THR A 1 428 ? -20.380 19.090 17.338 1.00 94.81 428 THR A O 1
ATOM 3291 N N . PRO A 1 429 ? -20.250 21.294 16.891 1.00 93.81 429 PRO A N 1
ATOM 3292 C CA . PRO A 1 429 ? -19.010 21.497 17.636 1.00 93.81 429 PRO A CA 1
ATOM 3293 C C . PRO A 1 429 ? -19.279 21.355 19.134 1.00 93.81 429 PRO A C 1
ATOM 3295 O O . PRO A 1 429 ? -19.846 22.241 19.772 1.00 93.81 429 PRO A O 1
ATOM 3298 N N . LEU A 1 430 ? -18.887 20.207 19.679 1.00 93.44 430 LEU A N 1
ATOM 3299 C CA . LEU A 1 430 ? -18.983 19.886 21.097 1.00 93.44 430 LEU A CA 1
ATOM 3300 C C . LEU A 1 430 ? -17.584 19.902 21.723 1.00 93.44 430 LEU A C 1
ATOM 3302 O O . LEU A 1 430 ? -16.646 19.418 21.080 1.00 93.44 430 LEU A O 1
ATOM 3306 N N . PRO A 1 431 ? -17.424 20.436 22.949 1.00 94.56 431 PRO A N 1
ATOM 3307 C CA . PRO A 1 431 ? -16.140 20.419 23.638 1.00 94.56 431 PRO A CA 1
ATOM 3308 C C . PRO A 1 431 ? -15.591 19.000 23.816 1.00 94.56 431 PRO A C 1
ATOM 3310 O O . PRO A 1 431 ? -16.349 18.047 24.009 1.00 94.56 431 PRO A O 1
ATOM 3313 N N . GLU A 1 432 ? -14.270 18.877 23.811 1.00 94.50 432 GLU A N 1
ATOM 3314 C CA . GLU A 1 432 ? -13.574 17.654 24.209 1.00 94.50 432 GLU A CA 1
ATOM 3315 C C . GLU A 1 432 ? -13.938 17.267 25.657 1.00 94.50 432 GLU A C 1
ATOM 3317 O O . GLU A 1 432 ? -14.143 18.127 26.519 1.00 94.50 432 GLU A O 1
ATOM 3322 N N . GLY A 1 433 ? -14.083 15.969 25.912 1.00 94.88 433 GLY A N 1
ATOM 3323 C CA . GLY A 1 433 ? -14.604 15.404 27.155 1.00 94.88 433 GLY A CA 1
ATOM 3324 C C . GLY A 1 433 ? -16.134 15.398 27.271 1.00 94.88 433 GLY A C 1
ATOM 3325 O O . GLY A 1 433 ? -16.655 15.012 28.318 1.00 94.88 433 GLY A O 1
ATOM 3326 N N . THR A 1 434 ? -16.883 15.811 26.238 1.00 97.00 434 THR A N 1
ATOM 3327 C CA . THR A 1 434 ? -18.356 15.757 26.275 1.00 97.00 434 THR A CA 1
ATOM 3328 C C . THR A 1 434 ? -18.838 14.310 26.367 1.00 97.00 434 THR A C 1
ATOM 3330 O O . THR A 1 434 ? -18.525 13.487 25.508 1.00 97.00 434 THR A O 1
ATOM 3333 N N . VAL A 1 435 ? -19.654 14.015 27.381 1.00 97.62 435 VAL A N 1
ATOM 3334 C CA . VAL A 1 435 ? -20.275 12.701 27.585 1.00 97.62 435 VAL A CA 1
ATOM 3335 C C . VAL A 1 435 ? -21.722 12.745 27.107 1.00 97.62 435 VAL A C 1
ATOM 3337 O O . VAL A 1 435 ? -22.517 13.547 27.596 1.00 97.62 435 VAL A O 1
ATOM 3340 N N . LEU A 1 436 ? -22.060 11.875 26.162 1.00 98.06 436 LEU A N 1
ATOM 3341 C CA . LEU A 1 436 ? -23.402 11.691 25.622 1.00 98.06 436 LEU A CA 1
ATOM 3342 C C . LEU A 1 436 ? -23.948 10.358 26.126 1.00 98.06 436 LEU A C 1
ATOM 3344 O O . LEU A 1 436 ? -23.381 9.301 25.838 1.00 98.06 436 LEU A O 1
ATOM 3348 N N . SER A 1 437 ? -25.039 10.396 26.888 1.00 98.19 437 SER A N 1
ATOM 3349 C CA . SER A 1 437 ? -25.673 9.173 27.378 1.00 98.19 437 SER A CA 1
ATOM 3350 C C . SER A 1 437 ? -26.387 8.437 26.245 1.00 98.19 437 SER A C 1
ATOM 3352 O O . SER A 1 437 ? -26.755 9.025 25.228 1.00 98.19 437 SER A O 1
ATOM 3354 N N . ARG A 1 438 ? -26.658 7.142 26.428 1.00 98.12 438 ARG A N 1
ATOM 3355 C CA . ARG A 1 438 ? -27.483 6.373 25.488 1.00 98.12 438 ARG A CA 1
ATOM 3356 C C . ARG A 1 438 ? -28.824 7.062 25.197 1.00 98.12 438 ARG A C 1
ATOM 3358 O O . ARG A 1 438 ? -29.245 7.080 24.046 1.00 98.12 438 ARG A O 1
ATOM 3365 N N . GLU A 1 439 ? -29.469 7.639 26.212 1.00 97.75 439 GLU A N 1
ATOM 3366 C CA . GLU A 1 439 ? -30.746 8.350 26.057 1.00 97.75 439 GLU A CA 1
ATOM 3367 C C . GLU A 1 439 ? -30.601 9.587 25.158 1.00 97.75 439 GLU A C 1
ATOM 3369 O O . GLU A 1 439 ? -31.439 9.805 24.283 1.00 97.75 439 GLU A O 1
ATOM 3374 N N . ASP A 1 440 ? -29.511 10.347 25.306 1.00 97.44 440 ASP A N 1
ATOM 3375 C CA . ASP A 1 440 ? -29.209 11.499 24.447 1.00 97.44 440 ASP A CA 1
ATOM 3376 C C . ASP A 1 440 ? -29.012 11.070 22.987 1.00 97.44 440 ASP A C 1
ATOM 3378 O O . ASP A 1 440 ? -29.545 11.692 22.066 1.00 97.44 440 ASP A O 1
ATOM 3382 N N . LEU A 1 441 ? -28.279 9.972 22.771 1.00 98.06 441 LEU A N 1
ATOM 3383 C CA . LEU A 1 441 ? -28.019 9.417 21.442 1.00 98.06 441 LEU A CA 1
ATOM 3384 C C . LEU A 1 441 ? -29.305 8.883 20.790 1.00 98.06 441 LEU A C 1
ATOM 3386 O O . LEU A 1 441 ? -29.540 9.135 19.611 1.00 98.06 441 LEU A O 1
ATOM 3390 N N . GLU A 1 442 ? -30.173 8.200 21.542 1.00 98.25 442 GLU A N 1
ATOM 3391 C CA . GLU A 1 442 ? -31.482 7.741 21.053 1.00 98.25 442 GLU A CA 1
ATOM 3392 C C . GLU A 1 442 ? -32.412 8.925 20.739 1.00 98.25 442 GLU A C 1
ATOM 3394 O O . GLU A 1 442 ? -33.060 8.949 19.689 1.00 98.25 442 GLU A O 1
ATOM 3399 N N . ALA A 1 443 ? -32.432 9.954 21.591 1.00 97.06 443 ALA A N 1
ATOM 3400 C CA . ALA A 1 443 ? -33.201 11.170 21.351 1.00 97.06 443 ALA A CA 1
ATOM 3401 C C . ALA A 1 443 ? -32.700 11.934 20.115 1.00 97.06 443 ALA A C 1
ATOM 3403 O O . ALA A 1 443 ? -33.514 12.427 19.328 1.00 97.06 443 ALA A O 1
ATOM 3404 N N . ALA A 1 444 ? -31.383 12.008 19.907 1.00 96.94 444 ALA A N 1
ATOM 3405 C CA . ALA A 1 444 ? -30.795 12.564 18.694 1.00 96.94 444 ALA A CA 1
ATOM 3406 C C . ALA A 1 444 ? -31.147 11.724 17.467 1.00 96.94 444 ALA A C 1
ATOM 3408 O O . ALA A 1 444 ? -31.597 12.286 16.469 1.00 96.94 444 ALA A O 1
ATOM 3409 N N . ARG A 1 445 ? -31.044 10.390 17.551 1.00 97.38 445 ARG A N 1
ATOM 3410 C CA . ARG A 1 445 ? -31.406 9.468 16.465 1.00 97.38 445 ARG A CA 1
ATOM 3411 C C . ARG A 1 445 ? -32.840 9.659 15.988 1.00 97.38 445 ARG A C 1
ATOM 3413 O O . ARG A 1 445 ? -33.086 9.654 14.785 1.00 97.38 445 ARG A O 1
ATOM 3420 N N . GLU A 1 446 ? -33.759 9.907 16.914 1.00 96.62 446 GLU A N 1
ATOM 3421 C CA . GLU A 1 446 ? -35.174 10.185 16.645 1.00 96.62 446 GLU A CA 1
ATOM 3422 C C . GLU A 1 446 ? -35.461 11.650 16.256 1.00 96.62 446 GLU A C 1
ATOM 3424 O O . GLU A 1 446 ? -36.613 12.029 16.039 1.00 96.62 446 GLU A O 1
ATOM 3429 N N . GLY A 1 447 ? -34.432 12.500 16.186 1.00 91.44 447 GLY A N 1
ATOM 3430 C CA . GLY A 1 447 ? -34.551 13.919 15.851 1.00 91.44 447 GLY A CA 1
ATOM 3431 C C . GLY A 1 447 ? -35.203 14.775 16.942 1.00 91.44 447 GLY A C 1
ATOM 3432 O O . GLY A 1 447 ? -35.622 15.897 16.660 1.00 91.44 447 GLY A O 1
ATOM 3433 N N . ARG A 1 448 ? -35.303 14.264 18.175 1.00 92.00 448 ARG A N 1
ATOM 3434 C CA . ARG A 1 448 ? -35.933 14.939 19.321 1.00 92.00 448 ARG A CA 1
ATOM 3435 C C . ARG A 1 448 ? -34.987 15.861 20.084 1.00 92.00 448 ARG A C 1
ATOM 3437 O O . ARG A 1 448 ? -35.467 16.737 20.801 1.00 92.00 448 ARG A O 1
ATOM 3444 N N . TRP A 1 449 ? -33.676 15.675 19.951 1.00 87.81 449 TRP A N 1
ATOM 3445 C CA . TRP A 1 449 ? -32.681 16.439 20.697 1.00 87.81 449 TRP A CA 1
ATOM 3446 C C . TRP A 1 449 ? -31.443 16.750 19.856 1.00 87.81 449 TRP A C 1
ATOM 3448 O O . TRP A 1 449 ? -30.957 15.905 19.110 1.00 87.81 449 TRP A O 1
ATOM 3458 N N . ILE A 1 450 ? -30.947 17.980 19.984 1.00 77.00 450 ILE A N 1
ATOM 3459 C CA . ILE A 1 450 ? -29.626 18.409 19.523 1.00 77.00 450 ILE A CA 1
ATOM 3460 C C . ILE A 1 450 ? -29.092 19.346 20.613 1.00 77.00 450 ILE A C 1
ATOM 3462 O O . ILE A 1 450 ? -29.818 20.269 21.005 1.00 77.00 450 ILE A O 1
ATOM 3466 N N . PRO A 1 451 ? -27.874 19.130 21.128 1.00 77.88 451 PRO A N 1
ATOM 3467 C CA . PRO A 1 451 ? -27.280 20.017 22.113 1.00 77.88 451 PRO A CA 1
ATOM 3468 C C . PRO A 1 451 ? -27.094 21.412 21.509 1.00 77.88 451 PRO A C 1
ATOM 3470 O O . PRO A 1 451 ? -26.539 21.567 20.424 1.00 77.88 451 PRO A O 1
ATOM 3473 N N . VAL A 1 452 ? -27.561 22.438 22.221 1.00 71.25 452 VAL A N 1
ATOM 3474 C CA . VAL A 1 452 ? -27.308 23.840 21.875 1.00 71.25 452 VAL A CA 1
ATOM 3475 C C . VAL A 1 452 ? -26.227 24.344 22.817 1.00 71.25 452 VAL A C 1
ATOM 3477 O O . VAL A 1 452 ? -26.503 24.610 23.985 1.00 71.25 452 VAL A O 1
ATOM 3480 N N . PHE A 1 453 ? -25.003 24.466 22.313 1.00 62.91 453 PHE A N 1
ATOM 3481 C CA . PHE A 1 453 ? -23.952 25.221 22.985 1.00 62.91 453 PHE A CA 1
ATOM 3482 C C . PHE A 1 453 ? -23.900 26.614 22.365 1.00 62.91 453 PHE A C 1
ATOM 3484 O O . PHE A 1 453 ? -23.650 26.762 21.170 1.00 62.91 453 PHE A O 1
ATOM 3491 N N . THR A 1 454 ? -24.182 27.641 23.165 1.00 51.44 454 THR A N 1
ATOM 3492 C CA . THR A 1 454 ? -23.871 29.015 22.785 1.00 51.44 454 THR A CA 1
ATOM 3493 C C . THR A 1 454 ? -22.364 29.190 22.911 1.00 51.44 454 THR A C 1
ATOM 3495 O O . THR A 1 454 ? -21.805 29.079 23.999 1.00 51.44 454 THR A O 1
ATOM 3498 N N . THR A 1 455 ? -21.689 29.443 21.793 1.00 45.88 455 THR A N 1
ATOM 3499 C CA . THR A 1 455 ? -20.340 30.013 21.794 1.00 45.88 455 THR A CA 1
ATOM 3500 C C . THR A 1 455 ? -20.446 31.480 22.213 1.00 45.88 455 THR A C 1
ATOM 3502 O O . THR A 1 455 ? -20.291 32.384 21.396 1.00 45.88 455 THR A O 1
ATOM 3505 N N . ASP A 1 456 ? -20.792 31.728 23.475 1.00 42.88 456 ASP A N 1
ATOM 3506 C CA . ASP A 1 456 ? -20.573 33.032 24.094 1.00 42.88 456 ASP A CA 1
ATOM 3507 C C . ASP A 1 456 ? -19.069 33.120 24.380 1.00 42.88 456 ASP A C 1
ATOM 3509 O O . ASP A 1 456 ? -18.649 32.662 25.433 1.00 42.88 456 ASP A O 1
ATOM 3513 N N . ASP A 1 457 ? -18.268 33.551 23.392 1.00 42.34 457 ASP A N 1
ATOM 3514 C CA . ASP A 1 457 ? -16.927 34.163 23.555 1.00 42.34 457 ASP A CA 1
ATOM 3515 C C . ASP A 1 457 ? -16.219 34.400 22.191 1.00 42.34 457 ASP A C 1
ATOM 3517 O O . ASP A 1 457 ? -15.061 34.032 21.995 1.00 42.34 457 ASP A O 1
ATOM 3521 N N . GLU A 1 458 ? -16.884 35.040 21.218 1.00 38.50 458 GLU A N 1
ATOM 3522 C CA . GLU A 1 458 ? -16.192 35.616 20.038 1.00 38.50 458 GLU A CA 1
ATOM 3523 C C . GLU A 1 458 ? -16.101 37.158 20.054 1.00 38.50 458 GLU A C 1
ATOM 3525 O O . GLU A 1 458 ? -15.555 37.740 19.122 1.00 38.50 458 GLU A O 1
ATOM 3530 N N . ASP A 1 459 ? -16.535 37.835 21.127 1.00 37.88 459 ASP A N 1
ATOM 3531 C CA . ASP A 1 459 ? -16.559 39.313 21.190 1.00 37.88 459 ASP A CA 1
ATOM 3532 C C . ASP A 1 459 ? -15.468 39.973 22.067 1.00 37.88 459 ASP A C 1
ATOM 3534 O O . ASP A 1 459 ? -15.509 41.182 22.289 1.00 37.88 459 ASP A O 1
ATOM 3538 N N . GLU A 1 460 ? -14.428 39.251 22.504 1.00 35.47 460 GLU A N 1
ATOM 3539 C CA . GLU A 1 460 ? -13.238 39.886 23.105 1.00 35.47 460 GLU A CA 1
ATOM 3540 C C . GLU A 1 460 ? -11.912 39.271 22.619 1.00 35.47 460 GLU A C 1
ATOM 3542 O O . GLU A 1 460 ? -11.265 38.506 23.339 1.00 35.47 460 GLU A O 1
ATOM 3547 N N . ARG A 1 461 ? -11.453 39.663 21.417 1.00 34.09 461 ARG A N 1
ATOM 3548 C CA . ARG A 1 461 ? -10.015 39.833 21.110 1.00 34.09 461 ARG A CA 1
ATOM 3549 C C . ARG A 1 461 ? -9.721 40.716 19.903 1.00 34.09 461 ARG A C 1
ATOM 3551 O O . ARG A 1 461 ? -10.255 40.440 18.810 1.00 34.09 461 ARG A O 1
#

Organism: NCBI:txid135947

pLDDT: mean 88.82, std 13.0, range [29.72, 98.44]

Secondary structure (DSSP, 8-state):
---S-----SSS-PPPHHHHHHHHHT-GGGT-GGGS-GGGSPPPSSPPEEEEEEEETTEEEEEEE-SS-EEEEEEESSS--TTTHHHHHHHH-TTS-SEEEEEEEEETTEEEEEEE-TT-SS--EE---HHHHHHHHTS-EEE--GGG--HHHHHH--TTPPPEEE----SS--HHHHHHHTTS-TTSHHHHHHHHHHHHHHHHHHHHHHHHHHHHHH-TTS-TTTEEE-EEEPP-----GGGS-HHHHHHHHHHHHT--SHHHHHHHHHHHHHHTTTTSSEEEEEEE-TTT-HHHHHHHTT-EE----GGGGGS--TTEEEEEEETTTTEEEEEETTS-EEEEEESB---SSPEEEEEESSS-EEEETTS-EEEPP--SS-----SSSSHHHHHHHHHHHHHHH-TTPBPP-SS--S-HHHHHHHHS---TTEEEEHHHHHHHHTTS---------SS--

Foldseek 3Di:
DPPPDADDDDDPDGDDPLRVLVVQLVCVVVLCQLVHDLLSAAFAPDAFAWPAWDDDDQWIWTWTQFPSFIEIEIQGLAPPPDPPQLVVVCVVCVPQHYKYKYFDADDLQATFIWIARNVDPPRRIDGDDLVSVCRRRVFADEDAHNQRRDNVLRRPDDPPDDAAEEQGHDNADLVLLCVVLVVDDCPALLVVLSVLVSLQNSVVRLVSQVVNVVSCVPNPVNDPRRHDHNYHYDDGDDGDPVVDDLVSNLVSLVVLQQAADPSSLVSLVSCCVPPQPPSYQFGAKFKADLVPDVLSVVQVVQKDFDRHGSLCSSPDDPFFDTWIARPQSRWIWTQGPVRIIIIGAGQFGPDDAAWFKWWQARQIWTAGPVGDIGRQHAGNPQAAAAQADDRNQLQPQVSLQVSLVPRGDGGRPGSDDQAPLSSQQRNHHDDHGDMATSVNSVCSSVVNDHDDDPPPPPPDD